Protein 3PSQ (pdb70)

Organism: Streptococcus pyogenes serotype M1 (NCBI:txid301447)

CATH classification: 2.40.260.10

Nearest PDB structures (foldseek):
  3psq-assembly1_A  TM=1.005E+00  e=4.703E-43  Streptococcus pyogenes serotype M1
  3psq-assembly2_B  TM=9.359E-01  e=3.472E-33  Streptococcus pyogenes serotype M1
  4lfd-assembly4_D  TM=8.160E-01  e=7.381E-20  Staphylococcus aureus subsp. aureus USA300
  1qwz-assembly1_A  TM=8.444E-01  e=4.424E-19  Staphylococcus aureus
  1qxa-assembly1_A  TM=8.211E-01  e=9.872E-19  Staphylococcus aureus

Foldseek 3Di:
DCVPPVVVLCVQDVQFWKWKFFPPDPRTGTEGADCADCLFCQADSNGDGHPQGEWYWGNVDDSVLQAQEIETEGEDRRCVVRVVCLCVCLDPVSVVVGFWMWMATPVRDIWIWGWFFKFKDAPVLPARVDSVSVRPDDPVVVVVSRVVGTSGGDDDDDDSSKHKYKYKYADVVDDNIMIITMTIID/DCVPPPVVLVPLAVQFWKWKFQPPAPQTFTEGEDCAVPLFCQADSNRHGHNFGGWYKHNPEDSVLQQQETEIETACDDDRPHCVPLCVCLDAVSVVVRFWMWMQTPVRDIWIWGWFFKFFADDDDPAPPDTGNVPVVVVVVRVVRGSYGDDDDDDPSKGKYKYWHDPVDAPRGTIIIMTIID

Solvent-accessible surface area: 17690 Å² total; per-residue (Å²): 174,72,72,123,63,4,93,94,14,40,84,112,20,103,25,1,2,0,4,0,47,1,148,40,25,36,1,57,29,13,0,0,32,4,124,69,37,121,37,4,68,66,53,17,21,90,32,127,152,2,79,9,8,3,0,4,0,2,101,77,10,109,42,63,0,105,35,76,2,0,5,0,31,0,44,84,55,2,1,16,11,29,1,14,15,0,46,42,0,73,132,148,92,34,3,75,154,30,110,64,3,46,3,16,6,92,114,81,112,147,20,88,0,36,2,6,0,0,0,41,12,56,35,156,15,99,16,0,40,43,8,94,53,8,80,132,32,72,32,121,111,6,34,94,29,0,127,131,62,28,62,37,64,48,144,61,172,48,82,106,146,14,76,4,0,0,0,0,4,18,23,77,160,72,119,74,4,51,0,0,0,0,0,15,19,127,105,56,80,120,64,4,88,95,13,46,87,101,11,81,16,4,4,0,3,0,47,1,144,59,29,108,1,40,29,8,0,0,32,5,50,22,40,54,0,4,51,19,18,23,28,103,43,91,104,32,108,28,4,7,1,17,0,0,81,115,8,104,44,73,0,107,5,85,0,0,0,0,22,3,17,51,50,101,58,66,58,26,0,12,29,0,14,53,0,78,115,136,94,43,3,74,164,29,117,52,1,44,3,18,6,101,111,89,106,153,19,81,0,36,2,6,0,0,0,55,14,129,56,162,8,82,42,0,17,65,26,67,127,108,67,121,90,7,38,74,34,0,109,124,76,25,68,24,69,43,159,64,169,55,73,114,117,16,51,8,0,0,1,0,2,10,142,93,66,44,99,124,12,32,7,0,0,0,0,17,18,133

Sequence (368 aa):
KKGVQFDDLLAINSDVMAWLTVKGTHIDYPIVQGENNLEYINKSVEGEYSLSGSVFLDYRNKVTFEEDKYSLIYAHHMAGNVMMFGELPNFRKKSSFFNKHKEFSIETKTKQKLKINIFACIQQTDAFDSLLFNPIDVDISSKNNEFLNNHIKQQKSVQYREILTTNNEESRFVALSTCEDMMTTDGRIIVIGQIEKKGVQFDDLLAINSDVMAWLTVKGTHIDYPIVQGENNLEYINKSVEEGEYSLSGSVFLDYRNKVTFEEDKYSLIYAHHMAGNNVMFGELPNFRKKSFFNKHKEFSIETKTKQQKLKINIFACIQTDAFDDSLLFNPIDSKNEFLNHIKQKSVQYREEILTTNNEESRFVALSTCEDMTTDGRIIVIGQIE

B-factor: mean 51.39, std 10.73, range [31.08, 91.13]

Structure (mmCIF, N/CA/C/O backbone):
data_3PSQ
#
_entry.id   3PSQ
#
_cell.length_a   94.511
_cell.length_b   94.511
_cell.length_c   253.519
_cell.angle_alpha   90.00
_cell.angle_beta   90.00
_cell.angle_gamma   90.00
#
_symmetry.space_group_name_H-M   'I 41 2 2'
#
loop_
_entity.id
_entity.type
_entity.pdbx_description
1 polymer 'Hypothetical exported protein'
2 non-polymer 1,2-ETHANEDIOL
3 non-polymer 'ACETIC ACID'
4 non-polymer 'CHLORIDE ION'
5 non-polymer 'ZINC ION'
6 water water
#
loop_
_atom_site.group_PDB
_atom_site.id
_atom_site.type_symbol
_atom_site.label_atom_id
_atom_site.label_alt_id
_atom_site.label_comp_id
_atom_site.label_asym_id
_atom_site.label_entity_id
_atom_site.label_seq_id
_atom_site.pdbx_PDB_ins_code
_atom_site.Cartn_x
_atom_site.Cartn_y
_atom_site.Cartn_z
_atom_site.occupancy
_atom_site.B_iso_or_equiv
_atom_site.auth_seq_id
_atom_site.auth_comp_id
_atom_site.auth_asym_id
_atom_site.auth_atom_id
_atom_site.pdbx_PDB_model_num
ATOM 1 N N . LYS A 1 21 ? 71.570 -12.178 16.753 1.00 74.49 52 LYS A N 1
ATOM 2 C CA . LYS A 1 21 ? 70.822 -12.871 17.845 1.00 74.94 52 LYS A CA 1
ATOM 3 C C . LYS A 1 21 ? 71.730 -13.154 19.035 1.00 73.94 52 LYS A C 1
ATOM 4 O O . LYS A 1 21 ? 72.900 -13.544 18.891 1.00 73.37 52 LYS A O 1
ATOM 10 N N . LYS A 1 22 ? 71.133 -12.998 20.208 1.00 72.88 53 LYS A N 1
ATOM 11 C CA . LYS A 1 22 ? 71.902 -12.908 21.448 1.00 71.83 53 LYS A CA 1
ATOM 12 C C . LYS A 1 22 ? 72.511 -14.237 21.828 1.00 70.94 53 LYS A C 1
ATOM 13 O O . LYS A 1 22 ? 73.620 -14.300 22.371 1.00 69.57 53 LYS A O 1
ATOM 19 N N . GLY A 1 23 ? 71.764 -15.299 21.537 1.00 70.66 54 GLY A N 1
ATOM 20 C CA . GLY A 1 23 ? 72.144 -16.644 21.930 1.00 70.34 54 GLY A CA 1
ATOM 21 C C . GLY A 1 23 ? 73.379 -17.134 21.200 1.00 69.82 54 GLY A C 1
ATOM 22 O O . GLY A 1 23 ? 74.170 -17.896 21.755 1.00 70.30 54 GLY A O 1
ATOM 23 N N . VAL A 1 24 ? 73.547 -16.708 19.952 1.00 69.22 55 VAL A N 1
ATOM 24 C CA . VAL A 1 24 ? 74.741 -17.079 19.163 1.00 68.37 55 VAL A CA 1
ATOM 25 C C . VAL A 1 24 ? 75.983 -16.206 19.483 1.00 67.20 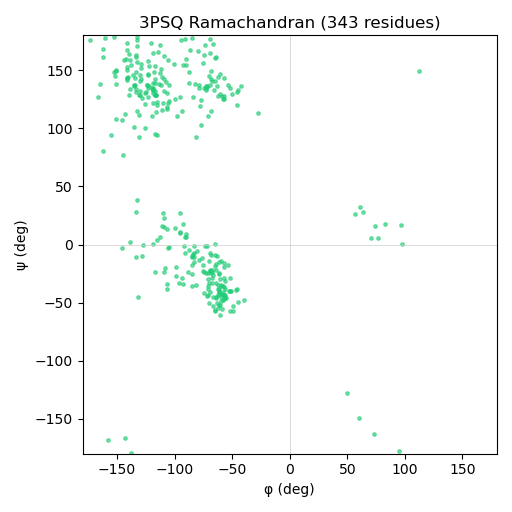55 VAL A C 1
ATOM 26 O O . VAL A 1 24 ? 77.109 -16.731 19.507 1.00 67.77 55 VAL A O 1
ATOM 30 N N . GLN A 1 25 ? 75.782 -14.915 19.785 1.00 64.78 56 GLN A N 1
ATOM 31 C CA . GLN A 1 25 ? 76.916 -13.983 19.879 1.00 62.78 56 GLN A CA 1
ATOM 32 C C . GLN A 1 25 ? 77.390 -13.475 21.271 1.00 60.43 56 GLN A C 1
ATOM 33 O O . GLN A 1 25 ? 78.594 -13.253 21.446 1.00 60.11 56 GLN A O 1
ATOM 39 N N . PHE A 1 26 ? 76.480 -13.289 22.232 1.00 57.54 57 PHE A N 1
ATOM 40 C CA . PHE A 1 26 ? 76.767 -12.502 23.449 1.00 55.27 57 PHE A CA 1
ATOM 41 C C . PHE A 1 26 ? 77.928 -13.006 24.295 1.00 55.25 57 PHE A C 1
ATOM 42 O O . PHE A 1 26 ? 78.874 -12.266 24.593 1.00 55.02 57 PHE A O 1
ATOM 50 N N . ASP A 1 27 ? 77.856 -14.269 24.700 1.00 55.11 58 ASP A N 1
ATOM 51 C CA . ASP A 1 27 ? 78.929 -14.879 25.468 1.00 54.77 58 ASP A CA 1
ATOM 52 C C . ASP A 1 27 ? 80.254 -14.779 24.741 1.00 53.00 58 ASP A C 1
ATOM 53 O O . ASP A 1 27 ? 81.259 -14.422 25.334 1.00 53.44 58 ASP A O 1
ATOM 58 N N . ASP A 1 28 ? 80.251 -15.084 23.456 1.00 51.57 59 ASP A N 1
ATOM 59 C CA . ASP A 1 28 ? 81.476 -15.042 22.670 1.00 50.29 59 ASP A CA 1
ATOM 60 C C . ASP A 1 28 ? 82.048 -13.639 22.560 1.00 48.64 59 ASP A C 1
ATOM 61 O O . ASP A 1 28 ? 83.236 -13.463 22.709 1.00 48.44 59 ASP A O 1
ATOM 66 N N . LEU A 1 29 ? 81.212 -12.645 22.278 1.00 46.79 60 LEU A N 1
ATOM 67 C CA . LEU A 1 29 ? 81.675 -11.261 22.296 1.00 45.87 60 LEU A CA 1
ATOM 68 C C . LEU A 1 29 ? 82.266 -10.896 23.626 1.00 45.60 60 LEU A C 1
ATOM 69 O O . LEU A 1 29 ? 83.321 -10.266 23.695 1.00 46.04 60 LEU A O 1
ATOM 74 N N . LEU A 1 30 ? 81.597 -11.310 24.693 1.00 45.54 61 LEU A N 1
ATOM 75 C CA . LEU A 1 30 ? 82.036 -11.004 26.041 1.00 45.42 61 LEU A CA 1
ATOM 76 C C . LEU A 1 30 ? 83.415 -11.565 26.270 1.00 45.40 61 LEU A C 1
ATOM 77 O O . LEU A 1 30 ? 84.237 -10.960 26.960 1.00 45.57 61 LEU A O 1
ATOM 82 N N . ALA A 1 31 ? 83.660 -12.723 25.674 1.00 45.66 62 ALA A N 1
ATOM 83 C CA . ALA A 1 31 ? 84.906 -13.462 25.829 1.00 46.47 62 ALA A CA 1
ATOM 84 C C . ALA A 1 31 ? 86.046 -12.828 25.020 1.00 47.12 62 ALA A C 1
ATOM 85 O O . ALA A 1 31 ? 87.230 -13.034 25.307 1.00 47.50 62 ALA A O 1
ATOM 87 N N . ILE A 1 32 ? 85.663 -12.066 24.002 1.00 47.29 63 ILE A N 1
ATOM 88 C CA . ILE A 1 32 ? 86.575 -11.544 22.969 1.00 48.36 63 ILE A CA 1
ATOM 89 C C . ILE A 1 32 ? 87.025 -10.115 23.301 1.00 47.25 63 ILE A C 1
ATOM 90 O O . ILE A 1 32 ? 88.146 -9.730 23.003 1.00 47.01 63 ILE A O 1
ATOM 95 N N . ASN A 1 33 ? 86.147 -9.344 23.928 1.00 45.94 64 ASN A N 1
ATOM 96 C CA . ASN A 1 33 ? 86.414 -7.946 24.179 1.00 45.37 64 ASN A CA 1
ATOM 97 C C . ASN A 1 33 ? 85.767 -7.592 25.509 1.00 45.52 64 ASN A C 1
ATOM 98 O O . ASN A 1 33 ? 84.541 -7.456 25.616 1.00 44.21 64 ASN A O 1
ATOM 103 N N . SER A 1 34 ? 86.602 -7.403 26.523 1.00 46.61 65 SER A N 1
ATOM 104 C CA . SER A 1 34 ? 86.110 -7.023 27.850 1.00 47.20 65 SER A CA 1
ATOM 105 C C . SER A 1 34 ? 85.338 -5.689 27.881 1.00 46.32 65 SER A C 1
ATOM 106 O O . SER A 1 34 ? 84.639 -5.407 28.875 1.00 46.26 65 SER A O 1
ATOM 109 N N . ASP A 1 35 ? 85.440 -4.877 26.817 1.00 44.77 66 ASP A N 1
ATOM 110 C CA . ASP A 1 35 ? 84.551 -3.698 26.676 1.00 43.51 66 ASP A CA 1
ATOM 111 C C . ASP A 1 35 ? 83.063 -4.056 26.468 1.00 42.66 66 ASP A C 1
ATOM 112 O O . ASP A 1 35 ? 82.184 -3.246 26.761 1.00 42.34 66 ASP A O 1
ATOM 117 N N . VAL A 1 36 ? 82.787 -5.238 25.909 1.00 42.17 67 VAL A N 1
ATOM 118 C CA . VAL A 1 36 ? 81.408 -5.708 25.719 1.00 41.94 67 VAL A CA 1
ATOM 119 C C . VAL A 1 36 ? 80.725 -5.868 27.098 1.00 42.21 67 VAL A C 1
ATOM 120 O O . VAL A 1 36 ? 81.278 -6.506 27.982 1.00 40.67 67 VAL A O 1
ATOM 124 N N . MET A 1 37 ? 79.549 -5.269 27.296 1.00 42.07 68 MET A N 1
ATOM 125 C CA . MET A 1 37 ? 78.972 -5.287 28.657 1.00 42.47 68 MET A CA 1
ATOM 126 C C . MET A 1 37 ? 77.442 -5.378 28.735 1.00 42.35 68 MET A C 1
ATOM 127 O O . MET A 1 37 ? 76.890 -5.419 29.816 1.00 43.17 68 MET A O 1
ATOM 132 N N . ALA A 1 38 ? 76.760 -5.373 27.607 1.00 42.20 69 ALA A N 1
ATOM 133 C CA . ALA A 1 38 ? 75.306 -5.533 27.623 1.00 42.08 69 ALA A CA 1
ATOM 134 C C . ALA A 1 38 ? 74.742 -5.929 26.252 1.00 42.33 69 ALA A C 1
ATOM 135 O O . ALA A 1 38 ? 75.426 -5.853 25.245 1.00 42.23 69 ALA A O 1
ATOM 137 N N . TRP A 1 39 ? 73.473 -6.334 26.234 1.00 43.16 70 TRP A N 1
ATOM 138 C CA . TRP A 1 39 ? 72.754 -6.567 24.998 1.00 43.07 70 TRP A CA 1
ATOM 139 C C . TRP A 1 39 ? 71.529 -5.706 25.053 1.00 43.69 70 TRP A C 1
ATOM 140 O O . TRP A 1 39 ? 70.863 -5.632 26.093 1.00 44.60 70 TRP A O 1
ATOM 151 N N . LEU A 1 40 ? 71.215 -5.059 23.935 1.00 43.72 71 LEU A N 1
ATOM 152 C CA . LEU A 1 40 ? 70.066 -4.171 23.838 1.00 43.86 71 LEU A CA 1
ATOM 153 C C . LEU A 1 40 ? 69.067 -4.656 22.781 1.00 44.50 71 LEU A C 1
ATOM 154 O O . LEU A 1 40 ? 69.445 -4.978 21.653 1.00 45.54 71 LEU A O 1
ATOM 159 N N . THR A 1 41 ? 67.794 -4.679 23.144 1.00 45.30 72 THR A N 1
ATOM 160 C CA . THR A 1 41 ? 66.725 -5.085 22.252 1.00 46.10 72 THR A CA 1
ATOM 161 C C . THR A 1 41 ? 65.617 -4.046 22.306 1.00 46.49 72 THR A C 1
ATOM 162 O O . THR A 1 41 ? 65.210 -3.621 23.380 1.00 46.33 72 THR A O 1
ATOM 166 N N . VAL A 1 42 ? 65.178 -3.565 21.147 1.00 47.03 73 VAL A N 1
ATOM 167 C CA . VAL A 1 42 ? 64.045 -2.646 21.110 1.00 47.41 73 VAL A CA 1
ATOM 168 C C . VAL A 1 42 ? 63.030 -3.243 20.147 1.00 49.03 73 VAL A C 1
ATOM 169 O O . VAL A 1 42 ? 63.187 -3.165 18.929 1.00 49.15 73 VAL A O 1
ATOM 173 N N . LYS A 1 43 ? 62.013 -3.893 20.714 1.00 50.49 74 LYS A N 1
ATOM 174 C CA . LYS A 1 43 ? 60.870 -4.440 19.960 1.00 50.64 74 LYS A CA 1
ATOM 175 C C . LYS A 1 43 ? 60.255 -3.397 19.064 1.00 48.58 74 LYS A C 1
ATOM 176 O O . LYS A 1 43 ? 60.007 -2.260 19.483 1.00 47.55 74 LYS A O 1
ATOM 182 N N . GLY A 1 44 ? 59.974 -3.799 17.828 1.00 48.31 75 GLY A N 1
ATOM 183 C CA . GLY A 1 44 ? 59.384 -2.878 16.860 1.00 47.55 75 GLY A CA 1
ATOM 184 C C . GLY A 1 44 ? 60.475 -2.303 15.959 1.00 47.17 75 GLY A C 1
ATOM 185 O O . GLY A 1 44 ? 60.199 -1.501 15.062 1.00 47.56 75 GLY A O 1
ATOM 186 N N . THR A 1 45 ? 61.713 -2.720 16.199 1.00 45.83 76 THR A N 1
ATOM 187 C CA . THR A 1 45 ? 62.836 -2.280 15.382 1.00 44.61 76 THR A CA 1
ATOM 188 C C . THR A 1 45 ? 63.711 -3.488 15.227 1.00 45.22 76 THR A C 1
ATOM 189 O O . THR A 1 45 ? 63.485 -4.525 15.885 1.00 45.02 76 THR A O 1
ATOM 193 N N . HIS A 1 46 ? 64.744 -3.345 14.400 1.00 44.54 77 HIS A N 1
ATOM 194 C CA . HIS A 1 46 ? 65.762 -4.352 14.360 1.00 44.06 77 HIS A CA 1
ATOM 195 C C . HIS A 1 46 ? 66.918 -4.029 15.309 1.00 44.00 77 HIS A C 1
ATOM 196 O O . HIS A 1 46 ? 67.975 -4.639 15.210 1.00 45.01 77 HIS A O 1
ATOM 203 N N . ILE A 1 47 ? 66.709 -3.129 16.266 1.00 43.79 78 ILE A N 1
ATOM 204 C CA . ILE A 1 47 ? 67.730 -2.907 17.292 1.00 43.30 78 ILE A CA 1
ATOM 205 C C . ILE A 1 47 ? 67.804 -4.097 18.231 1.00 43.91 78 ILE A C 1
ATOM 206 O O . ILE A 1 47 ? 66.893 -4.363 18.987 1.00 43.67 78 ILE A O 1
ATOM 211 N N . ASP A 1 48 ? 68.903 -4.828 18.139 1.00 44.87 79 ASP A N 1
ATOM 212 C CA . ASP A 1 48 ? 69.050 -6.096 18.826 1.00 45.40 79 ASP A CA 1
ATOM 213 C C . ASP A 1 48 ? 70.556 -6.326 18.797 1.00 44.54 79 ASP A C 1
ATOM 214 O O . ASP A 1 48 ? 71.066 -7.040 17.951 1.00 44.92 79 ASP A O 1
ATOM 219 N N . TYR A 1 49 ? 71.274 -5.691 19.710 1.00 43.54 80 TYR A N 1
ATOM 220 C CA . TYR A 1 49 ? 72.718 -5.594 19.532 1.00 41.97 80 TYR A CA 1
ATOM 221 C C . TYR A 1 49 ? 73.485 -5.733 20.806 1.00 41.53 80 TYR A C 1
ATOM 222 O O . TYR A 1 49 ? 73.019 -5.280 21.859 1.00 42.05 80 TYR A O 1
ATOM 231 N N . PRO A 1 50 ? 74.716 -6.270 20.698 1.00 40.68 81 PRO A N 1
ATOM 232 C CA . PRO A 1 50 ? 75.652 -6.178 21.803 1.00 40.22 81 PRO A CA 1
ATOM 233 C C . PRO A 1 50 ? 76.089 -4.715 21.988 1.00 40.50 81 PRO A C 1
ATOM 234 O O . PRO A 1 50 ? 76.099 -3.945 21.016 1.00 41.16 81 PRO A O 1
ATOM 238 N N . ILE A 1 51 ? 76.397 -4.330 23.231 1.00 40.97 82 ILE A N 1
ATOM 239 C CA . ILE A 1 51 ? 76.747 -2.928 23.591 1.00 41.25 82 ILE A CA 1
ATOM 240 C C . ILE A 1 51 ? 78.114 -2.953 24.224 1.00 40.86 82 ILE A C 1
ATOM 241 O O . ILE A 1 51 ? 78.410 -3.819 25.032 1.00 41.09 82 ILE A O 1
ATOM 246 N N . VAL A 1 52 ? 78.957 -2.000 23.842 1.00 41.06 83 VAL A N 1
ATOM 247 C CA . VAL A 1 52 ? 80.249 -1.864 24.478 1.00 40.60 83 VAL A CA 1
ATOM 248 C C . VAL A 1 52 ? 80.283 -0.619 25.330 1.00 40.77 83 VAL A C 1
ATOM 249 O O . VAL A 1 52 ? 79.471 0.298 25.152 1.00 39.62 83 VAL A O 1
ATOM 253 N N . GLN A 1 53 ? 81.257 -0.583 26.237 1.00 40.50 84 GLN A N 1
ATOM 254 C CA . GLN A 1 53 ? 81.632 0.669 26.852 1.00 40.98 84 GLN A CA 1
ATOM 255 C C . GLN A 1 53 ? 83.110 0.903 26.619 1.00 41.21 84 GLN A C 1
ATOM 256 O O . GLN A 1 53 ? 83.942 0.036 26.946 1.00 40.73 84 GLN A O 1
ATOM 262 N N . GLY A 1 54 ? 83.446 2.075 26.072 1.00 41.81 85 GLY A N 1
ATOM 263 C CA . GLY A 1 54 ? 84.860 2.404 25.879 1.00 42.61 85 GLY A CA 1
ATOM 264 C C . GLY A 1 54 ? 85.464 3.142 27.059 1.00 42.94 85 GLY A C 1
ATOM 265 O O . GLY A 1 54 ? 84.738 3.490 28.012 1.00 43.90 85 GLY A O 1
ATOM 266 N N . GLU A 1 55 ? 86.772 3.415 26.983 1.00 43.13 86 GLU A N 1
ATOM 267 C CA . GLU A 1 55 ? 87.486 4.175 28.034 1.00 42.97 86 GLU A CA 1
ATOM 268 C C . GLU A 1 55 ? 87.220 5.655 27.883 1.00 43.26 86 GLU A C 1
ATOM 269 O O . GLU A 1 55 ? 87.500 6.439 28.804 1.00 43.94 86 GLU A O 1
ATOM 275 N N . ASN A 1 56 ? 86.659 6.023 26.727 1.00 42.68 87 ASN A N 1
ATOM 276 C CA . ASN A 1 56 ? 86.213 7.372 26.419 1.00 42.24 87 ASN A CA 1
ATOM 277 C C . ASN A 1 56 ? 85.087 7.247 25.396 1.00 42.42 87 ASN A C 1
ATOM 278 O O . ASN A 1 56 ? 84.790 6.140 24.961 1.00 42.76 87 ASN A O 1
ATOM 283 N N . ASN A 1 57 ? 84.492 8.365 24.979 1.00 41.81 88 ASN A N 1
ATOM 284 C CA . ASN A 1 57 ? 83.358 8.332 24.072 1.00 41.94 88 ASN A CA 1
ATOM 285 C C . ASN A 1 57 ? 83.705 8.500 22.596 1.00 42.89 88 ASN A C 1
ATOM 286 O O . ASN A 1 57 ? 82.821 8.694 21.765 1.00 42.94 88 ASN A O 1
ATOM 291 N N . LEU A 1 58 ? 84.988 8.428 22.265 1.00 43.40 89 LEU A N 1
ATOM 292 C CA . LEU A 1 58 ? 85.404 8.530 20.856 1.00 43.56 89 LEU A CA 1
ATOM 293 C C . LEU A 1 58 ? 85.905 7.172 20.338 1.00 43.22 89 LEU A C 1
ATOM 294 O O . LEU A 1 58 ? 85.844 6.917 19.153 1.00 42.82 89 LEU A O 1
ATOM 299 N N . GLU A 1 59 ? 86.341 6.305 21.253 1.00 42.72 90 GLU A N 1
ATOM 300 C CA . GLU A 1 59 ? 86.928 5.008 20.959 1.00 43.40 90 GLU A CA 1
ATOM 301 C C . GLU A 1 59 ? 86.215 4.117 19.905 1.00 43.58 90 GLU A C 1
ATOM 302 O O . GLU A 1 59 ? 86.880 3.422 19.102 1.00 44.31 90 GLU A O 1
ATOM 308 N N . TYR A 1 60 ? 84.895 4.140 19.921 1.00 42.35 91 TYR A N 1
ATOM 309 C CA . TYR A 1 60 ? 84.104 3.290 19.048 1.00 41.96 91 TYR A CA 1
ATOM 310 C C . TYR A 1 60 ? 83.554 3.976 17.792 1.00 42.02 91 TYR A C 1
ATOM 311 O O . TYR A 1 60 ? 82.680 3.435 17.142 1.00 42.03 91 TYR A O 1
ATOM 320 N N . ILE A 1 61 ? 84.056 5.155 17.445 1.00 42.36 92 ILE A N 1
ATOM 321 C CA . ILE A 1 61 ? 83.778 5.723 16.110 1.00 42.07 92 ILE A CA 1
ATOM 322 C C . ILE A 1 61 ? 84.185 4.779 14.960 1.00 42.70 92 ILE A C 1
ATOM 323 O O . ILE A 1 61 ? 83.420 4.582 14.047 1.00 43.97 92 ILE A O 1
ATOM 328 N N . ASN A 1 62 ? 85.354 4.153 15.036 1.00 42.83 93 ASN A N 1
ATOM 329 C CA . ASN A 1 62 ? 85.880 3.313 13.953 1.00 42.58 93 ASN A CA 1
ATOM 330 C C . ASN A 1 62 ? 86.379 1.968 14.524 1.00 41.83 93 ASN A C 1
ATOM 331 O O . ASN A 1 62 ? 87.409 1.394 14.101 1.00 40.60 93 ASN A O 1
ATOM 336 N N . LYS A 1 63 ? 85.638 1.462 15.498 1.00 41.31 94 LYS A N 1
ATOM 337 C CA . LYS A 1 63 ? 85.968 0.189 16.115 1.00 41.01 94 LYS A CA 1
ATOM 338 C C . LYS A 1 63 ? 84.721 -0.679 16.256 1.00 40.94 94 LYS A C 1
ATOM 339 O O . LYS A 1 63 ? 83.664 -0.203 16.664 1.00 41.28 94 LYS A O 1
ATOM 345 N N . SER A 1 64 ? 84.846 -1.961 15.952 1.00 41.28 95 SER A N 1
ATOM 346 C CA . SER A 1 64 ? 83.717 -2.903 16.063 1.00 41.83 95 SER A CA 1
ATOM 347 C C . SER A 1 64 ? 83.592 -3.494 17.467 1.00 43.22 95 SER A C 1
ATOM 348 O O . SER A 1 64 ? 84.523 -3.427 18.275 1.00 43.32 95 SER A O 1
ATOM 351 N N . VAL A 1 65 ? 82.463 -4.138 17.739 1.00 44.62 96 VAL A N 1
ATOM 352 C CA . VAL A 1 65 ? 82.279 -4.842 19.004 1.00 45.57 96 VAL A CA 1
ATOM 353 C C . VAL A 1 65 ? 83.351 -5.888 19.247 1.00 46.52 96 VAL A C 1
ATOM 354 O O . VAL A 1 65 ? 83.694 -6.141 20.394 1.00 46.99 96 VAL A O 1
ATOM 358 N N . GLU A 1 66 ? 83.923 -6.464 18.194 1.00 47.22 97 GLU A N 1
ATOM 359 C CA . GLU A 1 66 ? 84.998 -7.442 18.397 1.00 48.36 97 GLU A CA 1
ATOM 360 C C . GLU A 1 66 ? 86.308 -6.753 18.765 1.00 48.17 97 GLU A C 1
ATOM 361 O O . GLU A 1 66 ? 87.243 -7.421 19.166 1.00 49.03 97 GLU A O 1
ATOM 367 N N . GLY A 1 67 ? 86.388 -5.432 18.627 1.00 48.11 98 GLY A N 1
ATOM 368 C CA . GLY A 1 67 ? 87.599 -4.717 18.994 1.00 47.49 98 GLY A CA 1
ATOM 369 C C . GLY A 1 67 ? 88.546 -4.430 17.846 1.00 48.51 98 GLY A C 1
ATOM 370 O O . GLY A 1 67 ? 89.727 -4.122 18.068 1.00 48.19 98 GLY A O 1
ATOM 371 N N . GLU A 1 68 ? 88.054 -4.527 16.606 1.00 48.35 99 GLU A N 1
ATOM 372 C CA . GLU A 1 68 ? 88.918 -4.265 15.471 1.00 47.82 99 GLU A CA 1
ATOM 373 C C . GLU A 1 68 ? 88.495 -3.015 14.742 1.00 46.83 99 GLU A C 1
ATOM 374 O O . GLU A 1 68 ? 87.418 -2.455 14.985 1.00 46.91 99 GLU A O 1
ATOM 380 N N . TYR A 1 69 ? 89.329 -2.609 13.800 1.00 45.35 100 TYR A N 1
ATOM 381 C CA . TYR A 1 69 ? 89.006 -1.484 12.983 1.00 45.07 100 TYR A CA 1
ATOM 382 C C . TYR A 1 69 ? 87.672 -1.730 12.285 1.00 43.90 100 TYR A C 1
ATOM 383 O O . TYR A 1 69 ? 87.390 -2.837 11.865 1.00 43.55 100 TYR A O 1
ATOM 392 N N . SER A 1 70 ? 86.878 -0.679 12.133 1.00 43.02 101 SER A N 1
ATOM 393 C CA . SER A 1 70 ? 85.618 -0.763 11.447 1.00 43.28 101 SER A CA 1
ATOM 394 C C . SER A 1 70 ? 85.261 0.572 10.788 1.00 43.53 101 SER A C 1
ATOM 395 O O . SER A 1 70 ? 85.425 1.620 11.426 1.00 44.22 101 SER A O 1
ATOM 398 N N . LEU A 1 71 ? 84.742 0.543 9.552 1.00 42.98 102 LEU A N 1
ATOM 399 C CA . LEU A 1 71 ? 84.249 1.760 8.895 1.00 44.08 102 LEU A CA 1
ATOM 400 C C . LEU A 1 71 ? 82.985 2.305 9.546 1.00 44.13 102 LEU A C 1
ATOM 401 O O . LEU A 1 71 ? 82.688 3.491 9.425 1.00 44.49 102 LEU A O 1
ATOM 406 N N . SER A 1 72 ? 82.226 1.472 10.244 1.00 43.53 103 SER A N 1
ATOM 407 C CA . SER A 1 72 ? 81.031 2.058 10.831 1.00 43.19 103 SER A CA 1
ATOM 408 C C . SER A 1 72 ? 81.070 2.225 12.332 1.00 42.06 103 SER A C 1
ATOM 409 O O . SER A 1 72 ? 80.322 3.023 12.833 1.00 42.34 103 SER A O 1
ATOM 412 N N . GLY A 1 73 ? 81.931 1.489 13.030 1.00 41.03 104 GLY A N 1
ATOM 413 C CA . GLY A 1 73 ? 82.027 1.611 14.478 1.00 41.13 104 GLY A CA 1
ATOM 414 C C . GLY A 1 73 ? 80.836 0.996 15.223 1.00 41.47 104 GLY A C 1
ATOM 415 O O . GLY A 1 73 ? 80.094 0.215 14.631 1.00 41.02 104 GLY A O 1
ATOM 416 N N . SER A 1 74 ? 80.634 1.345 16.503 1.00 40.25 105 SER A N 1
ATOM 417 C CA . SER A 1 74 ? 79.656 0.603 17.350 1.00 40.51 105 SER A CA 1
ATOM 418 C C . SER A 1 74 ? 78.835 1.534 18.228 1.00 40.74 105 SER A C 1
ATOM 419 O O . SER A 1 74 ? 79.246 2.668 18.500 1.00 41.72 105 SER A O 1
ATOM 422 N N . VAL A 1 75 ? 77.685 1.051 18.679 1.00 40.61 106 VAL A N 1
ATOM 423 C CA . VAL A 1 75 ? 76.906 1.699 19.709 1.00 40.34 106 VAL A CA 1
ATOM 424 C C . VAL A 1 75 ? 77.494 1.413 21.093 1.00 40.09 106 VAL A C 1
ATOM 425 O O . VAL A 1 75 ? 77.896 0.294 21.375 1.00 40.06 106 VAL A O 1
ATOM 429 N N . PHE A 1 76 ? 77.555 2.434 21.948 1.00 39.94 107 PHE A N 1
ATOM 430 C CA . PHE A 1 76 ? 78.338 2.349 23.201 1.00 39.62 107 PHE A CA 1
ATOM 431 C C . PHE A 1 76 ? 77.637 3.033 24.387 1.00 39.92 107 PHE A C 1
ATOM 432 O O . PHE A 1 76 ? 77.016 4.074 24.232 1.00 39.95 107 PHE A O 1
ATOM 440 N N . LEU A 1 77 ? 77.766 2.442 25.569 1.00 40.33 108 LEU A N 1
ATOM 441 C CA . LEU A 1 77 ? 77.375 3.082 26.802 1.00 40.27 108 LEU A CA 1
ATOM 442 C C . LEU A 1 77 ? 78.384 4.166 27.139 1.00 40.52 108 LEU A C 1
ATOM 443 O O . LEU A 1 77 ? 79.594 3.928 27.096 1.00 40.16 108 LEU A O 1
ATOM 448 N N . ASP A 1 78 ? 77.897 5.338 27.523 1.00 41.04 109 ASP A N 1
ATOM 449 C CA . ASP A 1 78 ? 78.780 6.410 27.951 1.00 41.47 109 ASP A CA 1
ATOM 450 C C . ASP A 1 78 ? 79.881 5.905 28.923 1.00 42.25 109 ASP A C 1
ATOM 451 O O . ASP A 1 78 ? 79.555 5.192 29.892 1.00 43.16 109 ASP A O 1
ATOM 456 N N . TYR A 1 79 ? 81.148 6.294 28.683 1.00 41.08 110 TYR A N 1
ATOM 457 C CA . TYR A 1 79 ? 82.248 5.875 29.512 1.00 42.08 110 TYR A CA 1
ATOM 458 C C . TYR A 1 79 ? 82.111 6.228 30.999 1.00 42.43 110 TYR A C 1
ATOM 459 O O . TYR A 1 79 ? 82.796 5.621 31.832 1.00 43.06 110 TYR A O 1
ATOM 468 N N . ARG A 1 80 ? 81.253 7.183 31.327 1.00 42.10 111 ARG A N 1
ATOM 469 C CA . ARG A 1 80 ? 81.130 7.643 32.713 1.00 43.60 111 ARG A CA 1
ATOM 470 C C . ARG A 1 80 ? 80.057 6.870 33.477 1.00 44.29 111 ARG A C 1
ATOM 471 O O . ARG A 1 80 ? 79.868 7.117 34.633 1.00 45.46 111 ARG A O 1
ATOM 479 N N . ASN A 1 81 ? 79.360 5.937 32.833 1.00 44.93 112 ASN A N 1
ATOM 480 C CA . ASN A 1 81 ? 78.262 5.233 33.464 1.00 44.06 112 ASN A CA 1
ATOM 481 C C . ASN A 1 81 ? 78.721 3.953 34.106 1.00 44.19 112 ASN A C 1
ATOM 482 O O . ASN A 1 81 ? 79.711 3.364 33.686 1.00 43.79 112 ASN A O 1
ATOM 487 N N . LYS A 1 82 ? 77.983 3.502 35.121 1.00 45.51 113 LYS A N 1
ATOM 488 C CA . LYS A 1 82 ? 78.164 2.136 35.673 1.00 46.75 113 LYS A CA 1
ATOM 489 C C . LYS A 1 82 ? 77.574 1.113 34.713 1.00 46.12 113 LYS A C 1
ATOM 490 O O . LYS A 1 82 ? 76.460 1.325 34.227 1.00 45.65 113 LYS A O 1
ATOM 496 N N . VAL A 1 83 ? 78.306 0.026 34.456 1.00 45.31 114 VAL A N 1
ATOM 497 C CA . VAL A 1 83 ? 77.852 -1.020 33.529 1.00 45.10 114 VAL A CA 1
ATOM 498 C C . VAL A 1 83 ? 76.600 -1.747 34.022 1.00 46.05 114 VAL A C 1
ATOM 499 O O . VAL A 1 83 ? 75.892 -2.416 33.251 1.00 45.94 114 VAL A O 1
ATOM 503 N N . THR A 1 84 ? 76.323 -1.624 35.315 1.00 47.09 115 THR A N 1
ATOM 504 C CA . THR A 1 84 ? 75.196 -2.320 35.947 1.00 47.59 115 THR A CA 1
ATOM 505 C C . THR A 1 84 ? 73.895 -1.544 35.741 1.00 48.56 115 THR A C 1
ATOM 506 O O . THR A 1 84 ? 72.825 -1.988 36.184 1.00 50.34 115 THR A O 1
ATOM 510 N N . PHE A 1 85 ? 73.973 -0.392 35.079 1.00 48.30 116 PHE A N 1
ATOM 511 C CA . PHE A 1 85 ? 72.787 0.460 34.873 1.00 48.97 116 PHE A CA 1
ATOM 512 C C . PHE A 1 85 ? 72.171 0.950 36.189 1.00 50.09 116 PHE A C 1
ATOM 513 O O . PHE A 1 85 ? 70.962 1.126 36.257 1.00 48.92 116 PHE A O 1
ATOM 521 N N . GLU A 1 86 ? 73.025 1.159 37.209 1.00 51.09 117 GLU A N 1
ATOM 522 C CA A GLU A 1 86 ? 72.651 1.642 38.565 0.50 51.74 117 GLU A CA 1
ATOM 523 C CA B GLU A 1 86 ? 72.508 1.631 38.497 0.50 51.85 117 GLU A CA 1
ATOM 524 C C . GLU A 1 86 ? 72.508 3.166 38.639 1.00 51.83 117 GLU A C 1
ATOM 525 O O . GLU A 1 86 ? 71.856 3.705 39.538 1.00 52.81 117 GLU A O 1
ATOM 536 N N . ASP A 1 87 ? 73.174 3.873 37.722 1.00 50.43 118 ASP A N 1
ATOM 537 C CA . ASP A 1 87 ? 73.152 5.335 37.697 1.00 48.71 118 ASP A CA 1
ATOM 538 C C . ASP A 1 87 ? 71.768 5.860 37.428 1.00 48.60 118 ASP A C 1
ATOM 539 O O . ASP A 1 87 ? 70.898 5.122 36.944 1.00 47.87 118 ASP A O 1
ATOM 544 N N . LYS A 1 88 ? 71.549 7.127 37.760 1.00 48.36 119 LYS A N 1
ATOM 545 C CA . LYS A 1 88 ? 70.257 7.764 37.465 1.00 49.62 119 LYS A CA 1
ATOM 546 C C . LYS A 1 88 ? 69.948 7.792 35.972 1.00 48.56 119 LYS A C 1
ATOM 547 O O . LYS A 1 88 ? 68.788 7.787 35.557 1.00 48.63 119 LYS A O 1
ATOM 553 N N . TYR A 1 89 ? 71.002 7.853 35.179 1.00 47.27 120 TYR A N 1
ATOM 554 C CA . TYR A 1 89 ? 70.877 8.148 33.766 1.00 46.68 120 TYR A CA 1
ATOM 555 C C . TYR A 1 89 ? 72.006 7.476 33.003 1.00 45.54 120 TYR A C 1
ATOM 556 O O . TYR A 1 89 ? 73.186 7.866 33.108 1.00 44.60 120 TYR A O 1
ATOM 565 N N . SER A 1 90 ? 71.630 6.444 32.267 1.00 44.36 121 SER A N 1
ATOM 566 C CA . SER A 1 90 ? 72.563 5.719 31.445 1.00 44.27 121 SER A CA 1
ATOM 567 C C . SER A 1 90 ? 72.329 6.121 29.988 1.00 43.81 121 SER A C 1
ATOM 568 O O . SER A 1 90 ? 71.205 6.027 29.478 1.00 43.70 121 SER A O 1
ATOM 571 N N . LEU A 1 91 ? 73.399 6.605 29.347 1.00 42.74 122 LEU A N 1
ATOM 572 C CA . LEU A 1 91 ? 73.348 7.090 27.967 1.00 41.44 122 LEU A CA 1
ATOM 573 C C . LEU A 1 91 ? 74.032 6.085 27.031 1.00 40.49 122 LEU A C 1
ATOM 574 O O . LEU A 1 91 ? 75.247 5.753 27.161 1.00 40.04 122 LEU A O 1
ATOM 579 N N . ILE A 1 92 ? 73.217 5.549 26.144 1.00 39.59 123 ILE A N 1
ATOM 580 C CA . ILE A 1 92 ? 73.701 4.691 25.074 1.00 38.93 123 ILE A CA 1
ATOM 581 C C . ILE A 1 92 ? 73.657 5.503 23.765 1.00 38.20 123 ILE A C 1
ATOM 582 O O . ILE A 1 92 ? 72.616 6.038 23.361 1.00 37.16 123 ILE A O 1
ATOM 587 N N . TYR A 1 93 ? 74.814 5.625 23.140 1.00 37.65 124 TYR A N 1
ATOM 588 C CA . TYR A 1 93 ? 75.011 6.572 22.063 1.00 37.92 124 TYR A CA 1
ATOM 589 C C . TYR A 1 93 ? 75.621 5.864 20.845 1.00 37.45 124 TYR A C 1
ATOM 590 O O . TYR A 1 93 ? 76.239 4.781 20.968 1.00 37.74 124 TYR A O 1
ATOM 599 N N . ALA A 1 94 ? 75.388 6.439 19.664 1.00 37.51 125 ALA A N 1
ATOM 600 C CA . ALA A 1 94 ? 76.112 6.042 18.434 1.00 37.66 125 ALA A CA 1
ATOM 601 C C . ALA A 1 94 ? 76.568 7.294 17.719 1.00 37.96 125 ALA A C 1
ATOM 602 O O . ALA A 1 94 ? 75.812 8.251 17.627 1.00 38.52 125 ALA A O 1
ATOM 604 N N . HIS A 1 95 ? 77.826 7.310 17.276 1.00 38.11 126 HIS A N 1
ATOM 605 C CA . HIS A 1 95 ? 78.305 8.378 16.417 1.00 39.46 126 HIS A CA 1
ATOM 606 C C . HIS A 1 95 ? 77.653 8.295 15.032 1.00 40.01 126 HIS A C 1
ATOM 607 O O . HIS A 1 95 ? 76.864 7.387 14.739 1.00 39.74 126 HIS A O 1
ATOM 614 N N . HIS A 1 96 ? 77.969 9.260 14.181 1.00 40.17 127 HIS A N 1
ATOM 615 C CA . HIS A 1 96 ? 77.255 9.398 12.918 1.00 39.39 127 HIS A CA 1
ATOM 616 C C . HIS A 1 96 ? 77.129 8.116 12.102 1.00 39.68 127 HIS A C 1
ATOM 617 O O . HIS A 1 96 ? 76.018 7.759 11.683 1.00 40.14 127 HIS A O 1
ATOM 624 N N . MET A 1 97 ? 78.235 7.426 11.832 1.00 39.05 128 MET A N 1
ATOM 625 C CA . MET A 1 97 ? 78.145 6.214 11.020 1.00 39.28 128 MET A CA 1
ATOM 626 C C . MET A 1 97 ? 77.349 5.084 11.695 1.00 39.42 128 MET A C 1
ATOM 627 O O . MET A 1 97 ? 76.388 4.577 11.091 1.00 38.73 128 MET A O 1
ATOM 632 N N . ALA A 1 98 ? 77.766 4.675 12.906 1.00 39.04 129 ALA A N 1
ATOM 633 C CA . ALA A 1 98 ? 77.059 3.658 13.657 1.00 39.52 129 ALA A CA 1
ATOM 634 C C . ALA A 1 98 ? 75.586 4.006 13.895 1.00 40.23 129 ALA A C 1
ATOM 635 O O . ALA A 1 98 ? 74.743 3.120 13.980 1.00 40.77 129 ALA A O 1
ATOM 637 N N . GLY A 1 99 ? 75.277 5.290 14.006 1.00 40.61 130 GLY A N 1
ATOM 638 C CA . GLY A 1 99 ? 73.915 5.697 14.232 1.00 40.96 130 GLY A CA 1
ATOM 639 C C . GLY A 1 99 ? 73.084 5.440 12.987 1.00 41.85 130 GLY A C 1
ATOM 640 O O . GLY A 1 99 ? 71.987 4.858 13.075 1.00 41.32 130 GLY A O 1
ATOM 641 N N . ASN A 1 100 ? 73.584 5.903 11.830 1.00 40.71 131 ASN A N 1
ATOM 642 C CA . ASN A 1 100 ? 72.964 5.600 10.552 1.00 40.62 131 ASN A CA 1
ATOM 643 C C . ASN A 1 100 ? 72.876 4.093 10.294 1.00 40.00 131 ASN A C 1
ATOM 644 O O . ASN A 1 100 ? 71.869 3.624 9.817 1.00 40.28 131 ASN A O 1
ATOM 649 N N . VAL A 1 101 ? 73.910 3.335 10.632 1.00 39.39 132 VAL A N 1
ATOM 650 C CA . VAL A 1 101 ? 73.880 1.890 10.394 1.00 39.03 132 VAL A CA 1
ATOM 651 C C . VAL A 1 101 ? 72.967 1.096 11.374 1.00 40.36 132 VAL A C 1
ATOM 652 O O . VAL A 1 101 ? 72.220 0.200 10.944 1.00 39.39 132 VAL A O 1
ATOM 656 N N . MET A 1 102 ? 73.000 1.450 12.672 1.00 40.45 133 MET A N 1
ATOM 657 C CA A MET A 1 102 ? 72.355 0.633 13.690 0.50 40.74 133 MET A CA 1
ATOM 658 C CA B MET A 1 102 ? 72.360 0.636 13.703 0.50 41.37 133 MET A CA 1
ATOM 659 C C . MET A 1 102 ? 71.103 1.234 14.334 1.00 40.65 133 MET A C 1
ATOM 660 O O . MET A 1 102 ? 70.183 0.496 14.703 1.00 41.27 133 MET A O 1
ATOM 669 N N . PHE A 1 103 ? 71.068 2.557 14.441 1.00 40.12 134 PHE A N 1
ATOM 670 C CA . PHE A 1 103 ? 69.981 3.294 15.075 1.00 39.29 134 PHE A CA 1
ATOM 671 C C . PHE A 1 103 ? 69.170 4.072 14.048 1.00 39.96 134 PHE A C 1
ATOM 672 O O . PHE A 1 103 ? 68.622 5.115 14.376 1.00 39.69 134 PHE A O 1
ATOM 680 N N . GLY A 1 104 ? 69.134 3.618 12.794 1.00 40.63 135 GLY A N 1
ATOM 681 C CA . GLY A 1 104 ? 68.376 4.340 11.775 1.00 41.17 135 GLY A CA 1
ATOM 682 C C . GLY A 1 104 ? 66.874 4.367 12.055 1.00 42.65 135 GLY A C 1
ATOM 683 O O . GLY A 1 104 ? 66.165 5.208 11.520 1.00 42.45 135 GLY A O 1
ATOM 684 N N . GLU A 1 105 ? 66.363 3.423 12.853 1.00 43.86 136 GLU A N 1
ATOM 685 C CA . GLU A 1 105 ? 64.917 3.415 13.154 1.00 45.20 136 GLU A CA 1
ATOM 686 C C . GLU A 1 105 ? 64.469 4.318 14.304 1.00 46.28 136 GLU A C 1
ATOM 687 O O . GLU A 1 105 ? 63.259 4.532 14.483 1.00 48.05 136 GLU A O 1
ATOM 693 N N . LEU A 1 106 ? 65.406 4.868 15.087 1.00 46.43 137 LEU A N 1
ATOM 694 C CA . LEU A 1 106 ? 65.006 5.686 16.258 1.00 46.00 137 LEU A CA 1
ATOM 695 C C . LEU A 1 106 ? 63.977 6.783 15.900 1.00 46.11 137 LEU A C 1
ATOM 696 O O . LEU A 1 106 ? 63.058 7.030 16.678 1.00 46.22 137 LEU A O 1
ATOM 701 N N . PRO A 1 107 ? 64.132 7.439 14.737 1.00 46.07 138 PRO A N 1
ATOM 702 C CA . PRO A 1 107 ? 63.184 8.498 14.413 1.00 47.62 138 PRO A CA 1
ATOM 703 C C . PRO A 1 107 ? 61.725 8.013 14.213 1.00 48.06 138 PRO A C 1
ATOM 704 O O . PRO A 1 107 ? 60.827 8.841 14.076 1.00 47.82 138 PRO A O 1
ATOM 708 N N . ASN A 1 108 ? 61.503 6.707 14.162 1.00 48.64 139 ASN A N 1
ATOM 709 C CA . ASN A 1 108 ? 60.114 6.215 14.129 1.00 50.80 139 ASN A CA 1
ATOM 710 C C . ASN A 1 108 ? 59.374 6.627 15.394 1.00 51.16 139 ASN A C 1
ATOM 711 O O . ASN A 1 108 ? 58.162 6.752 15.389 1.00 51.83 139 ASN A O 1
ATOM 716 N N . PHE A 1 109 ? 60.114 6.843 16.479 1.00 51.63 140 PHE A N 1
ATOM 717 C CA . PHE A 1 109 ? 59.508 7.258 17.735 1.00 52.14 140 PHE A CA 1
ATOM 718 C C . PHE A 1 109 ? 58.952 8.675 17.722 1.00 53.32 140 PHE A C 1
ATOM 719 O O . PHE A 1 109 ? 58.301 9.094 18.675 1.00 53.12 140 PHE A O 1
ATOM 727 N N . ARG A 1 110 ? 59.221 9.409 16.643 1.00 55.28 141 ARG A N 1
ATOM 728 C CA . ARG A 1 110 ? 58.631 10.725 16.417 1.00 56.87 141 ARG A CA 1
ATOM 729 C C . ARG A 1 110 ? 57.167 10.583 16.008 1.00 57.39 141 ARG A C 1
ATOM 730 O O . ARG A 1 110 ? 56.387 11.529 16.155 1.00 57.99 141 ARG A O 1
ATOM 738 N N . LYS A 1 111 ? 56.804 9.423 15.464 1.00 57.87 142 LYS A N 1
ATOM 739 C CA . LYS A 1 111 ? 55.455 9.199 14.950 1.00 58.75 142 LYS A CA 1
ATOM 740 C C . LYS A 1 111 ? 54.513 8.775 16.075 1.00 58.94 142 LYS A C 1
ATOM 741 O O . LYS A 1 111 ? 54.789 7.802 16.807 1.00 58.13 142 LYS A O 1
ATOM 747 N N . LYS A 1 112 ? 53.396 9.496 16.205 1.00 59.54 143 LYS A N 1
ATOM 748 C CA . LYS A 1 112 ? 52.404 9.212 17.267 1.00 60.99 143 LYS A CA 1
ATOM 749 C C . LYS A 1 112 ? 52.018 7.742 17.359 1.00 60.02 143 LYS A C 1
ATOM 750 O O . LYS A 1 112 ? 52.178 7.117 18.402 1.00 61.27 143 LYS A O 1
ATOM 756 N N . SER A 1 113 ? 51.526 7.183 16.261 1.00 59.20 144 SER A N 1
ATOM 757 C CA A SER A 1 113 ? 51.098 5.792 16.251 0.50 58.56 144 SER A CA 1
ATOM 758 C CA B SER A 1 113 ? 51.105 5.791 16.220 0.50 58.53 144 SER A CA 1
ATOM 759 C C . SER A 1 113 ? 52.235 4.837 16.635 1.00 58.21 144 SER A C 1
ATOM 760 O O . SER A 1 113 ? 52.025 3.886 17.413 1.00 58.87 144 SER A O 1
ATOM 765 N N . PHE A 1 114 ? 53.440 5.069 16.101 1.00 57.11 145 PHE A N 1
ATOM 766 C CA . PHE A 1 114 ? 54.600 4.232 16.447 1.00 55.37 145 PHE A CA 1
ATOM 767 C C . PHE A 1 114 ? 54.977 4.356 17.937 1.00 54.97 145 PHE A C 1
ATOM 768 O O . PHE A 1 114 ? 55.225 3.373 18.611 1.00 54.50 145 PHE A O 1
ATOM 776 N N . PHE A 1 115 ? 55.019 5.583 18.427 1.00 55.38 146 PHE A N 1
ATOM 777 C CA . PHE A 1 115 ? 55.301 5.858 19.824 1.00 56.12 146 PHE A CA 1
ATOM 778 C C . PHE A 1 115 ? 54.281 5.263 20.790 1.00 56.81 146 PHE A C 1
ATOM 779 O O . PHE A 1 115 ? 54.645 4.766 21.845 1.00 56.44 146 PHE A O 1
ATOM 787 N N . ASN A 1 116 ? 52.993 5.323 20.443 1.00 58.39 147 ASN A N 1
ATOM 788 C CA . ASN A 1 116 ? 51.978 4.657 21.273 1.00 59.47 147 ASN A CA 1
ATOM 789 C C . ASN A 1 116 ? 52.028 3.127 21.173 1.00 59.13 147 ASN A C 1
ATOM 790 O O . ASN A 1 116 ? 51.596 2.438 22.083 1.00 59.32 147 ASN A O 1
ATOM 795 N N . LYS A 1 117 ? 52.552 2.576 20.084 1.00 59.25 148 LYS A N 1
ATOM 796 C CA . LYS A 1 117 ? 52.537 1.113 19.954 1.00 59.65 148 LYS A CA 1
ATOM 797 C C . LYS A 1 117 ? 53.704 0.405 20.628 1.00 59.56 148 LYS A C 1
ATOM 798 O O . LYS A 1 117 ? 53.558 -0.696 21.184 1.00 60.33 148 LYS A O 1
ATOM 804 N N . HIS A 1 118 ? 54.869 1.044 20.594 1.00 59.59 149 HIS A N 1
ATOM 805 C CA . HIS A 1 118 ? 56.117 0.439 21.081 1.00 58.73 149 HIS A CA 1
ATOM 806 C C . HIS A 1 118 ? 56.609 1.251 22.259 1.00 59.04 149 HIS A C 1
ATOM 807 O O . HIS A 1 118 ? 56.963 2.433 22.109 1.00 60.40 149 HIS A O 1
ATOM 814 N N . LYS A 1 119 ? 56.601 0.633 23.435 1.00 58.47 150 LYS A N 1
ATOM 815 C CA . LYS A 1 119 ? 56.631 1.371 24.699 1.00 57.75 150 LYS A CA 1
ATOM 816 C C . LYS A 1 119 ? 57.738 0.910 25.628 1.00 56.37 150 LYS A C 1
ATOM 817 O O . LYS A 1 119 ? 57.885 1.426 26.727 1.00 55.46 150 LYS A O 1
ATOM 823 N N . GLU A 1 120 ? 58.506 -0.083 25.203 1.00 55.34 151 GLU A N 1
ATOM 824 C CA . GLU A 1 120 ? 59.547 -0.584 26.058 1.00 55.20 151 GLU A CA 1
ATOM 825 C C . GLU A 1 120 ? 60.800 -0.988 25.251 1.00 53.74 151 GLU A C 1
ATOM 826 O O . GLU A 1 120 ? 60.738 -1.257 24.053 1.00 53.51 151 GLU A O 1
ATOM 832 N N . PHE A 1 121 ? 61.943 -1.035 25.929 1.00 51.59 152 PHE A N 1
ATOM 833 C CA . PHE A 1 121 ? 63.066 -1.759 25.399 1.00 49.03 152 PHE A CA 1
ATOM 834 C C . PHE A 1 121 ? 63.708 -2.432 26.560 1.00 49.49 152 PHE A C 1
ATOM 835 O O . PHE A 1 121 ? 63.377 -2.140 27.717 1.00 49.41 152 PHE A O 1
ATOM 843 N N . SER A 1 122 ? 64.601 -3.362 26.283 1.00 49.48 153 SER A N 1
ATOM 844 C CA . SER A 1 122 ? 65.146 -4.126 27.369 1.00 50.45 153 SER A CA 1
ATOM 845 C C . SER A 1 122 ? 66.645 -4.323 27.228 1.00 50.00 153 SER A C 1
ATOM 846 O O . SER A 1 122 ? 67.177 -4.304 26.118 1.00 49.92 153 SER A O 1
ATOM 849 N N . ILE A 1 123 ? 67.324 -4.520 28.352 1.00 49.37 154 ILE A N 1
ATOM 850 C CA . ILE A 1 123 ? 68.749 -4.649 28.336 1.00 49.21 154 ILE A CA 1
ATOM 851 C C . ILE A 1 123 ? 69.101 -5.890 29.130 1.00 50.03 154 ILE A C 1
ATOM 852 O O . ILE A 1 123 ? 68.485 -6.149 30.147 1.00 51.01 154 ILE A O 1
ATOM 857 N N . GLU A 1 124 ? 70.084 -6.654 28.670 1.00 49.22 155 GLU A N 1
ATOM 858 C CA . GLU A 1 124 ? 70.628 -7.700 29.481 1.00 49.45 155 GLU A CA 1
ATOM 859 C C . GLU A 1 124 ? 72.091 -7.398 29.755 1.00 49.32 155 GLU A C 1
ATOM 860 O O . GLU A 1 124 ? 72.874 -7.176 28.816 1.00 48.55 155 GLU A O 1
ATOM 866 N N . THR A 1 125 ? 72.471 -7.440 31.031 1.00 48.87 156 THR A N 1
ATOM 867 C CA . THR A 1 125 ? 73.816 -7.084 31.407 1.00 49.55 156 THR A CA 1
ATOM 868 C C . THR A 1 125 ? 74.746 -8.266 31.257 1.00 50.37 156 THR A C 1
ATOM 869 O O . THR A 1 125 ? 74.317 -9.359 30.885 1.00 49.89 156 THR A O 1
ATOM 873 N N . LYS A 1 126 ? 76.023 -8.038 31.529 1.00 51.27 157 LYS A N 1
ATOM 874 C CA . LYS A 1 126 ? 77.007 -9.088 31.387 1.00 53.13 157 LYS A CA 1
ATOM 875 C C . LYS A 1 126 ? 76.941 -10.109 32.510 1.00 54.08 157 LYS A C 1
ATOM 876 O O . LYS A 1 126 ? 77.477 -11.210 32.376 1.00 54.37 157 LYS A O 1
ATOM 882 N N . THR A 1 127 ? 76.302 -9.747 33.621 1.00 55.07 158 THR A N 1
ATOM 883 C CA . THR A 1 127 ? 76.053 -10.727 34.676 1.00 55.81 158 THR A CA 1
ATOM 884 C C . THR A 1 127 ? 74.708 -11.393 34.426 1.00 56.19 158 THR A C 1
ATOM 885 O O . THR A 1 127 ? 74.267 -12.175 35.241 1.00 56.72 158 THR A O 1
ATOM 889 N N . LYS A 1 128 ? 74.090 -11.089 33.284 1.00 56.79 159 LYS A N 1
ATOM 890 C CA . LYS A 1 128 ? 72.815 -11.670 32.815 1.00 57.63 159 LYS A CA 1
ATOM 891 C C . LYS A 1 128 ? 71.570 -11.181 33.530 1.00 58.11 159 LYS A C 1
ATOM 892 O O . LYS A 1 128 ? 70.475 -11.765 33.393 1.00 58.12 159 LYS A O 1
ATOM 898 N N . GLN A 1 129 ? 71.730 -10.078 34.241 1.00 58.18 160 GLN A N 1
ATOM 899 C CA . GLN A 1 129 ? 70.613 -9.351 34.796 1.00 59.34 160 GLN A CA 1
ATOM 900 C C . GLN A 1 129 ? 69.747 -8.781 33.674 1.00 59.19 160 GLN A C 1
ATOM 901 O O . GLN A 1 129 ? 70.260 -8.331 32.654 1.00 59.51 160 GLN A O 1
ATOM 907 N N . LYS A 1 130 ? 68.432 -8.805 33.837 1.00 59.26 161 LYS A N 1
ATOM 908 C CA . LYS A 1 130 ? 67.534 -8.394 32.756 1.00 59.32 161 LYS A CA 1
ATOM 909 C C . LYS A 1 130 ? 66.747 -7.165 33.164 1.00 58.94 161 LYS A C 1
ATOM 910 O O . LYS A 1 130 ? 66.177 -7.114 34.251 1.00 59.89 161 LYS A O 1
ATOM 916 N N . LEU A 1 131 ? 66.753 -6.143 32.328 1.00 56.90 162 LEU A N 1
ATOM 917 C CA . LEU A 1 131 ? 66.119 -4.924 32.717 1.00 55.89 162 LEU A CA 1
ATOM 918 C C . LEU A 1 131 ? 65.082 -4.596 31.672 1.00 55.05 162 LEU A C 1
ATOM 919 O O . LEU A 1 131 ? 65.244 -4.916 30.513 1.00 55.07 162 LEU A O 1
ATOM 924 N N . LYS A 1 132 ? 63.994 -3.988 32.104 1.00 53.79 163 LYS A N 1
ATOM 925 C CA . LYS A 1 132 ? 62.952 -3.587 31.209 1.00 53.57 163 LYS A CA 1
ATOM 926 C C . LYS A 1 132 ? 62.893 -2.104 31.393 1.00 52.40 163 LYS A C 1
ATOM 927 O O . LYS A 1 132 ? 62.951 -1.607 32.520 1.00 52.65 163 LYS A O 1
ATOM 933 N N . ILE A 1 133 ? 62.823 -1.390 30.290 1.00 50.96 164 ILE A N 1
ATOM 934 C CA . ILE A 1 133 ? 62.796 0.045 30.369 1.00 50.52 164 ILE A CA 1
ATOM 935 C C . ILE A 1 133 ? 61.502 0.504 29.763 1.00 50.25 164 ILE A C 1
ATOM 936 O O . ILE A 1 133 ? 61.175 0.072 28.670 1.00 51.07 164 ILE A O 1
ATOM 941 N N . ASN A 1 134 ? 60.771 1.375 30.462 1.00 50.17 165 ASN A N 1
ATOM 942 C CA . ASN A 1 134 ? 59.508 1.920 29.962 1.00 50.41 165 ASN A CA 1
ATOM 943 C C . ASN A 1 134 ? 59.739 3.276 29.241 1.00 50.14 165 ASN A C 1
ATOM 944 O O . ASN A 1 134 ? 60.116 4.261 29.882 1.00 49.80 165 ASN A O 1
ATOM 949 N N . ILE A 1 135 ? 59.487 3.338 27.939 1.00 49.46 166 ILE A N 1
ATOM 950 C CA . ILE A 1 135 ? 59.758 4.547 27.158 1.00 49.43 166 ILE A CA 1
ATOM 951 C C . ILE A 1 135 ? 58.757 5.656 27.470 1.00 49.90 166 ILE A C 1
ATOM 952 O O . ILE A 1 135 ? 57.546 5.410 27.487 1.00 50.38 166 ILE A O 1
ATOM 957 N N . PHE A 1 136 ? 59.221 6.878 27.705 1.00 49.05 167 PHE A N 1
ATOM 958 C CA . PHE A 1 136 ? 58.262 7.958 27.936 1.00 49.30 167 PHE A CA 1
ATOM 959 C C . PHE A 1 136 ? 58.469 9.194 27.074 1.00 49.60 167 PHE A C 1
ATOM 960 O O . PHE A 1 136 ? 57.617 10.053 27.071 1.00 51.17 167 PHE A O 1
ATOM 968 N N . ALA A 1 137 ? 59.576 9.29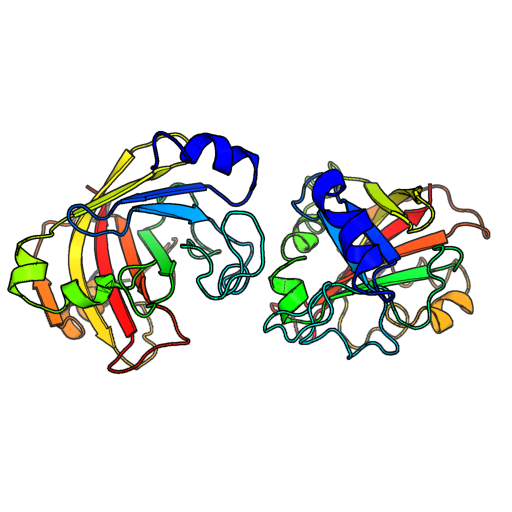9 26.337 1.00 49.29 168 ALA A N 1
ATOM 969 C CA . ALA A 1 137 ? 59.791 10.484 25.493 1.00 48.54 168 ALA A CA 1
ATOM 970 C C . ALA A 1 137 ? 60.648 10.210 24.267 1.00 48.52 168 ALA A C 1
ATOM 971 O O . ALA A 1 137 ? 61.582 9.409 24.311 1.00 48.03 168 ALA A O 1
ATOM 973 N N . CYS A 1 138 ? 60.314 10.901 23.179 1.00 48.44 169 CYS A N 1
ATOM 974 C CA . CYS A 1 138 ? 61.184 11.033 22.023 1.00 48.54 169 CYS A CA 1
ATOM 975 C C . CYS A 1 138 ? 61.561 12.494 21.900 1.00 48.68 169 CYS A C 1
ATOM 976 O O . CYS A 1 138 ? 60.686 13.353 21.762 1.00 48.64 169 CYS A O 1
ATOM 979 N N . ILE A 1 139 ? 62.855 12.784 21.924 1.00 48.62 170 ILE A N 1
ATOM 980 C CA . ILE A 1 139 ? 63.359 14.170 22.032 1.00 48.49 170 ILE A CA 1
ATOM 981 C C . ILE A 1 139 ? 64.095 14.638 20.769 1.00 49.09 170 ILE A C 1
ATOM 982 O O . ILE A 1 139 ? 64.859 13.874 20.155 1.00 48.81 170 ILE A O 1
ATOM 987 N N . GLN A 1 140 ? 63.842 15.873 20.356 1.00 49.22 171 GLN A N 1
ATOM 988 C CA A GLN A 1 140 ? 64.669 16.478 19.328 0.50 49.79 171 GLN A CA 1
ATOM 989 C CA B GLN A 1 140 ? 64.606 16.512 19.304 0.50 49.65 171 GLN A CA 1
ATOM 990 C C . GLN A 1 140 ? 65.475 17.598 19.952 1.00 50.00 171 GLN A C 1
ATOM 991 O O . GLN A 1 140 ? 64.947 18.561 20.519 1.00 49.30 171 GLN A O 1
ATOM 1002 N N . THR A 1 141 ? 66.783 17.437 19.873 1.00 49.29 172 THR A N 1
ATOM 1003 C CA . THR A 1 141 ? 67.642 18.400 20.468 1.00 48.85 172 THR A CA 1
ATOM 1004 C C . THR A 1 141 ? 68.826 18.507 19.527 1.00 48.65 172 THR A C 1
ATOM 1005 O O . THR A 1 141 ? 68.743 18.072 18.382 1.00 48.12 172 THR A O 1
ATOM 1009 N N . ASP A 1 142 ? 69.909 19.125 19.973 1.00 49.09 173 ASP A N 1
ATOM 1010 C CA . ASP A 1 142 ? 71.100 19.167 19.125 1.00 49.36 173 ASP A CA 1
ATOM 1011 C C . ASP A 1 142 ? 72.351 18.782 19.918 1.00 48.50 173 ASP A C 1
ATOM 1012 O O . ASP A 1 142 ? 72.268 18.513 21.138 1.00 49.12 173 ASP A O 1
ATOM 1017 N N . ALA A 1 143 ? 73.491 18.758 19.232 1.00 47.45 174 ALA A N 1
ATOM 1018 C CA . ALA A 1 143 ? 74.756 18.303 19.807 1.00 46.39 174 ALA A CA 1
ATOM 1019 C C . ALA A 1 143 ? 75.124 19.093 21.060 1.00 46.73 174 ALA A C 1
ATOM 1020 O O . ALA A 1 143 ? 75.962 18.652 21.841 1.00 46.03 174 ALA A O 1
ATOM 1022 N N . PHE A 1 144 ? 74.472 20.243 21.265 1.00 46.87 175 PHE A N 1
ATOM 1023 C CA . PHE A 1 144 ? 74.893 21.163 22.316 1.00 47.71 175 PHE A CA 1
ATOM 1024 C C . PHE A 1 144 ? 73.921 21.261 23.439 1.00 48.42 175 PHE A C 1
ATOM 1025 O O . PHE A 1 144 ? 74.013 22.186 24.229 1.00 49.32 175 PHE A O 1
ATOM 1033 N N . ASP A 1 145 ? 72.995 20.294 23.506 1.00 48.50 176 ASP A N 1
ATOM 1034 C CA . ASP A 1 145 ? 72.120 20.114 24.660 1.00 47.73 176 ASP A CA 1
ATOM 1035 C C . ASP A 1 145 ? 72.886 20.189 25.987 1.00 47.87 176 ASP A C 1
ATOM 1036 O O . ASP A 1 145 ? 73.811 19.412 26.232 1.00 46.64 176 ASP A O 1
ATOM 1041 N N . SER A 1 146 ? 72.497 21.149 26.820 1.00 48.28 177 SER A N 1
ATOM 1042 C CA . SER A 1 146 ? 73.232 21.442 28.062 1.00 48.79 177 SER A CA 1
ATOM 1043 C C . SER A 1 146 ? 73.050 20.408 29.188 1.00 48.80 177 SER A C 1
ATOM 1044 O O . SER A 1 146 ? 73.669 20.522 30.250 1.00 49.62 177 SER A O 1
ATOM 1047 N N . LEU A 1 147 ? 72.250 19.377 28.959 1.00 48.33 178 LEU A N 1
ATOM 1048 C CA . LEU A 1 147 ? 71.977 18.443 30.027 1.00 47.68 178 LEU A CA 1
ATOM 1049 C C . LEU A 1 147 ? 72.124 16.964 29.650 1.00 47.22 178 LEU A C 1
ATOM 1050 O O . LEU A 1 147 ? 72.721 16.188 30.382 1.00 46.93 178 LEU A O 1
ATOM 1055 N N . LEU A 1 148 ? 71.575 16.590 28.499 1.00 46.89 179 LEU A N 1
ATOM 1056 C CA . LEU A 1 148 ? 71.236 15.201 28.220 1.00 45.61 179 LEU A CA 1
ATOM 1057 C C . LEU A 1 148 ? 72.390 14.328 27.704 1.00 44.94 179 LEU A C 1
ATOM 1058 O O . LEU A 1 148 ? 72.234 13.107 27.600 1.00 43.75 179 LEU A O 1
ATOM 1063 N N . PHE A 1 149 ? 73.538 14.937 27.411 1.00 44.08 180 PHE A N 1
ATOM 1064 C CA . PHE A 1 149 ? 74.699 14.154 26.949 1.00 43.79 180 PHE A CA 1
ATOM 1065 C C . PHE A 1 149 ? 75.763 14.041 28.009 1.00 44.53 180 PHE A C 1
ATOM 1066 O O . PHE A 1 149 ? 76.868 13.597 27.748 1.00 45.28 180 PHE A O 1
ATOM 1074 N N . ASN A 1 150 ? 75.401 14.389 29.240 1.00 44.99 181 ASN A N 1
ATOM 1075 C CA . ASN A 1 150 ? 76.302 14.255 30.365 1.00 45.02 181 ASN A CA 1
ATOM 1076 C C . ASN A 1 150 ? 75.571 13.633 31.574 1.00 45.71 181 ASN A C 1
ATOM 1077 O O . ASN A 1 150 ? 74.805 14.309 32.275 1.00 46.14 181 ASN A O 1
ATOM 1082 N N . PRO A 1 151 ? 75.788 12.333 31.806 1.00 45.67 182 PRO A N 1
ATOM 1083 C CA . PRO A 1 151 ? 75.144 11.619 32.912 1.00 45.60 182 PRO A CA 1
ATOM 1084 C C . PRO A 1 151 ? 75.513 12.191 34.292 1.00 45.77 182 PRO A C 1
ATOM 1085 O O . PRO A 1 151 ? 74.772 12.048 35.253 1.00 43.89 182 PRO A O 1
ATOM 1089 N N . ILE A 1 152 ? 76.663 12.840 34.390 1.00 46.71 183 ILE A N 1
ATOM 1090 C CA . ILE A 1 152 ? 77.025 13.445 35.665 1.00 46.81 183 ILE A CA 1
ATOM 1091 C C . ILE A 1 152 ? 76.146 14.664 35.914 1.00 47.05 183 ILE A C 1
ATOM 1092 O O . ILE A 1 152 ? 75.612 14.823 37.014 1.00 47.23 183 ILE A O 1
ATOM 1097 N N . ASP A 1 153 ? 75.964 15.496 34.883 1.00 47.70 184 ASP A N 1
ATOM 1098 C CA . ASP A 1 153 ? 75.122 16.695 35.001 1.00 47.79 184 ASP A CA 1
ATOM 1099 C C . ASP A 1 153 ? 73.696 16.300 35.317 1.00 47.54 184 ASP A C 1
ATOM 1100 O O . ASP A 1 153 ? 73.066 16.887 36.184 1.00 47.94 184 ASP A O 1
ATOM 1105 N N . VAL A 1 154 ? 73.185 15.285 34.641 1.00 47.26 185 VAL A N 1
ATOM 1106 C CA . VAL A 1 154 ? 71.869 14.755 34.980 1.00 46.75 185 VAL A CA 1
ATOM 1107 C C . VAL A 1 154 ? 71.777 14.299 36.451 1.00 47.56 185 VAL A C 1
ATOM 1108 O O . VAL A 1 154 ? 70.821 14.627 37.160 1.00 47.81 185 VAL A O 1
ATOM 1112 N N . ASP A 1 155 ? 72.769 13.551 36.911 1.00 47.80 186 ASP A N 1
ATOM 1113 C CA . ASP A 1 155 ? 72.756 13.025 38.269 1.00 48.89 186 ASP A CA 1
ATOM 1114 C C . ASP A 1 155 ? 72.621 14.136 39.338 1.00 49.61 186 ASP A C 1
ATOM 1115 O O . ASP A 1 155 ? 71.974 13.922 40.333 1.00 48.55 186 ASP A O 1
ATOM 1120 N N . ILE A 1 156 ? 73.246 15.296 39.115 1.00 50.02 187 ILE A N 1
ATOM 1121 C CA . ILE A 1 156 ? 73.233 16.388 40.076 1.00 51.09 187 ILE A CA 1
ATOM 1122 C C . ILE A 1 156 ? 72.135 17.424 39.809 1.00 52.33 187 ILE A C 1
ATOM 1123 O O . ILE A 1 156 ? 72.103 18.493 40.449 1.00 53.23 187 ILE A O 1
ATOM 1128 N N . SER A 1 157 ? 71.221 17.104 38.893 1.00 52.69 188 SER A N 1
ATOM 1129 C CA . SER A 1 157 ? 70.077 17.975 38.617 1.00 53.31 188 SER A CA 1
ATOM 1130 C C . SER A 1 157 ? 68.854 17.413 39.327 1.00 53.62 188 SER A C 1
ATOM 1131 O O . SER A 1 157 ? 68.779 16.198 39.589 1.00 53.80 188 SER A O 1
ATOM 1134 N N . SER A 1 158 ? 67.881 18.267 39.620 1.00 53.75 189 SER A N 1
ATOM 1135 C CA . SER A 1 158 ? 66.678 17.782 40.303 1.00 54.87 189 SER A CA 1
ATOM 1136 C C . SER A 1 158 ? 65.823 17.034 39.304 1.00 55.19 189 SER A C 1
ATOM 1137 O O . SER A 1 158 ? 65.951 17.266 38.098 1.00 54.70 189 SER A O 1
ATOM 1140 N N . LYS A 1 159 ? 64.978 16.125 39.793 1.00 56.30 190 LYS A N 1
ATOM 1141 C CA . LYS A 1 159 ? 64.057 15.383 38.929 1.00 57.69 190 LYS A CA 1
ATOM 1142 C C . LYS A 1 159 ? 63.172 16.322 38.120 1.00 58.26 190 LYS A C 1
ATOM 1143 O O . LYS A 1 159 ? 62.892 16.078 36.945 1.00 59.12 190 LYS A O 1
ATOM 1149 N N . ASN A 1 160 ? 62.742 17.414 38.721 1.00 58.78 191 ASN A N 1
ATOM 1150 C CA A ASN A 1 160 ? 61.862 18.320 38.018 0.50 59.10 191 ASN A CA 1
ATOM 1151 C CA B ASN A 1 160 ? 61.875 18.347 38.031 0.50 59.13 191 ASN A CA 1
ATOM 1152 C C . ASN A 1 160 ? 62.540 19.113 36.904 1.00 59.20 191 ASN A C 1
ATOM 1153 O O . ASN A 1 160 ? 61.888 19.407 35.911 1.00 59.34 191 ASN A O 1
ATOM 1162 N N . GLU A 1 161 ? 63.818 19.485 37.077 1.00 58.90 192 GLU A 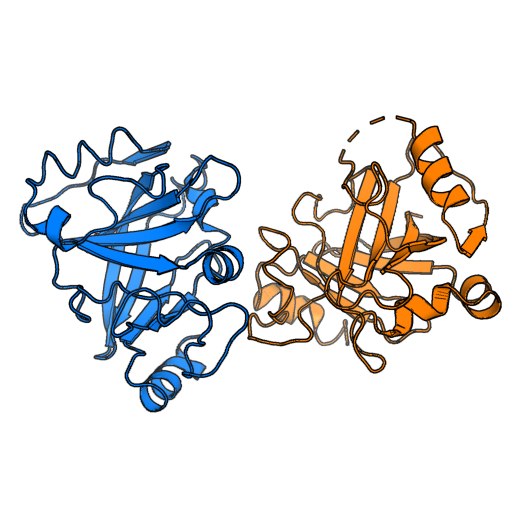N 1
ATOM 1163 C CA . GLU A 1 161 ? 64.532 20.194 35.996 1.00 59.17 192 GLU A CA 1
ATOM 1164 C C . GLU A 1 161 ? 64.803 19.201 34.837 1.00 57.91 192 GLU A C 1
ATOM 1165 O O . GLU A 1 161 ? 64.701 19.550 33.665 1.00 57.54 192 GLU A O 1
ATOM 1171 N N . PHE A 1 162 ? 65.133 17.965 35.186 1.00 56.97 193 PHE A N 1
ATOM 1172 C CA . PHE A 1 162 ? 65.369 16.898 34.226 1.00 56.02 193 PHE A CA 1
ATOM 1173 C C . PHE A 1 162 ? 64.116 16.637 33.390 1.00 55.78 193 PHE A C 1
ATOM 1174 O O . PHE A 1 162 ? 64.159 16.652 32.154 1.00 56.12 193 PHE A O 1
ATOM 1182 N N . LEU A 1 163 ? 62.987 16.436 34.045 1.00 54.96 194 LEU A N 1
ATOM 1183 C CA . LEU A 1 163 ? 61.764 16.128 33.317 1.00 54.66 194 LEU A CA 1
ATOM 1184 C C . LEU A 1 163 ? 61.221 17.312 32.516 1.00 55.19 194 LEU A C 1
ATOM 1185 O O . LEU A 1 163 ? 60.681 17.126 31.429 1.00 55.35 194 LEU A O 1
ATOM 1190 N N . ASN A 1 164 ? 61.398 18.533 33.005 1.00 55.12 195 ASN A N 1
ATOM 1191 C CA A ASN A 1 164 ? 60.934 19.709 32.266 0.50 55.87 195 ASN A CA 1
ATOM 1192 C CA B ASN A 1 164 ? 60.926 19.681 32.265 0.50 54.94 195 ASN A CA 1
ATOM 1193 C C . ASN A 1 164 ? 61.840 20.045 31.090 1.00 55.77 195 ASN A C 1
ATOM 1194 O O . ASN A 1 164 ? 61.375 20.546 30.050 1.00 55.73 195 ASN A O 1
ATOM 1203 N N . HIS A 1 165 ? 63.139 19.818 31.275 1.00 56.07 196 HIS A N 1
ATOM 1204 C CA . HIS A 1 165 ? 64.100 19.975 30.204 1.00 56.22 196 HIS A CA 1
ATOM 1205 C C . HIS A 1 165 ? 63.715 19.063 29.047 1.00 56.07 196 HIS A C 1
ATOM 1206 O O . HIS A 1 165 ? 63.699 19.481 27.884 1.00 56.47 196 HIS A O 1
ATOM 1213 N N . ILE A 1 166 ? 63.420 17.815 29.382 1.00 56.04 197 ILE A N 1
ATOM 1214 C CA . ILE A 1 166 ? 63.024 16.801 28.413 1.00 56.25 197 ILE A CA 1
ATOM 1215 C C . ILE A 1 166 ? 61.690 17.172 27.765 1.00 57.68 197 ILE A C 1
ATOM 1216 O O . ILE A 1 166 ? 61.608 17.301 26.548 1.00 57.44 197 ILE A O 1
ATOM 1221 N N . LYS A 1 167 ? 60.659 17.361 28.594 1.00 58.99 198 LYS A N 1
ATOM 1222 C CA . LYS A 1 167 ? 59.347 17.781 28.133 1.00 60.37 198 LYS A CA 1
ATOM 1223 C C . LYS A 1 167 ? 59.356 18.841 27.024 1.00 60.13 198 LYS A C 1
ATOM 1224 O O . LYS A 1 167 ? 58.654 18.700 26.039 1.00 60.76 198 LYS A O 1
ATOM 1230 N N . GLN A 1 168 ? 60.134 19.905 27.169 1.00 60.25 199 GLN A N 1
ATOM 1231 C CA A GLN A 1 168 ? 60.084 21.025 26.230 0.50 60.02 199 GLN A CA 1
ATOM 1232 C CA B GLN A 1 168 ? 60.051 21.012 26.211 0.50 60.16 199 GLN A CA 1
ATOM 1233 C C . GLN A 1 168 ? 60.806 20.728 24.911 1.00 60.25 199 GLN A C 1
ATOM 1234 O O . GLN A 1 168 ? 60.717 21.497 23.943 1.00 60.81 199 GLN A O 1
ATOM 1245 N N . LYS A 1 169 ? 61.533 19.616 24.871 1.00 59.89 200 LYS A N 1
ATOM 1246 C CA . LYS A 1 169 ? 62.235 19.220 23.659 1.00 59.20 200 LYS A CA 1
ATOM 1247 C C . LYS A 1 169 ? 61.659 17.954 23.051 1.00 59.03 200 LYS A C 1
ATOM 1248 O O . LYS A 1 169 ? 62.209 17.422 22.094 1.00 58.71 200 LYS A O 1
ATOM 1254 N N . SER A 1 170 ? 60.549 17.479 23.613 1.00 58.64 201 SER A N 1
ATOM 1255 C CA . SER A 1 170 ? 59.954 16.230 23.182 1.00 58.79 201 SER A CA 1
ATOM 1256 C C . SER A 1 170 ? 58.989 16.409 22.026 1.00 59.08 201 SER A C 1
ATOM 1257 O O . SER A 1 170 ? 58.218 17.368 21.988 1.00 59.11 201 SER A O 1
ATOM 1260 N N . VAL A 1 171 ? 59.063 15.483 21.077 1.00 59.11 202 VAL A N 1
ATOM 1261 C CA . VAL A 1 171 ? 58.121 15.398 19.966 1.00 59.79 202 VAL A CA 1
ATOM 1262 C C . VAL A 1 171 ? 56.980 14.443 20.360 1.00 60.19 202 VAL A C 1
ATOM 1263 O O . VAL A 1 171 ? 55.853 14.621 19.924 1.00 59.31 202 VAL A O 1
ATOM 1267 N N . GLN A 1 172 ? 57.304 13.407 21.139 1.00 60.89 203 GLN A N 1
ATOM 1268 C CA . GLN A 1 172 ? 56.300 12.594 21.813 1.00 62.16 203 GLN A CA 1
ATOM 1269 C C . GLN A 1 172 ? 56.637 12.443 23.314 1.00 63.63 203 GLN A C 1
ATOM 1270 O O . GLN A 1 172 ? 57.808 12.389 23.694 1.00 63.95 203 GLN A O 1
ATOM 1276 N N . TYR A 1 173 ? 55.612 12.385 24.159 1.00 65.42 204 TYR A N 1
ATOM 1277 C CA . TYR A 1 173 ? 55.794 12.287 25.618 1.00 66.83 204 TYR A CA 1
ATOM 1278 C C . TYR A 1 173 ? 54.604 11.583 26.281 1.00 67.85 204 TYR A C 1
ATOM 1279 O O . TYR A 1 173 ? 53.467 11.655 25.788 1.00 68.71 204 TYR A O 1
ATOM 1288 N N . ARG A 1 174 ? 54.858 10.864 27.369 1.00 68.27 205 ARG A N 1
ATOM 1289 C CA . ARG A 1 174 ? 53.784 10.303 28.180 1.00 68.46 205 ARG A CA 1
ATOM 1290 C C . ARG A 1 174 ? 54.172 10.415 29.651 1.00 69.67 205 ARG A C 1
ATOM 1291 O O . ARG A 1 174 ? 55.334 10.244 29.992 1.00 69.40 205 ARG A O 1
ATOM 1299 N N . GLU A 1 175 ? 53.199 10.725 30.508 1.00 71.64 206 GLU A N 1
ATOM 1300 C CA . GLU A 1 175 ? 53.388 10.763 31.961 1.00 73.28 206 GLU A CA 1
ATOM 1301 C C . GLU A 1 175 ? 53.382 9.361 32.533 1.00 73.86 206 GLU A C 1
ATOM 1302 O O . GLU A 1 175 ? 52.380 8.663 32.425 1.00 73.98 206 GLU A O 1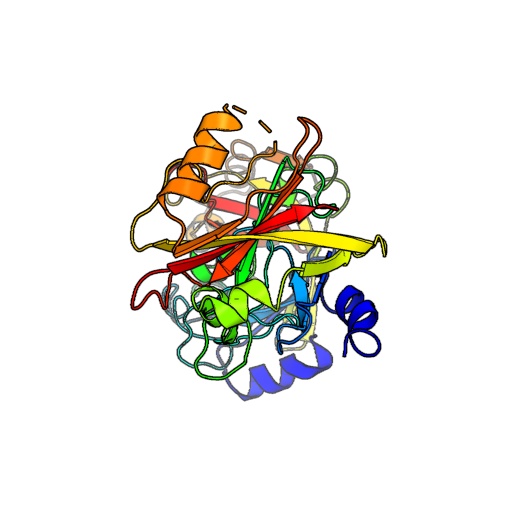
ATOM 1308 N N . ILE A 1 176 ? 54.469 8.937 33.164 1.00 74.70 207 ILE A N 1
ATOM 1309 C CA . ILE A 1 176 ? 54.413 7.691 33.935 1.00 75.58 207 ILE A CA 1
ATOM 1310 C C . ILE A 1 176 ? 54.812 7.926 35.409 1.00 76.25 207 ILE A C 1
ATOM 1311 O O . ILE A 1 176 ? 55.453 8.932 35.717 1.00 76.35 207 ILE A O 1
ATOM 1316 N N . LEU A 1 177 ? 54.395 7.039 36.318 1.00 76.74 208 LEU A N 1
ATOM 1317 C CA . LEU A 1 177 ? 54.790 7.154 37.723 1.00 77.01 208 LEU A CA 1
ATOM 1318 C C . LEU A 1 177 ? 56.309 7.150 37.862 1.00 76.63 208 LEU A C 1
ATOM 1319 O O . LEU A 1 177 ? 56.968 6.246 37.359 1.00 76.69 208 LEU A O 1
ATOM 1324 N N . THR A 1 178 ? 56.852 8.140 38.564 1.00 76.06 209 THR A N 1
ATOM 1325 C CA . THR A 1 178 ? 58.266 8.164 38.911 1.00 75.81 209 THR A CA 1
ATOM 1326 C C . THR A 1 178 ? 58.484 8.413 40.414 1.00 75.98 209 THR A C 1
ATOM 1327 O O . THR A 1 178 ? 57.668 9.055 41.067 1.00 76.79 209 THR A O 1
ATOM 1331 N N . THR A 1 179 ? 59.594 7.916 40.946 1.00 75.75 210 THR A N 1
ATOM 1332 C CA . THR A 1 179 ? 60.000 8.166 42.327 1.00 75.39 210 THR A CA 1
ATOM 1333 C C . THR A 1 179 ? 61.364 8.855 42.245 1.00 74.94 210 THR A C 1
ATOM 1334 O O . THR A 1 179 ? 61.927 8.976 41.156 1.00 75.59 210 THR A O 1
ATOM 1338 N N . ASN A 1 180 ? 61.907 9.321 43.364 1.00 74.31 211 ASN A N 1
ATOM 1339 C CA A ASN A 1 180 ? 63.259 9.886 43.300 0.50 73.33 211 ASN A CA 1
ATOM 1340 C CA B ASN A 1 180 ? 63.268 9.872 43.421 0.50 73.55 211 ASN A CA 1
ATOM 1341 C C . ASN A 1 180 ? 64.341 8.796 43.232 1.00 72.70 211 ASN A C 1
ATOM 1342 O O . ASN A 1 180 ? 65.535 9.090 43.038 1.00 72.69 211 ASN A O 1
ATOM 1351 N N . GLU A 1 181 ? 63.919 7.542 43.336 1.00 71.55 212 GLU A N 1
ATOM 1352 C CA A GLU A 1 181 ? 64.855 6.433 43.169 0.50 70.67 212 GLU A CA 1
ATOM 1353 C CA B GLU A 1 181 ? 64.802 6.390 43.187 0.50 70.67 212 GLU A CA 1
ATOM 1354 C C . GLU A 1 181 ? 64.830 5.892 41.726 1.00 69.76 212 GLU A C 1
ATOM 1355 O O . GLU A 1 181 ? 65.665 5.065 41.358 1.00 69.84 212 GLU A O 1
ATOM 1366 N N . SER A 1 182 ? 63.888 6.375 40.905 1.00 67.57 213 SER A N 1
ATOM 1367 C CA . SER A 1 182 ? 63.773 5.985 39.477 1.00 65.25 213 SER A CA 1
ATOM 1368 C C . SER A 1 182 ? 65.056 6.161 38.672 1.00 62.96 213 SER A C 1
ATOM 1369 O O . SER A 1 182 ? 65.743 7.171 38.794 1.00 63.00 213 SER A O 1
ATOM 1372 N N . ARG A 1 183 ? 65.373 5.179 37.838 1.00 60.82 214 ARG A N 1
ATOM 1373 C CA . ARG A 1 183 ? 66.536 5.273 36.945 1.00 58.12 214 ARG A CA 1
ATOM 1374 C C . ARG A 1 183 ? 66.132 5.366 35.468 1.00 56.09 214 ARG A C 1
ATOM 1375 O O . ARG A 1 183 ? 65.124 4.805 35.029 1.00 55.32 214 ARG A O 1
ATOM 1383 N N . PHE A 1 184 ? 66.970 6.026 34.686 1.00 54.16 215 PHE A N 1
ATOM 1384 C CA . PHE A 1 184 ? 66.627 6.330 33.297 1.00 52.23 215 PHE A CA 1
ATOM 1385 C C . PHE A 1 184 ? 67.655 5.764 32.329 1.00 49.96 215 PHE A C 1
ATOM 1386 O O . PHE A 1 184 ? 68.787 5.514 32.702 1.00 49.12 215 PHE A O 1
ATOM 1394 N N . VAL A 1 185 ? 67.224 5.495 31.106 1.00 48.15 216 VAL A N 1
ATOM 1395 C CA . VAL A 1 185 ? 68.118 5.012 30.052 1.00 46.06 216 VAL A CA 1
ATOM 1396 C C . VAL A 1 185 ? 67.721 5.703 28.764 1.00 45.29 216 VAL A C 1
ATOM 1397 O O . VAL A 1 185 ? 66.530 5.745 28.389 1.00 45.12 216 VAL A O 1
ATOM 1401 N N . ALA A 1 186 ? 68.731 6.280 28.122 1.00 43.56 217 ALA A N 1
ATOM 1402 C CA . ALA A 1 186 ? 68.548 7.050 26.918 1.00 41.98 217 ALA A CA 1
ATOM 1403 C C . ALA A 1 186 ? 69.342 6.377 25.793 1.00 41.17 217 ALA A C 1
ATOM 1404 O O . ALA A 1 186 ? 70.438 5.846 26.015 1.00 41.75 217 ALA A O 1
ATOM 1406 N N . LEU A 1 187 ? 68.742 6.337 24.617 1.00 40.33 218 LEU A N 1
ATOM 1407 C CA . LEU A 1 187 ? 69.395 5.879 23.403 1.00 41.01 218 LEU A CA 1
ATOM 1408 C C . LEU A 1 187 ? 69.389 7.072 22.444 1.00 41.09 218 LEU A C 1
ATOM 1409 O O . LEU A 1 187 ? 68.358 7.710 22.238 1.00 39.59 218 LEU A O 1
ATOM 1414 N N . SER A 1 188 ? 70.532 7.331 21.824 1.00 41.50 219 SER A N 1
ATOM 1415 C CA . SER A 1 188 ? 70.708 8.560 21.068 1.00 41.53 219 SER A CA 1
ATOM 1416 C C . SER A 1 188 ? 71.697 8.436 19.886 1.00 42.08 219 SER A C 1
ATOM 1417 O O . SER A 1 188 ? 72.682 7.671 19.927 1.00 41.90 219 SER A O 1
ATOM 1420 N N . THR A 1 189 ? 71.442 9.238 18.856 1.00 42.42 220 THR A N 1
ATOM 1421 C CA . THR A 1 189 ? 72.395 9.452 17.815 1.00 43.03 220 THR A CA 1
ATOM 1422 C C . THR A 1 189 ? 72.084 10.779 17.117 1.00 44.07 220 THR A C 1
ATOM 1423 O O . THR A 1 189 ? 71.307 11.584 17.629 1.00 43.32 220 THR A O 1
ATOM 1427 N N . CYS A 1 190 ? 72.720 11.015 15.969 1.00 45.59 221 CYS A N 1
ATOM 1428 C CA . CYS A 1 190 ? 72.437 12.208 15.185 1.00 47.02 221 CYS A CA 1
ATOM 1429 C C . CYS A 1 190 ? 71.096 12.136 14.442 1.00 48.82 221 CYS A C 1
ATOM 1430 O O . CYS A 1 190 ? 70.499 11.082 14.273 1.00 47.56 221 CYS A O 1
ATOM 1433 N N . GLU A 1 191 ? 70.633 13.291 14.003 1.00 51.93 222 GLU A N 1
ATOM 1434 C CA . GLU A 1 191 ? 69.531 13.347 13.073 1.00 55.62 222 GLU A CA 1
ATOM 1435 C C . GLU A 1 191 ? 69.979 14.299 11.959 1.00 56.95 222 GLU A C 1
ATOM 1436 O O . GLU A 1 191 ? 69.812 15.511 12.080 1.00 57.51 222 GLU A O 1
ATOM 144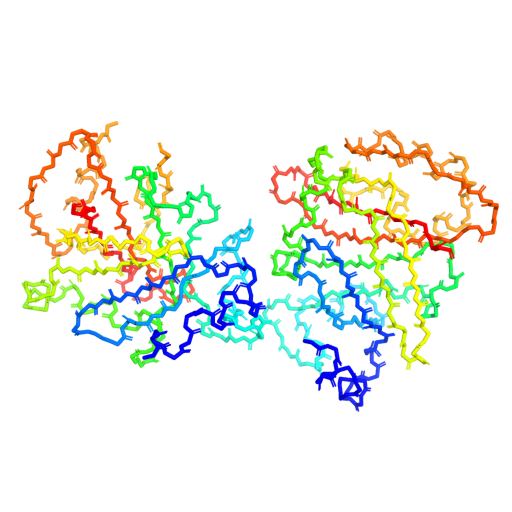2 N N . ASP A 1 192 ? 70.571 13.749 10.895 1.00 58.98 223 ASP A N 1
ATOM 1443 C CA . ASP A 1 192 ? 71.226 14.563 9.839 1.00 60.86 223 ASP A CA 1
ATOM 1444 C C . ASP A 1 192 ? 70.312 15.480 9.012 1.00 62.62 223 ASP A C 1
ATOM 1445 O O .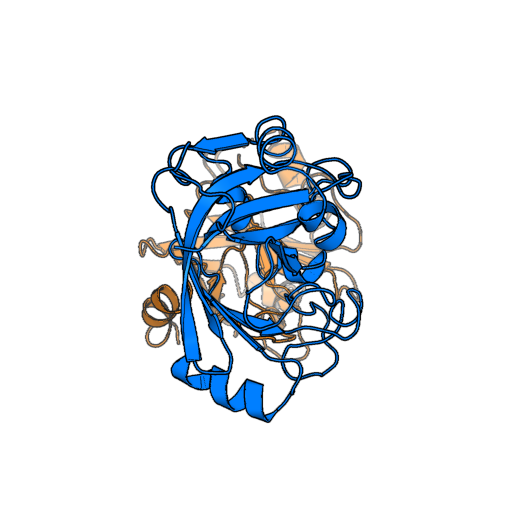 ASP A 1 192 ? 70.802 16.164 8.108 1.00 63.28 223 ASP A O 1
ATOM 1450 N N . MET A 1 193 ? 69.007 15.493 9.290 1.00 63.97 224 MET A N 1
ATOM 1451 C CA A MET A 1 193 ? 68.171 16.440 8.560 0.50 64.95 224 MET A CA 1
ATOM 1452 C CA B MET A 1 193 ? 68.029 16.390 8.649 0.50 64.76 224 MET A CA 1
ATOM 1453 C C . MET A 1 193 ? 68.060 17.801 9.231 1.00 65.10 224 MET A C 1
ATOM 1454 O O . MET A 1 193 ? 67.702 18.756 8.567 1.00 66.08 224 MET A O 1
ATOM 1463 N N . THR A 1 194 ? 68.399 17.913 10.518 1.00 65.14 225 THR A N 1
ATOM 1464 C CA . THR A 1 194 ? 68.355 19.233 11.209 1.00 64.57 225 THR A CA 1
ATOM 1465 C C . THR A 1 194 ? 69.736 19.672 11.735 1.00 63.28 225 THR A C 1
ATOM 1466 O O . THR A 1 194 ? 70.647 18.848 11.817 1.00 62.77 225 THR A O 1
ATOM 1470 N N . THR A 1 195 ? 69.879 20.960 12.088 1.00 61.73 226 THR A N 1
ATOM 1471 C CA . THR A 1 195 ? 71.220 21.534 12.348 1.00 60.24 226 THR A CA 1
ATOM 1472 C C . THR A 1 195 ? 71.843 20.946 13.613 1.00 58.68 226 THR A C 1
ATOM 1473 O O . THR A 1 195 ? 71.319 21.171 14.717 1.00 58.81 226 THR A O 1
ATOM 1477 N N . ASP A 1 196 ? 72.949 20.200 13.450 1.00 55.82 227 ASP A N 1
ATOM 1478 C CA . ASP A 1 196 ? 73.630 19.557 14.589 1.00 53.42 227 ASP A CA 1
ATOM 1479 C C . ASP A 1 196 ? 72.670 18.660 15.351 1.00 51.39 227 ASP A C 1
ATOM 1480 O O . ASP A 1 196 ? 72.850 18.411 16.538 1.00 50.49 227 ASP A O 1
ATOM 1485 N N . GLY A 1 197 ? 71.655 18.177 14.631 1.00 49.40 228 GLY A N 1
ATOM 1486 C CA . GLY A 1 197 ? 70.481 17.611 15.246 1.00 47.01 228 GLY A CA 1
ATOM 1487 C C . GLY A 1 197 ? 70.793 16.321 15.943 1.00 45.76 228 GLY A C 1
ATOM 1488 O O . GLY A 1 197 ? 71.638 15.544 15.452 1.00 44.81 228 GLY A O 1
ATOM 1489 N N . ARG A 1 198 ? 70.148 16.111 17.104 1.00 44.35 229 ARG A N 1
ATOM 1490 C CA . ARG A 1 198 ? 70.262 14.820 17.819 1.00 44.40 229 ARG A CA 1
ATOM 1491 C C . ARG A 1 198 ? 68.881 14.277 18.158 1.00 44.01 229 ARG A C 1
ATOM 1492 O O . ARG A 1 198 ? 67.971 15.030 18.491 1.00 44.75 229 ARG A O 1
ATOM 1500 N N . ILE A 1 199 ? 68.725 12.970 18.061 1.00 43.28 230 ILE A N 1
ATOM 1501 C CA . ILE A 1 199 ? 67.521 12.368 18.567 1.00 43.58 230 ILE A CA 1
ATOM 1502 C C . ILE A 1 199 ? 67.812 11.599 19.867 1.00 43.78 230 ILE A C 1
ATOM 1503 O O . ILE A 1 199 ? 68.837 10.923 19.979 1.00 43.17 230 ILE A O 1
ATOM 1508 N N . ILE A 1 200 ? 66.902 11.692 20.839 1.00 44.29 231 ILE A N 1
ATOM 1509 C CA . ILE A 1 200 ? 67.011 10.871 22.040 1.00 44.29 231 ILE A CA 1
ATOM 1510 C C . ILE A 1 200 ? 65.670 10.177 22.291 1.00 45.36 231 ILE A C 1
ATOM 1511 O O . ILE A 1 200 ? 64.627 10.837 22.284 1.00 45.06 231 ILE A O 1
ATOM 1516 N N . VAL A 1 201 ? 65.714 8.859 22.484 1.00 45.82 232 VAL A N 1
ATOM 1517 C CA . VAL A 1 201 ? 64.613 8.080 23.016 1.00 47.09 232 VAL A CA 1
ATOM 1518 C C . VAL A 1 201 ? 64.969 7.695 24.454 1.00 48.34 232 VAL A C 1
ATOM 1519 O O . VAL A 1 201 ? 65.989 7.021 24.723 1.00 48.34 232 VAL A O 1
ATOM 1523 N N . ILE A 1 202 ? 64.153 8.167 25.390 1.00 49.55 233 ILE A N 1
ATOM 1524 C CA . ILE A 1 202 ? 64.419 7.935 26.813 1.00 50.46 233 ILE A CA 1
ATOM 1525 C C . ILE A 1 202 ? 63.320 7.104 27.493 1.00 50.28 233 ILE A C 1
ATOM 1526 O O . ILE A 1 202 ? 62.130 7.270 27.211 1.00 50.20 233 ILE A O 1
ATOM 1531 N N . GLY A 1 203 ? 63.729 6.181 28.358 1.00 50.32 234 GLY A N 1
ATOM 1532 C CA . GLY A 1 203 ? 62.778 5.452 29.171 1.00 50.33 234 GLY A CA 1
ATOM 1533 C C . GLY A 1 203 ? 63.138 5.370 30.651 1.00 51.06 234 GLY A C 1
ATOM 1534 O O . GLY A 1 203 ? 64.251 5.723 31.063 1.00 50.31 234 GLY A O 1
ATOM 1535 N N . GLN A 1 204 ? 62.203 4.871 31.455 1.00 52.04 235 GLN A N 1
ATOM 1536 C CA . GLN A 1 204 ? 62.473 4.628 32.883 1.00 53.46 235 GLN A CA 1
ATOM 1537 C C . GLN A 1 204 ? 62.619 3.156 33.187 1.00 53.67 235 GLN A C 1
ATOM 1538 O O . GLN A 1 204 ? 61.784 2.366 32.770 1.00 54.27 235 GLN A O 1
ATOM 1544 N N . ILE A 1 205 ? 63.675 2.779 33.892 1.00 55.00 236 ILE A N 1
ATOM 1545 C CA . ILE A 1 205 ? 63.857 1.373 34.260 1.00 57.33 236 ILE A CA 1
ATOM 1546 C C . ILE A 1 205 ? 62.644 0.820 35.077 1.00 59.40 236 ILE A C 1
ATOM 1547 O O . ILE A 1 205 ? 62.224 1.396 36.089 1.00 59.24 236 ILE A O 1
ATOM 1552 N N . GLU A 1 206 ? 62.071 -0.277 34.597 1.00 61.32 237 GLU A N 1
ATOM 1553 C CA . GLU A 1 206 ? 60.919 -0.902 35.218 1.00 62.78 237 GLU A CA 1
ATOM 1554 C C . GLU A 1 206 ? 61.105 -1.002 36.720 1.00 63.22 237 GLU A C 1
ATOM 1555 O O . GLU A 1 206 ? 61.865 -1.860 37.186 1.00 63.87 237 GLU A O 1
ATOM 1561 N N . LYS B 1 21 ? 68.765 -19.953 -5.734 1.00 83.55 52 LYS B N 1
ATOM 1562 C CA . LYS B 1 21 ? 69.235 -19.084 -4.602 1.00 83.66 52 LYS B CA 1
ATOM 1563 C C . LYS B 1 21 ? 68.051 -18.359 -3.948 1.00 83.70 52 LYS B C 1
ATOM 1564 O O . LYS B 1 21 ? 67.841 -18.422 -2.715 1.00 83.93 52 LYS B O 1
ATOM 1570 N N . LYS B 1 22 ? 67.286 -17.659 -4.784 1.00 83.43 53 LYS B N 1
ATOM 1571 C CA . LYS B 1 22 ? 66.004 -17.100 -4.364 1.00 83.06 53 LYS B CA 1
ATOM 1572 C C . LYS B 1 22 ? 65.123 -18.164 -3.725 1.00 83.18 53 LYS B C 1
ATOM 1573 O O . LYS B 1 22 ? 64.661 -17.991 -2.599 1.00 82.88 53 LYS B O 1
ATOM 1579 N N . GLY B 1 23 ? 64.853 -19.238 -4.470 1.00 83.33 54 GLY B N 1
ATOM 1580 C CA . GLY B 1 23 ? 64.016 -20.327 -3.976 1.00 83.46 54 GLY B CA 1
ATOM 1581 C C . GLY B 1 23 ? 64.413 -20.699 -2.555 1.00 83.36 54 GLY B C 1
ATOM 1582 O O . GLY B 1 23 ? 63.568 -20.792 -1.653 1.00 83.56 54 GLY B O 1
ATOM 1583 N N . VAL B 1 24 ? 65.711 -20.896 -2.358 1.00 82.75 55 VAL B N 1
ATOM 1584 C CA . VAL B 1 24 ? 66.255 -21.221 -1.042 1.00 82.15 55 VAL B CA 1
ATOM 1585 C C . VAL B 1 24 ? 66.119 -20.065 -0.031 1.00 81.02 55 VAL B C 1
ATOM 1586 O O . VAL B 1 24 ? 65.569 -20.240 1.069 1.00 81.11 55 VAL B O 1
ATOM 1590 N N . GLN B 1 25 ? 66.597 -18.886 -0.434 1.00 79.30 56 GLN B N 1
ATOM 1591 C CA . GLN B 1 25 ? 66.957 -17.831 0.513 1.00 77.31 56 GLN B CA 1
ATOM 1592 C C . GLN B 1 25 ? 65.866 -16.785 0.835 1.00 75.81 56 GLN B C 1
ATOM 1593 O O . GLN B 1 25 ? 65.846 -16.232 1.944 1.00 75.22 56 GLN B O 1
ATOM 1599 N N . PHE B 1 26 ? 64.956 -16.529 -0.106 1.00 73.98 57 PHE B N 1
ATOM 1600 C CA . PHE B 1 26 ? 64.099 -15.321 -0.035 1.00 72.61 57 PHE B CA 1
ATOM 1601 C C . PHE B 1 26 ? 63.183 -15.178 1.204 1.00 73.32 57 PHE B C 1
ATOM 1602 O O . PHE B 1 26 ? 63.313 -14.187 1.957 1.00 73.82 57 PHE B O 1
ATOM 1610 N N . ASP B 1 27 ? 62.266 -16.129 1.410 1.00 73.19 58 ASP B N 1
ATOM 1611 C CA . ASP B 1 27 ? 61.335 -16.083 2.556 1.00 73.40 58 ASP B CA 1
ATOM 1612 C C . ASP B 1 27 ? 62.061 -16.120 3.919 1.00 72.73 58 ASP B C 1
ATOM 1613 O O . ASP B 1 27 ? 61.647 -15.453 4.887 1.00 72.09 58 ASP B O 1
ATOM 1618 N N . ASP B 1 28 ? 63.125 -16.919 3.990 1.00 72.08 59 ASP B N 1
ATOM 1619 C CA . ASP B 1 28 ? 63.960 -16.991 5.204 1.00 72.18 59 ASP B CA 1
ATOM 1620 C C . ASP B 1 28 ? 64.638 -15.663 5.563 1.00 71.60 59 ASP B C 1
ATOM 1621 O O . ASP B 1 28 ? 64.772 -15.335 6.754 1.00 71.44 59 ASP B O 1
ATOM 1626 N N . LEU B 1 29 ? 65.090 -14.929 4.536 1.00 70.58 60 LEU B N 1
ATOM 1627 C CA . LEU B 1 29 ? 65.682 -13.600 4.706 1.00 69.19 60 LEU B CA 1
ATOM 1628 C C . LEU B 1 29 ? 64.599 -12.611 5.125 1.00 68.66 60 LEU B C 1
ATOM 1629 O O . LEU B 1 29 ? 64.822 -11.772 6.000 1.00 67.73 60 LEU B O 1
ATOM 1634 N N . LEU B 1 30 ? 63.425 -12.727 4.509 1.00 68.48 61 LEU B N 1
ATOM 1635 C CA . LEU B 1 30 ? 62.304 -11.849 4.849 1.00 68.66 61 LEU B CA 1
ATOM 1636 C C . LEU B 1 30 ? 62.038 -11.882 6.339 1.00 68.29 61 LEU B C 1
ATOM 1637 O O . LEU B 1 30 ? 61.399 -10.981 6.879 1.00 68.94 61 LEU B O 1
ATOM 1642 N N . ALA B 1 31 ? 62.554 -12.910 7.003 1.00 67.75 62 ALA B N 1
ATOM 1643 C CA . ALA B 1 31 ? 62.258 -13.162 8.414 1.00 67.33 62 ALA B CA 1
ATOM 1644 C C . ALA B 1 31 ? 63.434 -12.818 9.322 1.00 66.61 62 ALA B C 1
ATOM 1645 O O . ALA B 1 31 ? 63.243 -12.337 10.422 1.00 67.14 62 ALA B O 1
ATOM 1647 N N . ILE B 1 32 ? 64.650 -13.104 8.865 1.00 65.10 63 ILE B N 1
ATOM 1648 C CA . ILE B 1 32 ? 65.857 -12.692 9.558 1.00 63.74 63 ILE B CA 1
ATOM 1649 C C . ILE B 1 32 ? 65.951 -11.159 9.646 1.00 62.01 63 ILE B C 1
ATOM 1650 O O . ILE B 1 32 ? 66.335 -10.610 10.679 1.00 63.12 63 ILE B O 1
ATOM 1655 N N . ASN B 1 33 ? 65.625 -10.472 8.553 1.00 58.90 64 ASN B N 1
ATOM 1656 C CA . ASN B 1 33 ? 65.892 -9.041 8.415 1.00 55.11 64 ASN B CA 1
ATOM 1657 C C . ASN B 1 33 ? 64.645 -8.310 7.944 1.00 53.64 64 ASN B C 1
ATOM 1658 O O . ASN B 1 33 ? 64.201 -8.459 6.806 1.00 52.62 64 ASN B O 1
ATOM 1663 N N . SER B 1 34 ? 64.094 -7.504 8.833 1.00 52.12 65 SER B N 1
ATOM 1664 C CA . SER B 1 34 ? 62.913 -6.737 8.520 1.00 50.81 65 SER B CA 1
ATOM 1665 C C . SER B 1 34 ? 63.100 -5.743 7.362 1.00 49.31 65 SER B C 1
ATOM 1666 O O . SER B 1 34 ? 62.106 -5.226 6.832 1.00 50.02 65 SER B O 1
ATOM 1669 N N . ASP B 1 35 ? 64.356 -5.459 6.985 1.00 47.27 66 ASP B N 1
ATOM 1670 C CA . ASP B 1 35 ? 64.678 -4.458 5.922 1.00 45.02 66 ASP B CA 1
ATOM 1671 C C . ASP B 1 35 ? 64.619 -5.084 4.501 1.00 44.19 66 ASP B C 1
ATOM 1672 O O . ASP B 1 35 ? 64.545 -4.361 3.491 1.00 42.08 66 ASP B O 1
ATOM 1677 N N . VAL B 1 36 ? 64.660 -6.420 4.435 1.00 43.62 67 VAL B N 1
ATOM 1678 C CA . VAL B 1 36 ? 64.414 -7.142 3.175 1.00 44.63 67 VAL B CA 1
ATOM 1679 C C . VAL B 1 36 ? 63.032 -6.836 2.574 1.00 44.96 67 VAL B C 1
ATOM 1680 O O . VAL B 1 36 ? 61.999 -6.940 3.260 1.00 45.35 67 VAL B O 1
ATOM 1684 N N . MET B 1 37 ? 63.015 -6.405 1.316 1.00 44.26 68 MET B N 1
ATOM 1685 C CA . MET B 1 37 ? 61.748 -6.067 0.700 1.00 43.96 68 MET B CA 1
ATOM 1686 C C . MET B 1 37 ? 61.611 -6.547 -0.753 1.00 43.33 68 MET B C 1
ATOM 1687 O O . MET B 1 37 ? 60.619 -6.243 -1.369 1.00 43.87 68 MET B O 1
ATOM 1692 N N . ALA B 1 38 ? 62.610 -7.254 -1.302 1.00 43.02 69 ALA B N 1
ATOM 1693 C CA . ALA B 1 38 ? 62.563 -7.696 -2.705 1.00 41.95 69 ALA B CA 1
ATOM 1694 C C . ALA B 1 38 ? 63.708 -8.617 -3.096 1.00 42.06 69 ALA B C 1
ATOM 1695 O O . ALA B 1 38 ? 64.580 -8.927 -2.297 1.00 41.40 69 ALA B O 1
ATOM 1697 N N . TRP B 1 39 ? 63.648 -9.106 -4.325 1.00 41.98 70 TRP B N 1
ATOM 1698 C CA . TRP B 1 39 ? 64.695 -9.913 -4.882 1.00 42.28 70 TRP B CA 1
ATOM 1699 C C . TRP B 1 39 ? 64.951 -9.422 -6.305 1.00 42.98 70 TRP B C 1
ATOM 1700 O O . TRP B 1 39 ? 64.012 -9.041 -7.037 1.00 43.49 70 TRP B O 1
ATOM 1711 N N . LEU B 1 40 ? 66.237 -9.325 -6.649 1.00 42.99 71 LEU B N 1
ATOM 1712 C CA . LEU B 1 40 ? 66.676 -8.818 -7.927 1.00 42.76 71 LEU B CA 1
ATOM 1713 C C . LEU B 1 40 ? 67.418 -9.871 -8.710 1.00 43.29 71 LEU B C 1
ATOM 1714 O O . LEU B 1 40 ? 68.341 -10.519 -8.188 1.00 42.41 71 LEU B O 1
ATOM 1719 N N . THR B 1 41 ? 67.029 -10.014 -9.983 1.00 43.97 72 THR B N 1
ATOM 1720 C CA . THR B 1 41 ? 67.718 -10.897 -10.895 1.00 45.60 72 THR B CA 1
ATOM 1721 C C . THR B 1 41 ? 68.024 -10.145 -12.156 1.00 45.32 72 THR B C 1
ATOM 1722 O O . THR B 1 41 ? 67.155 -9.472 -12.685 1.00 45.87 72 THR B O 1
ATOM 1726 N N . VAL B 1 42 ? 69.261 -10.239 -12.619 1.00 45.50 73 VAL B N 1
ATOM 1727 C CA . VAL B 1 42 ? 69.638 -9.667 -13.889 1.00 45.91 73 VAL B CA 1
ATOM 1728 C C . VAL B 1 42 ? 70.028 -10.813 -14.806 1.00 47.72 73 VAL B C 1
ATOM 1729 O O . VAL B 1 42 ? 71.177 -11.260 -14.813 1.00 47.84 73 VAL B O 1
ATOM 1733 N N . LYS B 1 43 ? 69.056 -11.270 -15.586 1.00 50.14 74 LYS B N 1
ATOM 1734 C CA . LYS B 1 43 ? 69.201 -12.465 -16.429 1.00 52.38 74 LYS B CA 1
ATOM 1735 C C . LYS B 1 43 ? 70.509 -12.434 -17.172 1.00 52.60 74 LYS B C 1
ATOM 1736 O O . LYS B 1 43 ? 70.870 -11.422 -17.786 1.00 51.98 74 LYS B O 1
ATOM 1742 N N . GLY B 1 44 ? 71.217 -13.555 -17.099 1.00 52.97 75 GLY B N 1
ATOM 1743 C CA . GLY B 1 44 ? 72.427 -13.755 -17.863 1.00 52.45 75 GLY B CA 1
ATOM 1744 C C . GLY B 1 44 ? 73.639 -13.147 -17.205 1.00 51.96 75 GLY B C 1
ATOM 1745 O O . GLY B 1 44 ? 74.633 -12.930 -17.862 1.00 52.50 75 GLY B O 1
ATOM 1746 N N . THR B 1 45 ? 73.542 -12.856 -15.908 1.00 51.76 76 THR B N 1
ATOM 1747 C CA . THR B 1 45 ? 74.669 -12.314 -15.099 1.00 50.44 76 THR B CA 1
ATOM 1748 C C . THR B 1 45 ? 74.646 -13.044 -13.770 1.00 49.95 76 THR B C 1
ATOM 1749 O O . THR B 1 45 ? 73.773 -13.884 -13.557 1.00 49.99 76 THR B O 1
ATOM 1753 N N . HIS B 1 46 ? 75.564 -12.728 -12.856 1.00 49.11 77 HIS B N 1
ATOM 1754 C CA . HIS B 1 46 ? 75.483 -13.285 -11.489 1.00 48.93 77 HIS B CA 1
ATOM 1755 C C . HIS B 1 46 ? 74.690 -12.374 -10.567 1.00 47.81 77 HIS B C 1
ATOM 1756 O O . HIS B 1 46 ? 74.662 -12.596 -9.377 1.00 47.62 77 HIS B O 1
ATOM 1763 N N . ILE B 1 47 ? 74.081 -11.319 -11.083 1.00 47.21 78 ILE B N 1
ATOM 1764 C CA . ILE B 1 47 ? 73.366 -10.429 -10.205 1.00 46.64 78 ILE B CA 1
ATOM 1765 C C . ILE B 1 47 ? 72.039 -11.113 -9.858 1.00 47.26 78 ILE B C 1
ATOM 1766 O O . ILE B 1 47 ? 71.095 -11.143 -10.650 1.00 47.60 78 ILE B O 1
ATOM 1771 N N . ASP B 1 48 ? 71.974 -11.662 -8.661 1.00 47.44 79 ASP B N 1
ATOM 1772 C CA . ASP B 1 48 ? 70.836 -12.460 -8.239 1.00 46.90 79 ASP B CA 1
ATOM 1773 C C . ASP B 1 48 ? 70.841 -12.352 -6.706 1.00 46.39 79 ASP B C 1
ATOM 1774 O O . ASP B 1 48 ? 71.542 -13.101 -6.016 1.00 46.91 79 ASP B O 1
ATOM 1779 N N . TYR B 1 49 ? 70.083 -11.402 -6.164 1.00 45.03 80 TYR B N 1
ATOM 1780 C CA . TYR B 1 49 ? 70.297 -10.988 -4.783 1.00 43.71 80 TYR B CA 1
ATOM 1781 C C . TYR B 1 49 ? 69.013 -10.501 -4.165 1.00 43.17 80 TYR B C 1
ATOM 1782 O O . TYR B 1 49 ? 68.199 -9.927 -4.863 1.00 42.58 80 TYR B O 1
ATOM 1791 N N . PRO B 1 50 ? 68.859 -10.686 -2.844 1.00 42.51 81 PRO B N 1
ATOM 1792 C CA . PRO B 1 50 ? 67.841 -9.962 -2.100 1.00 42.77 81 PRO B CA 1
ATOM 1793 C C . PRO B 1 50 ? 68.132 -8.458 -2.168 1.00 43.28 81 PRO B C 1
ATOM 1794 O O . PRO B 1 50 ? 69.295 -8.063 -2.197 1.00 44.29 81 PRO B O 1
ATOM 1798 N N . ILE B 1 51 ? 67.086 -7.644 -2.225 1.00 43.15 82 ILE B N 1
ATOM 1799 C CA . ILE B 1 51 ? 67.184 -6.213 -2.087 1.00 43.03 82 ILE B CA 1
ATOM 1800 C C . ILE B 1 51 ? 66.661 -5.842 -0.688 1.00 44.82 82 ILE B C 1
ATOM 1801 O O . ILE B 1 51 ? 65.654 -6.418 -0.239 1.00 44.76 82 ILE B O 1
ATOM 1806 N N . VAL B 1 52 ? 67.363 -4.926 0.009 1.00 44.40 83 VAL B N 1
ATOM 1807 C CA . VAL B 1 52 ? 66.873 -4.365 1.270 1.00 42.71 83 VAL B CA 1
ATOM 1808 C C . VAL B 1 52 ? 66.624 -2.912 1.050 1.00 41.88 83 VAL B C 1
ATOM 1809 O O . VAL B 1 52 ? 67.032 -2.366 0.064 1.00 40.84 83 VAL B O 1
ATOM 1813 N N . GLN B 1 53 ? 65.913 -2.294 1.972 1.00 42.49 84 GLN B N 1
ATOM 1814 C CA . GLN B 1 53 ? 65.846 -0.855 2.034 1.00 42.97 84 GLN B CA 1
ATOM 1815 C C . GLN B 1 53 ? 66.191 -0.419 3.467 1.00 44.24 84 GLN B C 1
ATOM 1816 O O . GLN B 1 53 ? 65.596 -0.908 4.446 1.00 44.04 84 GLN B O 1
ATOM 1822 N N . GLY B 1 54 ? 67.175 0.478 3.590 1.00 44.55 85 GLY B N 1
ATOM 1823 C CA . GLY B 1 54 ? 67.646 0.918 4.900 1.00 43.52 85 GLY B CA 1
ATOM 1824 C C . GLY B 1 54 ? 66.917 2.175 5.245 1.00 43.76 85 GLY B C 1
ATOM 1825 O O . GLY B 1 54 ? 66.133 2.710 4.428 1.00 45.42 85 GLY B O 1
ATOM 1826 N N . GLU B 1 55 ? 67.148 2.688 6.452 1.00 42.83 86 GLU B N 1
ATOM 1827 C CA . GLU B 1 55 ? 66.447 3.910 6.858 1.00 40.73 86 GLU B CA 1
ATOM 1828 C C . GLU B 1 55 ? 67.149 5.121 6.263 1.00 40.18 86 GLU B C 1
ATOM 1829 O O . GLU B 1 55 ? 66.650 6.235 6.301 1.00 39.73 86 GLU B O 1
ATOM 1835 N N . ASN B 1 56 ? 68.287 4.867 5.612 1.00 40.20 87 ASN B N 1
ATOM 1836 C CA . ASN B 1 56 ? 69.072 5.912 4.946 1.00 39.44 87 ASN B CA 1
ATOM 1837 C C . ASN B 1 56 ? 69.948 5.185 3.952 1.00 39.39 87 ASN B C 1
ATOM 1838 O O . ASN B 1 56 ? 69.952 3.956 3.927 1.00 38.90 87 ASN B O 1
ATOM 1843 N N . ASN B 1 57 ? 70.734 5.932 3.170 1.00 40.10 88 ASN B N 1
ATOM 1844 C CA . ASN B 1 57 ? 71.614 5.327 2.164 1.00 40.08 88 ASN B CA 1
ATOM 1845 C C . ASN B 1 57 ? 73.030 4.970 2.629 1.00 39.53 88 ASN B C 1
ATOM 1846 O O . ASN B 1 57 ? 73.871 4.580 1.806 1.00 39.71 88 ASN B O 1
ATOM 1851 N N . LEU B 1 58 ? 73.277 5.056 3.929 1.00 38.83 89 LEU B N 1
ATOM 1852 C CA . LEU B 1 58 ? 74.547 4.616 4.511 1.00 38.84 89 LEU B CA 1
ATOM 1853 C C . LEU B 1 58 ? 74.482 3.232 5.121 1.00 38.93 89 LEU B C 1
ATOM 1854 O O . LEU B 1 58 ? 75.496 2.518 5.227 1.00 39.29 89 LEU B O 1
ATOM 1859 N N . GLU B 1 59 ? 73.285 2.852 5.551 1.00 38.84 90 GLU B N 1
ATOM 1860 C CA . GLU B 1 59 ? 73.100 1.646 6.375 1.00 39.11 90 GLU B CA 1
ATOM 1861 C C . GLU B 1 59 ? 73.711 0.354 5.783 1.00 39.45 90 GLU B C 1
ATOM 1862 O O . GLU B 1 59 ? 74.312 -0.469 6.492 1.00 38.92 90 GLU B O 1
ATOM 1868 N N . TYR B 1 60 ? 73.571 0.184 4.463 1.00 39.94 91 TYR B N 1
ATOM 1869 C CA . TYR B 1 60 ? 73.955 -1.069 3.824 1.00 40.01 91 TYR B CA 1
ATOM 1870 C C . TYR B 1 60 ? 75.218 -1.010 2.946 1.00 40.50 91 TYR B C 1
ATOM 1871 O O . TYR B 1 60 ? 75.484 -1.952 2.179 1.00 40.70 91 TYR B O 1
ATOM 1880 N N . ILE B 1 61 ? 76.018 0.057 3.091 1.00 40.00 92 ILE B N 1
ATOM 1881 C CA . ILE B 1 61 ? 77.337 0.115 2.455 1.00 39.70 92 ILE B CA 1
ATOM 1882 C C . ILE B 1 61 ? 78.271 -0.982 2.938 1.00 40.30 92 ILE B C 1
ATOM 1883 O O . ILE B 1 61 ? 78.991 -1.590 2.137 1.00 40.59 92 ILE B O 1
ATOM 1888 N N . ASN B 1 62 ? 78.230 -1.265 4.241 1.00 40.76 93 ASN B N 1
ATOM 1889 C CA . ASN B 1 62 ? 79.156 -2.205 4.909 1.00 40.71 93 ASN B CA 1
ATOM 1890 C C . ASN B 1 62 ? 78.443 -3.203 5.843 1.00 41.45 93 ASN B C 1
ATOM 1891 O O . ASN B 1 62 ? 79.034 -3.687 6.850 1.00 41.72 93 ASN B O 1
ATOM 1896 N N . LYS B 1 63 ? 77.181 -3.494 5.516 1.00 40.62 94 LYS B N 1
ATOM 1897 C CA . LYS B 1 63 ? 76.369 -4.427 6.301 1.00 40.66 94 LYS B CA 1
ATOM 1898 C C . LYS B 1 63 ? 75.661 -5.399 5.374 1.00 41.11 94 LYS B C 1
ATOM 1899 O O . LYS B 1 63 ? 75.020 -5.008 4.384 1.00 40.39 94 LYS B O 1
ATOM 1905 N N . SER B 1 64 ? 75.764 -6.674 5.710 1.00 41.92 95 SER B N 1
ATOM 1906 C CA . SER B 1 64 ? 75.162 -7.709 4.903 1.00 43.48 95 SER B CA 1
ATOM 1907 C C . SER B 1 64 ? 73.668 -7.838 5.176 1.00 44.62 95 SER B C 1
ATOM 1908 O O . SER B 1 64 ? 73.135 -7.279 6.140 1.00 43.81 95 SER B O 1
ATOM 1911 N N . VAL B 1 65 ? 73.000 -8.568 4.288 1.00 46.62 96 VAL B N 1
ATOM 1912 C CA . VAL B 1 65 ? 71.557 -8.826 4.408 1.00 47.66 96 VAL B CA 1
ATOM 1913 C C . VAL B 1 65 ? 71.256 -9.507 5.754 1.00 47.53 96 VAL B C 1
ATOM 1914 O O . VAL B 1 65 ? 70.155 -9.394 6.292 1.00 48.37 96 VAL B O 1
ATOM 1918 N N A GLU B 1 66 ? 72.247 -10.193 6.314 0.50 47.76 97 GLU B N 1
ATOM 1919 N N B GLU B 1 66 ? 72.254 -10.186 6.306 0.50 47.98 97 GLU B N 1
ATOM 1920 C CA A GLU B 1 66 ? 72.089 -10.815 7.634 0.50 47.81 97 GLU B CA 1
ATOM 1921 C CA B GLU B 1 66 ? 72.110 -10.821 7.614 0.50 48.21 97 GLU B CA 1
ATOM 1922 C C A GLU B 1 66 ? 72.262 -9.822 8.768 0.50 47.50 97 GLU B C 1
ATOM 1923 C C B GLU B 1 66 ? 72.394 -9.863 8.759 0.50 47.77 97 GLU B C 1
ATOM 1924 O O A GLU B 1 66 ? 72.049 -10.159 9.922 0.50 47.31 97 GLU B O 1
ATOM 1925 O O B GLU B 1 66 ? 72.387 -10.268 9.912 0.50 47.56 97 GLU B O 1
ATOM 1936 N N . GLY B 1 67 ? 72.653 -8.595 8.423 1.00 47.71 98 GLY B N 1
ATOM 1937 C CA . GLY B 1 67 ? 72.882 -7.528 9.408 1.00 46.85 98 GLY B CA 1
ATOM 1938 C C . GLY B 1 67 ? 74.268 -7.573 10.026 1.00 46.64 98 GLY B C 1
ATOM 1939 O O . GLY B 1 67 ? 74.500 -7.016 11.117 1.00 45.93 98 GLY B O 1
ATOM 1940 N N . GLU B 1 68 ? 75.195 -8.221 9.336 1.00 45.81 99 GLU B N 1
ATOM 1941 C CA . GLU B 1 68 ? 76.543 -8.348 9.835 1.00 46.46 99 GLU B CA 1
ATOM 1942 C C . GLU B 1 68 ? 77.522 -7.437 9.098 1.00 45.28 99 GLU B C 1
ATOM 1943 O O . GLU B 1 68 ? 77.275 -7.049 7.962 1.00 46.43 99 GLU B O 1
ATOM 1949 N N . TYR B 1 69 ? 78.653 -7.144 9.718 1.00 43.57 100 TYR B N 1
ATOM 1950 C CA . TYR B 1 69 ? 79.658 -6.311 9.069 1.00 42.22 100 TYR B CA 1
ATOM 1951 C C . TYR B 1 69 ? 80.239 -6.997 7.860 1.00 41.11 100 TYR B C 1
ATOM 1952 O O . TYR B 1 69 ? 80.668 -8.138 7.935 1.00 41.01 100 TYR B O 1
ATOM 1961 N N . SER B 1 70 ? 80.321 -6.255 6.756 1.00 40.67 101 SER B N 1
ATOM 1962 C CA . SER B 1 70 ? 80.746 -6.839 5.476 1.00 41.07 101 SER B CA 1
ATOM 1963 C C . SER B 1 70 ? 81.080 -5.751 4.475 1.00 40.42 101 SER B C 1
ATOM 1964 O O . SER B 1 70 ? 80.280 -4.864 4.252 1.00 38.89 101 SER B O 1
ATOM 1967 N N . LEU B 1 71 ? 82.263 -5.815 3.900 1.00 40.99 102 LEU B N 1
ATOM 1968 C CA . LEU B 1 71 ? 82.681 -4.789 2.948 1.00 42.72 102 LEU B CA 1
ATOM 1969 C C . LEU B 1 71 ? 81.892 -4.878 1.616 1.00 43.31 102 LEU B C 1
ATOM 1970 O O . LEU B 1 71 ? 81.890 -3.941 0.845 1.00 44.74 102 LEU B O 1
ATOM 1975 N N . SER B 1 72 ? 81.187 -5.988 1.364 1.00 43.94 103 SER B N 1
ATOM 1976 C CA . SER B 1 72 ? 80.349 -6.142 0.143 1.00 42.33 103 SER B CA 1
ATOM 1977 C C . SER B 1 72 ? 78.978 -5.522 0.302 1.00 41.34 103 SER B C 1
ATOM 1978 O O . SER B 1 72 ? 78.221 -5.360 -0.664 1.00 41.07 103 SER B O 1
ATOM 1981 N N . GLY B 1 73 ? 78.618 -5.238 1.532 1.00 39.99 104 GLY B N 1
ATOM 1982 C CA . GLY B 1 73 ? 77.344 -4.619 1.822 1.00 39.20 104 GLY B CA 1
ATOM 1983 C C . GLY B 1 73 ? 76.163 -5.473 1.357 1.00 39.55 104 GLY B C 1
ATOM 1984 O O . GLY B 1 73 ? 76.261 -6.730 1.365 1.00 38.22 104 GLY B O 1
ATOM 1985 N N . SER B 1 74 ? 75.072 -4.782 0.983 1.00 37.90 105 SER B N 1
ATOM 1986 C CA . SER B 1 74 ? 73.867 -5.383 0.425 1.00 39.12 105 SER B CA 1
ATOM 1987 C C . SER B 1 74 ? 73.460 -4.584 -0.786 1.00 38.93 105 SER B C 1
ATOM 1988 O O . SER B 1 74 ? 73.886 -3.470 -0.951 1.00 40.69 105 SER B O 1
ATOM 1991 N N . VAL B 1 75 ? 72.631 -5.168 -1.639 1.00 39.16 106 VAL B N 1
ATOM 1992 C CA . VAL B 1 75 ? 71.958 -4.449 -2.716 1.00 38.18 106 VAL B CA 1
ATOM 1993 C C . VAL B 1 75 ? 70.828 -3.700 -2.049 1.00 38.26 106 VAL B C 1
ATOM 1994 O O . VAL B 1 75 ? 70.015 -4.318 -1.377 1.00 38.87 106 VAL B O 1
ATOM 1998 N N . PHE B 1 76 ? 70.754 -2.381 -2.209 1.00 37.60 107 PHE B N 1
ATOM 1999 C CA . PHE B 1 76 ? 69.742 -1.657 -1.463 1.00 37.03 107 PHE B CA 1
ATOM 2000 C C . PHE B 1 76 ? 68.993 -0.651 -2.285 1.00 38.19 107 PHE B C 1
ATOM 2001 O O . PHE B 1 76 ? 69.569 0.004 -3.174 1.00 39.18 107 PHE B O 1
ATOM 2009 N N . LEU B 1 77 ? 67.701 -0.532 -1.991 1.00 37.99 108 LEU B N 1
ATOM 2010 C CA . LEU B 1 77 ? 66.870 0.426 -2.640 1.00 38.84 108 LEU B CA 1
ATOM 2011 C C . LEU B 1 77 ? 67.041 1.764 -1.970 1.00 39.78 108 LEU B C 1
ATOM 2012 O O . LEU B 1 77 ? 67.042 1.832 -0.734 1.00 41.77 108 LEU B O 1
ATOM 2017 N N . ASP B 1 78 ? 67.114 2.836 -2.741 1.00 38.87 109 ASP B N 1
ATOM 2018 C CA . ASP B 1 78 ? 67.088 4.145 -2.163 1.00 39.70 109 ASP B CA 1
ATOM 2019 C C . ASP B 1 78 ? 66.054 4.247 -1.061 1.00 41.07 109 ASP B C 1
ATOM 2020 O O . ASP B 1 78 ? 64.891 3.831 -1.229 1.00 41.05 109 ASP B O 1
ATOM 2025 N N . TYR B 1 79 ? 66.453 4.885 0.043 1.00 41.92 110 TYR B N 1
ATOM 2026 C CA . TYR B 1 79 ? 65.675 4.919 1.266 1.00 41.59 110 TYR B CA 1
ATOM 2027 C C . TYR B 1 79 ? 64.441 5.757 1.065 1.00 42.77 110 TYR B C 1
ATOM 2028 O O . TYR B 1 79 ? 63.471 5.613 1.793 1.00 43.10 110 TYR B O 1
ATOM 2037 N N . ARG B 1 80 ? 64.471 6.643 0.078 1.00 43.34 111 ARG B N 1
ATOM 2038 C CA . ARG B 1 80 ? 63.353 7.515 -0.159 1.00 44.49 111 ARG B CA 1
ATOM 2039 C C . ARG B 1 80 ? 62.254 6.909 -1.018 1.00 45.05 111 ARG B C 1
ATOM 2040 O O . ARG B 1 80 ? 61.210 7.519 -1.149 1.00 46.75 111 ARG B O 1
ATOM 2048 N N . ASN B 1 81 ? 62.490 5.752 -1.627 1.00 45.32 112 ASN B N 1
ATOM 2049 C CA . ASN B 1 81 ? 61.584 5.192 -2.617 1.00 44.97 112 ASN B CA 1
ATOM 2050 C C . ASN B 1 81 ? 60.541 4.282 -1.962 1.00 46.16 112 ASN B C 1
ATOM 2051 O O . ASN B 1 81 ? 60.745 3.737 -0.848 1.00 45.55 112 ASN B O 1
ATOM 2056 N N . LYS B 1 82 ? 59.440 4.073 -2.676 1.00 46.47 113 LYS B N 1
ATOM 2057 C CA . LYS B 1 82 ? 58.411 3.157 -2.213 1.00 48.06 113 LYS B CA 1
ATOM 2058 C C . LYS B 1 82 ? 58.850 1.758 -2.498 1.00 48.24 113 LYS B C 1
ATOM 2059 O O . LYS B 1 82 ? 59.321 1.488 -3.590 1.00 49.30 113 LYS B O 1
ATOM 2065 N N . VAL B 1 83 ? 58.703 0.861 -1.527 1.00 48.70 114 VAL B N 1
ATOM 2066 C CA . VAL B 1 83 ? 59.181 -0.525 -1.677 1.00 48.61 114 VAL B CA 1
ATOM 2067 C C . VAL B 1 83 ? 58.379 -1.331 -2.708 1.00 48.21 114 VAL B C 1
ATOM 2068 O O . VAL B 1 83 ? 58.764 -2.461 -3.080 1.00 47.02 114 VAL B O 1
ATOM 2072 N N . THR B 1 84 ? 57.281 -0.740 -3.170 1.00 47.50 115 THR B N 1
ATOM 2073 C CA . THR B 1 84 ? 56.401 -1.399 -4.159 1.00 49.06 115 THR B CA 1
ATOM 2074 C C . THR B 1 84 ? 56.857 -1.122 -5.584 1.00 49.45 115 THR B C 1
ATOM 2075 O O . THR B 1 84 ? 56.252 -1.616 -6.534 1.00 50.73 115 THR B O 1
ATOM 2079 N N . PHE B 1 85 ? 57.872 -0.283 -5.740 1.00 48.96 116 PHE B N 1
ATOM 2080 C CA . PHE B 1 85 ? 58.289 0.149 -7.062 1.00 48.69 116 PHE B CA 1
ATOM 2081 C C . PHE B 1 85 ? 57.245 0.977 -7.862 1.00 49.32 116 PHE B C 1
ATOM 2082 O O . PHE B 1 85 ? 57.300 1.000 -9.081 1.00 49.34 116 PHE B O 1
ATOM 2090 N N . GLU B 1 86 ? 56.368 1.690 -7.144 1.00 50.04 117 GLU B N 1
ATOM 2091 C CA A GLU B 1 86 ? 55.326 2.478 -7.802 0.50 50.34 117 GLU B CA 1
ATOM 2092 C CA B GLU B 1 86 ? 55.280 2.528 -7.669 0.50 50.80 117 GLU B CA 1
ATOM 2093 C C . GLU B 1 86 ? 55.745 3.944 -7.993 1.00 51.06 117 GLU B C 1
ATOM 2094 O O . GLU B 1 86 ? 55.010 4.742 -8.639 1.00 51.36 117 GLU B O 1
ATOM 2105 N N . ASP B 1 87 ? 56.930 4.316 -7.494 1.00 50.70 118 ASP B N 1
ATOM 2106 C CA . ASP B 1 87 ? 57.484 5.649 -7.824 1.00 49.85 118 ASP B CA 1
ATOM 2107 C C . ASP B 1 87 ? 57.787 5.752 -9.327 1.00 48.81 118 ASP B C 1
ATOM 2108 O O . ASP B 1 87 ? 57.918 4.731 -10.013 1.00 48.54 118 ASP B O 1
ATOM 2113 N N . LYS B 1 88 ? 57.898 6.967 -9.849 1.00 48.43 119 LYS B N 1
ATOM 2114 C CA . LYS B 1 88 ? 58.263 7.148 -11.255 1.00 48.94 119 LYS B CA 1
ATOM 2115 C C . LYS B 1 88 ? 59.720 6.801 -11.541 1.00 47.82 119 LYS B C 1
ATOM 2116 O O . LYS B 1 88 ? 60.056 6.405 -12.664 1.00 48.11 119 LYS B O 1
ATOM 2122 N N . TYR B 1 89 ? 60.578 6.978 -10.538 1.00 45.47 120 TYR B N 1
ATOM 2123 C CA . TYR B 1 89 ? 61.975 6.641 -10.668 1.00 43.37 120 TYR B CA 1
ATOM 2124 C C . TYR B 1 89 ? 62.508 6.068 -9.350 1.00 43.15 120 TYR B C 1
ATOM 2125 O O . TYR B 1 89 ? 62.590 6.762 -8.336 1.00 42.61 120 TYR B O 1
ATOM 2134 N N . SER B 1 90 ? 62.847 4.782 -9.383 1.00 42.28 121 SER B N 1
ATOM 2135 C CA . SER B 1 90 ? 63.451 4.113 -8.272 1.00 42.56 121 SER B CA 1
ATOM 2136 C C . SER B 1 90 ? 64.915 3.755 -8.558 1.00 41.83 121 SER B C 1
ATOM 2137 O O . SER B 1 90 ? 65.267 3.405 -9.701 1.00 41.03 121 SER B O 1
ATOM 2140 N N . LEU B 1 91 ? 65.762 3.834 -7.515 1.00 41.59 122 LEU B N 1
ATOM 2141 C CA . LEU B 1 91 ? 67.210 3.530 -7.646 1.00 40.87 122 LEU B CA 1
ATOM 2142 C C . LEU B 1 91 ? 67.667 2.470 -6.694 1.00 39.98 122 LEU B C 1
ATOM 2143 O O . LEU B 1 91 ? 67.292 2.477 -5.533 1.00 40.21 122 LEU B O 1
ATOM 2148 N N . ILE B 1 92 ? 68.479 1.561 -7.198 1.00 39.46 123 ILE B N 1
ATOM 2149 C CA . ILE B 1 92 ? 68.993 0.463 -6.431 1.00 39.05 123 ILE B CA 1
ATOM 2150 C C . ILE B 1 92 ? 70.523 0.502 -6.565 1.00 39.99 123 ILE B C 1
ATOM 2151 O O . ILE B 1 92 ? 71.062 0.604 -7.663 1.00 40.84 123 ILE B O 1
ATOM 2156 N N . TYR B 1 93 ? 71.217 0.426 -5.434 1.00 39.18 124 TYR B N 1
ATOM 2157 C CA . TYR B 1 93 ? 72.671 0.478 -5.420 1.00 38.02 124 TYR B CA 1
ATOM 2158 C C . TYR B 1 93 ? 73.317 -0.786 -4.906 1.00 37.80 124 TYR B C 1
ATOM 2159 O O . TYR B 1 93 ? 72.747 -1.500 -4.078 1.00 38.49 124 TYR B O 1
ATOM 2168 N N . ALA B 1 94 ? 74.542 -1.032 -5.356 1.00 37.36 125 ALA B N 1
ATOM 2169 C CA . ALA B 1 94 ? 75.383 -2.063 -4.753 1.00 37.47 125 ALA B CA 1
ATOM 2170 C C . ALA B 1 94 ? 76.811 -1.787 -5.168 1.00 37.98 125 ALA B C 1
ATOM 2171 O O . ALA B 1 94 ? 77.028 -1.100 -6.167 1.00 38.08 125 ALA B O 1
ATOM 2173 N N . HIS B 1 95 ? 77.775 -2.356 -4.449 1.00 38.92 126 HIS B N 1
ATOM 2174 C CA . HIS B 1 95 ? 79.203 -2.141 -4.737 1.00 39.84 126 HIS B CA 1
ATOM 2175 C C . HIS B 1 95 ? 79.621 -2.757 -6.056 1.00 40.66 126 HIS B C 1
ATOM 2176 O O . HIS B 1 95 ? 79.208 -3.882 -6.394 1.00 39.28 126 HIS B O 1
ATOM 2183 N N . HIS B 1 96 ? 80.479 -2.043 -6.775 1.00 41.56 127 HIS B N 1
ATOM 2184 C CA . HIS B 1 96 ? 81.262 -2.669 -7.841 1.00 44.10 127 HIS B CA 1
ATOM 2185 C C . HIS B 1 96 ? 82.462 -3.357 -7.194 1.00 45.33 127 HIS B C 1
ATOM 2186 O O . HIS B 1 96 ? 83.493 -2.750 -6.951 1.00 45.45 127 HIS B O 1
ATOM 2193 N N . MET B 1 97 ? 82.305 -4.626 -6.880 1.00 48.62 128 MET B N 1
ATOM 2194 C CA . MET B 1 97 ? 83.378 -5.374 -6.256 1.00 51.92 128 MET B CA 1
ATOM 2195 C C . MET B 1 97 ? 84.271 -5.966 -7.339 1.00 52.86 128 MET B C 1
ATOM 2196 O O . MET B 1 97 ? 83.777 -6.342 -8.416 1.00 54.13 128 MET B O 1
ATOM 2201 N N . ALA B 1 98 ? 85.555 -6.099 -7.025 1.00 53.10 129 ALA B N 1
ATOM 2202 C CA . ALA B 1 98 ? 86.430 -7.036 -7.719 1.00 53.68 129 ALA B CA 1
ATOM 2203 C C . ALA B 1 98 ? 85.763 -8.422 -7.759 1.00 54.08 129 ALA B C 1
ATOM 2204 O O . ALA B 1 98 ? 85.282 -8.905 -6.740 1.00 56.15 129 ALA B O 1
ATOM 2206 N N . GLY B 1 99 ? 85.689 -9.038 -8.931 1.00 53.50 130 GLY B N 1
ATOM 2207 C CA . GLY B 1 99 ? 84.952 -10.264 -9.091 1.00 52.93 130 GLY B CA 1
ATOM 2208 C C . GLY B 1 99 ? 83.539 -10.062 -9.577 1.00 52.83 130 GLY B C 1
ATOM 2209 O O . GLY B 1 99 ? 83.105 -8.936 -9.872 1.00 54.07 130 GLY B O 1
ATOM 2210 N N . ASN B 1 100 ? 82.814 -11.161 -9.690 1.00 51.98 131 ASN B N 1
ATOM 2211 C CA A ASN B 1 100 ? 81.450 -11.082 -10.175 0.50 51.58 131 ASN B CA 1
ATOM 2212 C CA B ASN B 1 100 ? 81.454 -11.151 -10.174 0.50 51.56 131 ASN B CA 1
ATOM 2213 C C . ASN B 1 100 ? 80.443 -10.927 -9.049 1.00 50.84 131 ASN B C 1
ATOM 2214 O O . ASN B 1 100 ? 79.287 -11.289 -9.204 1.00 51.50 131 ASN B O 1
ATOM 2223 N N . VAL B 1 101 ? 80.879 -10.381 -7.908 1.00 49.06 132 VAL B N 1
ATOM 2224 C CA . VAL B 1 101 ? 79.982 -10.238 -6.752 1.00 47.11 132 VAL B CA 1
ATOM 2225 C C . VAL B 1 101 ? 79.247 -8.917 -6.769 1.00 45.32 132 VAL B C 1
ATOM 2226 O O . VAL B 1 101 ? 79.742 -7.946 -7.329 1.00 45.53 132 VAL B O 1
ATOM 2230 N N . MET B 1 102 ? 78.077 -8.867 -6.139 1.00 42.93 133 MET B N 1
ATOM 2231 C CA . MET B 1 102 ? 77.235 -7.645 -6.120 1.00 41.35 133 MET B CA 1
ATOM 2232 C C . MET B 1 102 ? 77.075 -7.126 -7.536 1.00 40.45 133 MET B C 1
ATOM 2233 O O . MET B 1 102 ? 76.698 -7.917 -8.430 1.00 40.30 133 MET B O 1
ATOM 2238 N N . PHE B 1 103 ? 77.365 -5.839 -7.758 1.00 38.63 134 PHE B N 1
ATOM 2239 C CA . PHE B 1 103 ? 77.260 -5.252 -9.094 1.00 37.12 134 PHE B CA 1
ATOM 2240 C C . PHE B 1 103 ? 78.588 -5.265 -9.816 1.00 38.59 134 PHE B C 1
ATOM 2241 O O . PHE B 1 103 ? 78.839 -4.437 -10.691 1.00 39.85 134 PHE B O 1
ATOM 2249 N N . GLY B 1 104 ? 79.454 -6.208 -9.472 1.00 39.92 135 GLY B N 1
ATOM 2250 C CA . GLY B 1 104 ? 80.709 -6.397 -10.220 1.00 41.39 135 GLY B CA 1
ATOM 2251 C C . GLY B 1 104 ? 80.534 -6.421 -11.738 1.00 43.62 135 GLY B C 1
ATOM 2252 O O . GLY B 1 104 ? 81.353 -5.854 -12.506 1.00 45.91 135 GLY B O 1
ATOM 2253 N N . GLU B 1 105 ? 79.467 -7.051 -12.199 1.00 43.55 136 GLU B N 1
ATOM 2254 C CA . GLU B 1 105 ? 79.243 -7.189 -13.617 1.00 44.16 136 GLU B CA 1
ATOM 2255 C C . GLU B 1 105 ? 78.412 -6.071 -14.270 1.00 43.28 136 GLU B C 1
ATOM 2256 O O . GLU B 1 105 ? 78.318 -6.017 -15.490 1.00 43.69 136 GLU B O 1
ATOM 2262 N N . LEU B 1 106 ? 77.839 -5.166 -13.484 1.00 41.50 137 LEU B N 1
ATOM 2263 C CA . LEU B 1 106 ? 77.059 -4.084 -14.061 1.00 39.93 137 LEU B CA 1
ATOM 2264 C C . LEU B 1 106 ? 77.793 -3.291 -15.173 1.00 40.37 137 LEU B C 1
ATOM 2265 O O . LEU B 1 106 ? 77.158 -2.923 -16.171 1.00 39.46 137 LEU B O 1
ATOM 2270 N N . PRO B 1 107 ? 79.135 -3.013 -15.010 1.00 40.31 138 PRO B N 1
ATOM 2271 C CA . PRO B 1 107 ? 79.828 -2.286 -16.091 1.00 40.40 138 PRO B CA 1
ATOM 2272 C C . PRO B 1 107 ? 79.898 -3.043 -17.418 1.00 40.78 138 PRO B C 1
ATOM 2273 O O . PRO B 1 107 ? 80.178 -2.421 -18.451 1.00 41.16 138 PRO B O 1
ATOM 2277 N N . ASN B 1 108 ? 79.657 -4.354 -17.409 1.00 40.44 139 ASN B N 1
ATOM 2278 C CA . ASN B 1 108 ? 79.502 -5.067 -18.682 1.00 41.50 139 ASN B CA 1
ATOM 2279 C C . ASN B 1 108 ? 78.486 -4.425 -19.613 1.00 41.36 139 ASN B C 1
ATOM 2280 O O . ASN B 1 108 ? 78.662 -4.514 -20.805 1.00 42.56 139 ASN B O 1
ATOM 2285 N N . PHE B 1 109 ? 77.472 -3.747 -19.063 1.00 40.92 140 PHE B N 1
ATOM 2286 C CA . PHE B 1 109 ? 76.459 -3.025 -19.865 1.00 41.70 140 PHE B CA 1
ATOM 2287 C C . PHE B 1 109 ? 77.004 -1.877 -20.700 1.00 42.49 140 PHE B C 1
ATOM 2288 O O . PHE B 1 109 ? 76.298 -1.327 -21.551 1.00 41.98 140 PHE B O 1
ATOM 2296 N N . ARG B 1 110 ? 78.263 -1.521 -20.477 1.00 44.06 141 ARG B N 1
ATOM 2297 C CA . ARG B 1 110 ? 78.865 -0.451 -21.302 1.00 45.36 141 ARG B CA 1
ATOM 2298 C C . ARG B 1 110 ? 79.395 -0.967 -22.634 1.00 45.10 141 ARG B C 1
ATOM 2299 O O . ARG B 1 110 ? 79.708 -0.177 -23.535 1.00 44.34 141 ARG B O 1
ATOM 2307 N N . LYS B 1 111 ? 79.437 -2.289 -22.756 1.00 45.17 142 LYS B N 1
ATOM 2308 C CA . LYS B 1 111 ? 79.929 -2.945 -23.967 1.00 46.00 142 LYS B CA 1
ATOM 2309 C C . LYS B 1 111 ? 78.751 -3.275 -24.855 1.00 45.84 142 LYS B C 1
ATOM 2310 O O . LYS B 1 111 ? 77.801 -3.894 -24.399 1.00 45.34 142 LYS B O 1
ATOM 2316 N N . LYS B 1 112 ? 78.812 -2.843 -26.117 1.00 46.56 143 LYS B N 1
ATOM 2317 C CA . LYS B 1 112 ? 77.635 -2.835 -27.008 1.00 46.96 143 LYS B CA 1
ATOM 2318 C C . LYS B 1 112 ? 77.021 -4.216 -27.242 1.00 46.18 143 LYS B C 1
ATOM 2319 O O . LYS B 1 112 ? 75.820 -4.386 -27.129 1.00 46.87 143 LYS B O 1
ATOM 2325 N N . SER B 1 113 ? 77.834 -5.206 -27.566 1.00 45.52 144 SER B N 1
ATOM 2326 C CA . SER B 1 113 ? 77.318 -6.545 -27.728 1.00 45.90 144 SER B CA 1
ATOM 2327 C C . SER B 1 113 ? 76.735 -7.085 -26.453 1.00 45.11 144 SER B C 1
ATOM 2328 O O . SER B 1 113 ? 75.768 -7.840 -26.508 1.00 45.49 144 SER B O 1
ATOM 2331 N N . PHE B 1 114 ? 77.315 -6.740 -25.297 1.00 43.72 145 PHE B N 1
ATOM 2332 C CA . PHE B 1 114 ? 76.737 -7.234 -24.049 1.00 42.60 145 PHE B CA 1
ATOM 2333 C C . PHE B 1 114 ? 75.407 -6.522 -23.813 1.00 43.19 145 PHE B C 1
ATOM 2334 O O . PHE B 1 114 ? 74.408 -7.154 -23.430 1.00 44.57 145 PHE B O 1
ATOM 2342 N N . PHE B 1 115 ? 75.392 -5.216 -24.035 1.00 42.87 146 PHE B N 1
ATOM 2343 C CA . PHE B 1 115 ? 74.190 -4.437 -23.862 1.00 44.58 146 PHE B CA 1
ATOM 2344 C C . PHE B 1 115 ? 73.028 -4.960 -24.763 1.00 46.23 146 PHE B C 1
ATOM 2345 O O . PHE B 1 115 ? 71.894 -5.110 -24.282 1.00 46.17 146 PHE B O 1
ATOM 2353 N N . ASN B 1 116 ? 73.334 -5.276 -26.040 1.00 47.09 147 ASN B N 1
ATOM 2354 C CA . ASN B 1 116 ? 72.309 -5.695 -27.005 1.00 48.33 147 ASN B CA 1
ATOM 2355 C C . ASN B 1 116 ? 71.739 -7.050 -26.618 1.00 49.31 147 ASN B C 1
ATOM 2356 O O . ASN B 1 116 ? 70.594 -7.339 -26.887 1.00 50.06 147 ASN B O 1
ATOM 2361 N N . LYS B 1 117 ? 72.546 -7.856 -25.952 1.00 50.56 148 LYS B N 1
ATOM 2362 C CA . LYS B 1 117 ? 72.161 -9.206 -25.596 1.00 52.02 148 LYS B CA 1
ATOM 2363 C C . LYS B 1 117 ? 71.425 -9.316 -24.259 1.00 51.24 148 LYS B C 1
ATOM 2364 O O . LYS B 1 117 ? 70.688 -10.279 -24.041 1.00 52.46 148 LYS B O 1
ATOM 2370 N N . HIS B 1 118 ? 71.615 -8.358 -23.351 1.00 49.51 149 HIS B N 1
ATOM 2371 C CA . HIS B 1 118 ? 70.951 -8.440 -22.030 1.00 47.39 149 HIS B CA 1
ATOM 2372 C C . HIS B 1 118 ? 70.001 -7.278 -21.858 1.00 47.18 149 HIS B C 1
ATOM 2373 O O . HIS B 1 118 ? 70.409 -6.186 -21.449 1.00 46.48 149 HIS B O 1
ATOM 2380 N N . LYS B 1 119 ? 68.728 -7.516 -22.174 1.00 46.75 150 LYS B N 1
ATOM 2381 C CA . LYS B 1 119 ? 67.786 -6.426 -22.365 1.00 46.49 150 LYS B CA 1
ATOM 2382 C C . LYS B 1 119 ? 66.815 -6.256 -21.228 1.00 45.83 150 LYS B C 1
ATOM 2383 O O . LYS B 1 119 ? 66.007 -5.323 -21.246 1.00 45.95 150 LYS B O 1
ATOM 2389 N N . GLU B 1 120 ? 66.895 -7.134 -20.237 1.00 45.50 151 GLU B N 1
ATOM 2390 C CA . GLU B 1 120 ? 65.984 -7.062 -19.104 1.00 46.53 151 GLU B CA 1
ATOM 2391 C C . GLU B 1 120 ? 66.586 -7.393 -17.728 1.00 45.08 151 GLU B C 1
ATOM 2392 O O . GLU B 1 120 ? 67.626 -8.060 -17.597 1.00 44.66 151 GLU B O 1
ATOM 2398 N N . PHE B 1 121 ? 65.900 -6.933 -16.699 1.00 44.40 152 PHE B N 1
ATOM 2399 C CA . PHE B 1 121 ? 66.076 -7.499 -15.372 1.00 43.92 152 PHE B CA 1
ATOM 2400 C C . PHE B 1 121 ? 64.723 -7.620 -14.656 1.00 44.21 152 PHE B C 1
ATOM 2401 O O . PHE B 1 121 ? 63.743 -7.010 -15.068 1.00 43.57 152 PHE B O 1
ATOM 2409 N N . SER B 1 122 ? 64.673 -8.404 -13.589 1.00 45.48 153 SER B N 1
ATOM 2410 C CA . SER B 1 122 ? 63.416 -8.564 -12.884 1.00 47.74 153 SER B CA 1
ATOM 2411 C C . SER B 1 122 ? 63.524 -8.423 -11.372 1.00 47.89 153 SER B C 1
ATOM 2412 O O . SER B 1 122 ? 64.587 -8.560 -10.785 1.00 48.71 153 SER B O 1
ATOM 2415 N N . ILE B 1 123 ? 62.398 -8.087 -10.768 1.00 48.74 154 ILE B N 1
ATOM 2416 C CA . ILE B 1 123 ? 62.309 -7.930 -9.349 1.00 49.33 154 ILE B CA 1
ATOM 2417 C C . ILE B 1 123 ? 61.002 -8.547 -8.830 1.00 50.79 154 ILE B C 1
ATOM 2418 O O . ILE B 1 123 ? 59.935 -8.309 -9.356 1.00 51.11 154 ILE B O 1
ATOM 2423 N N . GLU B 1 124 ? 61.109 -9.308 -7.761 1.00 52.40 155 GLU B N 1
ATOM 2424 C CA . GLU B 1 124 ? 59.970 -9.780 -7.062 1.00 54.19 155 GLU B CA 1
ATOM 2425 C C . GLU B 1 124 ? 59.846 -9.127 -5.703 1.00 54.74 155 GLU B C 1
ATOM 2426 O O . GLU B 1 124 ? 60.683 -9.330 -4.844 1.00 55.51 155 GLU B O 1
ATOM 2432 N N . THR B 1 125 ? 58.779 -8.364 -5.502 1.00 55.67 156 THR B N 1
ATOM 2433 C CA . THR B 1 125 ? 58.549 -7.682 -4.250 1.00 55.98 156 THR B CA 1
ATOM 2434 C C . THR B 1 125 ? 58.286 -8.667 -3.107 1.00 56.79 156 THR B C 1
ATOM 2435 O O . THR B 1 125 ? 58.185 -9.859 -3.341 1.00 57.59 156 THR B O 1
ATOM 2439 N N . LYS B 1 126 ? 58.216 -8.183 -1.866 1.00 57.79 157 LYS B N 1
ATOM 2440 C CA . LYS B 1 126 ? 58.024 -9.075 -0.709 1.00 58.90 157 LYS B CA 1
ATOM 2441 C C . LYS B 1 126 ? 56.580 -9.587 -0.719 1.00 60.31 157 LYS B C 1
ATOM 2442 O O . LYS B 1 126 ? 56.270 -10.635 -0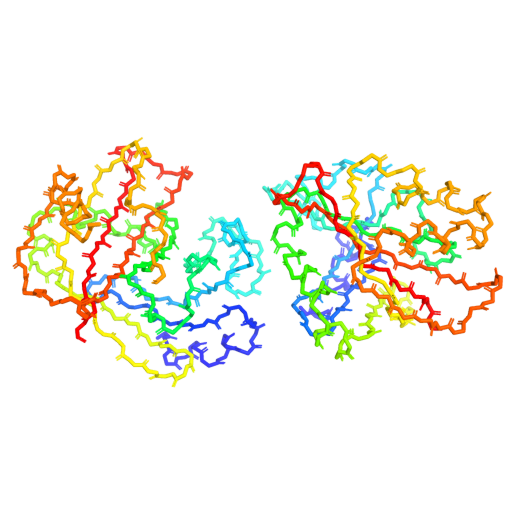.160 1.00 59.97 157 LYS B O 1
ATOM 2448 N N . THR B 1 127 ? 55.715 -8.809 -1.362 1.00 62.08 158 THR B N 1
ATOM 2449 C CA . THR B 1 127 ? 54.336 -9.153 -1.682 1.00 64.30 158 THR B CA 1
ATOM 2450 C C . THR B 1 127 ? 54.236 -10.214 -2.799 1.00 65.11 158 THR B C 1
ATOM 2451 O O . THR B 1 127 ? 53.140 -10.637 -3.184 1.00 66.14 158 THR B O 1
ATOM 2455 N N . LYS B 1 128 ? 55.393 -10.641 -3.314 1.00 65.28 159 LYS B N 1
ATOM 2456 C CA . LYS B 1 128 ? 55.515 -11.592 -4.422 1.00 65.15 159 LYS B CA 1
ATOM 2457 C C . LYS B 1 128 ? 55.087 -11.036 -5.800 1.00 64.42 159 LYS B C 1
ATOM 2458 O O . LYS B 1 128 ? 55.018 -11.801 -6.757 1.00 64.27 159 LYS B O 1
ATOM 2464 N N . GLN B 1 129 ? 54.769 -9.742 -5.900 1.00 63.85 160 GLN B N 1
ATOM 2465 C CA A GLN B 1 129 ? 54.511 -9.132 -7.201 0.50 63.67 160 GLN B CA 1
ATOM 2466 C CA B GLN B 1 129 ? 54.493 -9.166 -7.208 0.50 63.47 160 GLN B CA 1
ATOM 2467 C C . GLN B 1 129 ? 55.765 -9.409 -8.018 1.00 63.62 160 GLN B C 1
ATOM 2468 O O . GLN B 1 129 ? 56.838 -9.644 -7.445 1.00 63.07 160 GLN B O 1
ATOM 2479 N N . LYS B 1 130 ? 55.632 -9.423 -9.343 1.00 63.05 161 LYS B N 1
ATOM 2480 C CA . LYS B 1 130 ? 56.741 -9.741 -10.194 1.00 61.78 161 LYS B CA 1
ATOM 2481 C C . LYS B 1 130 ? 56.808 -8.725 -11.263 1.00 60.43 161 LYS B C 1
ATOM 2482 O O . LYS B 1 130 ? 55.925 -8.633 -12.092 1.00 61.26 161 LYS B O 1
ATOM 2488 N N . LEU B 1 131 ? 57.893 -7.966 -11.248 1.00 58.06 162 LEU B N 1
ATOM 2489 C CA . LEU B 1 131 ? 58.076 -6.859 -12.151 1.00 55.10 162 LEU B CA 1
ATOM 2490 C C . LEU B 1 131 ? 59.155 -7.218 -13.154 1.00 53.39 162 LEU B C 1
ATOM 2491 O O . LEU B 1 131 ? 60.157 -7.897 -12.822 1.00 52.66 162 LEU B O 1
ATOM 2496 N N . LYS B 1 132 ? 58.953 -6.777 -14.391 1.00 50.85 163 LYS B N 1
ATOM 2497 C CA . LYS B 1 132 ? 59.961 -6.974 -15.417 1.00 49.41 163 LYS B CA 1
ATOM 2498 C C . LYS B 1 132 ? 60.394 -5.595 -15.874 1.00 47.31 163 LYS B C 1
ATOM 2499 O O . LYS B 1 132 ? 59.558 -4.710 -16.091 1.00 45.40 163 LYS B O 1
ATOM 2505 N N . ILE B 1 133 ? 61.716 -5.419 -15.991 1.00 45.67 164 ILE B N 1
ATOM 2506 C CA . ILE B 1 133 ? 62.272 -4.113 -16.372 1.00 44.20 164 ILE B CA 1
ATOM 2507 C C . ILE B 1 133 ? 62.976 -4.233 -17.675 1.00 43.67 164 ILE B C 1
ATOM 2508 O O . ILE B 1 133 ? 63.793 -5.163 -17.866 1.00 45.18 164 ILE B O 1
ATOM 2513 N N . ASN B 1 134 ? 62.621 -3.339 -18.582 1.00 42.21 165 ASN B N 1
ATOM 2514 C CA . ASN B 1 134 ? 63.189 -3.328 -19.893 1.00 42.84 165 ASN B CA 1
ATOM 2515 C C . ASN B 1 134 ? 64.298 -2.330 -19.977 1.00 42.27 165 ASN B C 1
ATOM 2516 O O . ASN B 1 134 ? 64.057 -1.128 -19.980 1.00 42.29 165 ASN B O 1
ATOM 2521 N N . ILE B 1 135 ? 65.519 -2.817 -20.102 1.00 41.97 166 ILE B N 1
ATOM 2522 C CA . ILE B 1 135 ? 66.684 -1.921 -20.040 1.00 41.03 166 ILE B CA 1
ATOM 2523 C C . ILE B 1 135 ? 66.766 -1.093 -21.314 1.00 41.00 166 ILE B C 1
ATOM 2524 O O . ILE B 1 135 ? 66.590 -1.625 -22.409 1.00 41.21 166 ILE B O 1
ATOM 2529 N N . PHE B 1 136 ? 67.035 0.207 -21.174 1.00 41.37 167 PHE B N 1
ATOM 2530 C CA . PHE B 1 136 ? 67.207 1.056 -22.338 1.00 41.33 167 PHE B CA 1
ATOM 2531 C C . PHE B 1 136 ? 68.424 1.987 -22.303 1.00 42.63 167 PHE B C 1
ATOM 2532 O O . PHE B 1 136 ? 68.758 2.585 -23.342 1.00 43.47 167 PHE B O 1
ATOM 2540 N N . ALA B 1 137 ? 69.094 2.117 -21.147 1.00 42.00 168 ALA B N 1
ATOM 2541 C CA . ALA B 1 137 ? 70.282 3.001 -21.062 1.00 41.18 168 ALA B CA 1
ATOM 2542 C C . ALA B 1 137 ? 71.413 2.412 -20.193 1.00 41.21 168 ALA B C 1
ATOM 2543 O O . ALA B 1 137 ? 71.150 1.758 -19.181 1.00 40.75 168 ALA B O 1
ATOM 2545 N N . CYS B 1 138 ? 72.664 2.655 -20.592 1.00 41.02 169 CYS B N 1
ATOM 2546 C CA . CYS B 1 138 ? 73.821 2.479 -19.681 1.00 40.32 169 CYS B CA 1
ATOM 2547 C C . CYS B 1 138 ? 74.610 3.742 -19.645 1.00 40.31 169 CYS B C 1
ATOM 2548 O O . CYS B 1 138 ? 75.059 4.222 -20.682 1.00 39.91 169 CYS B O 1
ATOM 2551 N N . ILE B 1 139 ? 74.748 4.321 -18.448 1.00 40.41 170 ILE B N 1
ATOM 2552 C CA . ILE B 1 139 ? 75.478 5.567 -18.295 1.00 40.32 170 ILE B CA 1
ATOM 2553 C C . ILE B 1 139 ? 76.784 5.357 -17.500 1.00 41.87 170 ILE B C 1
ATOM 2554 O O . ILE B 1 139 ? 76.802 4.665 -16.485 1.00 40.23 170 ILE B O 1
ATOM 2559 N N . GLN B 1 140 ? 77.862 5.988 -17.964 1.00 42.66 171 GLN B N 1
ATOM 2560 C CA . GLN B 1 140 ? 79.127 5.969 -17.267 1.00 43.82 171 GLN B CA 1
ATOM 2561 C C . GLN B 1 140 ? 79.456 7.397 -16.947 1.00 44.16 171 GLN B C 1
ATOM 2562 O O . GLN B 1 140 ? 79.706 8.178 -17.839 1.00 44.99 171 GLN B O 1
ATOM 2568 N N . THR B 1 141 ? 79.422 7.777 -15.677 1.00 45.02 172 THR B N 1
ATOM 2569 C CA . THR B 1 141 ? 79.650 9.162 -15.335 1.00 44.81 172 THR B CA 1
ATOM 2570 C C . THR B 1 141 ? 80.483 9.367 -14.038 1.00 45.45 172 THR B C 1
ATOM 2571 O O . THR B 1 141 ? 80.470 8.509 -13.133 1.00 44.36 172 THR B O 1
ATOM 2575 N N . ASP B 1 142 ? 81.196 10.512 -13.983 1.00 46.20 173 ASP B N 1
ATOM 2576 C CA . ASP B 1 142 ? 82.008 10.919 -12.842 1.00 46.37 173 ASP B CA 1
ATOM 2577 C C . ASP B 1 142 ? 81.470 12.183 -12.198 1.00 47.68 173 ASP B C 1
ATOM 2578 O O . ASP B 1 142 ? 82.064 12.686 -11.268 1.00 48.27 173 ASP B O 1
ATOM 2583 N N . ALA B 1 143 ? 80.339 12.700 -12.655 1.00 48.82 174 ALA B N 1
ATOM 2584 C CA . ALA B 1 143 ? 79.866 13.982 -12.151 1.00 50.95 174 ALA B CA 1
ATOM 2585 C C . ALA B 1 143 ? 78.448 13.821 -11.559 1.00 53.32 174 ALA B C 1
ATOM 2586 O O . ALA B 1 143 ? 77.657 13.006 -12.061 1.00 54.12 174 ALA B O 1
ATOM 2588 N N . PHE B 1 144 ? 78.116 14.570 -10.504 1.00 55.49 175 PHE B N 1
ATOM 2589 C CA . PHE B 1 144 ? 76.767 14.491 -9.918 1.00 58.24 175 PHE B CA 1
ATOM 2590 C C . PHE B 1 144 ? 75.796 15.147 -10.880 1.00 58.26 175 PHE B C 1
ATOM 2591 O O . PHE B 1 144 ? 76.114 16.183 -11.440 1.00 60.11 175 PHE B O 1
ATOM 2599 N N . ASP B 1 145 ? 74.644 14.526 -11.107 1.00 57.75 176 ASP B N 1
ATOM 2600 C CA A ASP B 1 145 ? 73.660 15.031 -12.070 0.50 57.03 176 ASP B CA 1
ATOM 2601 C CA B ASP B 1 145 ? 73.702 15.056 -12.063 0.50 57.84 176 ASP B CA 1
ATOM 2602 C C . ASP B 1 145 ? 72.363 15.437 -11.390 1.00 57.41 176 ASP B C 1
ATOM 2603 O O . ASP B 1 145 ? 71.911 14.792 -10.428 1.00 56.47 176 ASP B O 1
ATOM 2612 N N . SER B 1 146 ? 71.769 16.525 -11.884 1.00 57.81 177 SER B N 1
ATOM 2613 C CA . SER B 1 146 ? 70.544 17.098 -11.299 1.00 57.39 177 SER B CA 1
ATOM 2614 C C . SER B 1 146 ? 69.325 16.136 -11.234 1.00 57.06 177 SER B C 1
ATOM 2615 O O . SER B 1 146 ? 68.583 16.159 -10.244 1.00 57.91 177 SER B O 1
ATOM 2618 N N . LEU B 1 147 ? 69.178 15.268 -12.235 1.00 54.72 178 LEU B N 1
ATOM 2619 C CA . LEU B 1 147 ? 68.059 14.390 -12.338 1.00 53.03 178 LEU B CA 1
ATOM 2620 C C . LEU B 1 147 ? 68.402 12.904 -12.269 1.00 52.53 178 LEU B C 1
ATOM 2621 O O . LEU B 1 147 ? 67.512 12.095 -11.962 1.00 52.59 178 LEU B O 1
ATOM 2626 N N . LEU B 1 148 ? 69.635 12.510 -12.606 1.00 50.91 179 LEU B N 1
ATOM 2627 C CA . LEU B 1 148 ? 69.910 11.080 -12.748 1.00 50.95 179 LEU B CA 1
ATOM 2628 C C . LEU B 1 148 ? 69.867 10.289 -11.434 1.00 51.15 179 LEU B C 1
ATOM 2629 O O . LEU B 1 148 ? 69.648 9.078 -11.443 1.00 50.02 179 LEU B O 1
ATOM 2634 N N . PHE B 1 149 ? 70.084 10.965 -10.311 1.00 52.31 180 PHE B N 1
ATOM 2635 C CA . PHE B 1 149 ? 70.365 10.263 -9.056 1.00 54.34 180 PHE B CA 1
ATOM 2636 C C . PHE B 1 149 ? 69.369 10.490 -7.937 1.00 55.82 180 PHE B C 1
ATOM 2637 O O . PHE B 1 149 ? 69.561 9.987 -6.862 1.00 57.10 180 PHE B O 1
ATOM 2645 N N . ASN B 1 150 ? 68.323 11.274 -8.159 1.00 57.98 181 ASN B N 1
ATOM 2646 C CA . ASN B 1 150 ? 67.342 11.472 -7.112 1.00 59.60 181 ASN B CA 1
ATOM 2647 C C . ASN B 1 150 ? 66.070 10.760 -7.479 1.00 59.82 181 ASN B C 1
ATOM 2648 O O . ASN B 1 150 ? 65.594 10.858 -8.607 1.00 60.06 181 ASN B O 1
ATOM 2653 N N . PRO B 1 151 ? 65.523 10.001 -6.530 1.00 59.91 182 PRO B N 1
ATOM 2654 C CA . PRO B 1 151 ? 64.268 9.356 -6.804 1.00 59.74 182 PRO B CA 1
ATOM 2655 C C . PRO B 1 151 ? 63.164 10.375 -7.102 1.00 60.67 182 PRO B C 1
ATOM 2656 O O . PRO B 1 151 ? 63.176 11.509 -6.614 1.00 59.10 182 PRO B O 1
ATOM 2660 N N . ILE B 1 152 ? 62.255 9.962 -7.977 1.00 62.69 183 ILE B N 1
ATOM 2661 C CA . ILE B 1 152 ? 61.121 10.764 -8.362 1.00 64.44 183 ILE B CA 1
ATOM 2662 C C . ILE B 1 152 ? 59.921 9.949 -7.941 1.00 66.47 183 ILE B C 1
ATOM 2663 O O . ILE B 1 152 ? 59.764 8.797 -8.357 1.00 66.52 183 ILE B O 1
ATOM 2668 N N . ASP B 1 153 ? 59.114 10.571 -7.085 1.00 68.24 184 ASP B N 1
ATOM 2669 C CA . ASP B 1 153 ? 57.938 10.010 -6.476 1.00 70.55 184 ASP B CA 1
ATOM 2670 C C . ASP B 1 153 ? 56.796 9.755 -7.514 1.00 70.98 184 ASP B C 1
ATOM 2671 O O . ASP B 1 153 ? 56.112 10.686 -7.984 1.00 71.33 184 ASP B O 1
ATOM 2676 N N . SER B 1 158 ? 59.835 17.761 -16.232 1.00 55.39 189 SER B N 1
ATOM 2677 C CA . SER B 1 158 ? 60.055 17.162 -17.557 1.00 55.88 189 SER B CA 1
ATOM 2678 C C . SER B 1 158 ? 60.522 15.712 -17.418 1.00 54.29 189 SER B C 1
ATOM 2679 O O . SER B 1 158 ? 61.656 15.420 -16.953 1.00 52.28 189 SER B O 1
ATOM 2682 N N . LYS B 1 159 ? 59.635 14.831 -17.876 1.00 52.48 190 LYS B N 1
ATOM 2683 C CA . LYS B 1 159 ? 60.030 13.549 -18.369 1.00 51.53 190 LYS B CA 1
ATOM 2684 C C . LYS B 1 159 ? 60.996 13.744 -19.558 1.00 50.66 190 LYS B C 1
ATOM 2685 O O . LYS B 1 159 ? 61.922 12.941 -19.740 1.00 50.94 190 LYS B O 1
ATOM 2691 N N . ASN B 1 160 ? 60.762 14.799 -20.349 1.00 49.48 191 ASN B N 1
ATOM 2692 C CA . ASN B 1 160 ? 61.588 15.097 -21.518 1.00 48.34 191 ASN B CA 1
ATOM 2693 C C . ASN B 1 160 ? 63.034 15.416 -21.104 1.00 47.81 191 ASN B C 1
ATOM 2694 O O . ASN B 1 160 ? 63.975 14.857 -21.665 1.00 48.39 191 ASN B O 1
ATOM 2699 N N . GLU B 1 161 ? 63.196 16.317 -20.133 1.00 47.09 192 GLU B N 1
ATOM 2700 C CA . GLU B 1 161 ? 64.530 16.669 -19.599 1.00 47.04 192 GLU B CA 1
ATOM 2701 C C . GLU B 1 161 ? 65.247 15.437 -19.027 1.00 45.61 192 GLU B C 1
ATOM 2702 O O . GLU B 1 161 ? 66.416 15.225 -19.277 1.00 45.31 192 GLU B O 1
ATOM 2708 N N . PHE B 1 162 ? 64.501 14.610 -18.306 1.00 44.41 193 PHE B N 1
ATOM 2709 C CA . PHE B 1 162 ? 64.963 13.364 -17.718 1.00 44.70 193 PHE B CA 1
ATOM 2710 C C . PHE B 1 162 ? 65.444 12.375 -18.774 1.00 43.95 193 PHE B C 1
ATOM 2711 O O . PHE B 1 162 ? 66.518 11.828 -18.679 1.00 44.17 193 PHE B O 1
ATOM 2719 N N . LEU B 1 163 ? 64.622 12.109 -19.772 1.00 44.09 194 LEU B N 1
ATOM 2720 C CA . LEU B 1 163 ? 65.004 11.206 -20.868 1.00 43.40 194 LEU B CA 1
ATOM 2721 C C . LEU B 1 163 ? 66.194 11.778 -21.665 1.00 43.32 194 LEU B C 1
ATOM 2722 O O . LEU B 1 163 ? 67.081 11.063 -22.138 1.00 42.06 194 LEU B O 1
ATOM 2727 N N . ASN B 1 164 ? 66.239 13.096 -21.764 1.00 43.53 195 ASN B N 1
ATOM 2728 C CA . ASN B 1 164 ? 67.365 13.733 -22.413 1.00 43.97 195 ASN B CA 1
ATOM 2729 C C . ASN B 1 164 ? 68.695 13.558 -21.651 1.00 43.44 195 ASN B C 1
ATOM 2730 O O . ASN B 1 164 ? 69.737 13.290 -22.270 1.00 44.03 195 ASN B O 1
ATOM 2735 N N . HIS B 1 165 ? 68.676 13.748 -20.326 1.00 43.42 196 HIS B N 1
ATOM 2736 C CA . HIS B 1 165 ? 69.879 13.499 -19.497 1.00 43.58 196 HIS B CA 1
ATOM 2737 C C . HIS B 1 165 ? 70.346 12.084 -19.737 1.00 43.53 196 HIS B C 1
ATOM 2738 O O . HIS B 1 165 ? 71.545 11.808 -19.931 1.00 43.36 196 HIS B O 1
ATOM 2745 N N . ILE B 1 166 ? 69.385 11.167 -19.720 1.00 43.81 197 ILE B N 1
ATOM 2746 C CA . ILE B 1 166 ? 69.767 9.782 -19.846 1.00 44.54 197 ILE B CA 1
ATOM 2747 C C . ILE B 1 166 ? 70.429 9.604 -21.197 1.00 45.31 197 ILE B C 1
ATOM 2748 O O . ILE B 1 166 ? 71.563 9.130 -21.271 1.00 45.74 197 ILE B O 1
ATOM 2753 N N . LYS B 1 167 ? 69.741 10.006 -22.259 1.00 45.16 198 LYS B N 1
ATOM 2754 C CA . LYS B 1 167 ? 70.277 9.804 -23.599 1.00 46.62 198 LYS B CA 1
ATOM 2755 C C . LYS B 1 167 ? 71.633 10.519 -23.803 1.00 46.71 198 LYS B C 1
ATOM 2756 O O . LYS B 1 167 ? 72.569 9.937 -24.374 1.00 45.95 198 LYS B O 1
ATOM 2762 N N . GLN B 1 168 ? 71.748 11.774 -23.360 1.00 46.88 199 GLN B N 1
ATOM 2763 C CA . GLN B 1 168 ? 73.027 12.495 -23.573 1.00 48.34 199 GLN B CA 1
ATOM 2764 C C . GLN B 1 168 ? 74.218 11.941 -22.776 1.00 48.34 199 GLN B C 1
ATOM 2765 O O . GLN B 1 168 ? 75.357 12.157 -23.160 1.00 48.70 199 GLN B O 1
ATOM 2771 N N . LYS B 1 169 ? 73.961 11.216 -21.683 1.00 48.17 200 LYS B N 1
ATOM 2772 C CA . LYS B 1 169 ? 75.068 10.688 -20.868 1.00 47.57 200 LYS B CA 1
ATOM 2773 C C . LYS B 1 169 ? 75.337 9.207 -21.014 1.00 46.75 200 LYS B C 1
ATOM 2774 O O . LYS B 1 169 ? 76.236 8.686 -20.385 1.00 46.46 200 LYS B O 1
ATOM 2780 N N . SER B 1 170 ? 74.520 8.541 -21.821 1.00 46.45 201 SER B N 1
ATOM 2781 C CA . SER B 1 170 ? 74.645 7.118 -22.099 1.00 46.90 201 SER B CA 1
ATOM 2782 C C . SER B 1 170 ? 75.870 6.776 -22.949 1.00 46.49 201 SER B C 1
ATOM 2783 O O . SER B 1 170 ? 76.231 7.551 -23.837 1.00 45.40 201 SER B O 1
ATOM 2786 N N . VAL B 1 171 ? 76.475 5.610 -22.684 1.00 45.72 202 VAL B N 1
ATOM 2787 C CA . VAL B 1 171 ? 77.445 5.003 -23.588 1.00 45.63 202 VAL B CA 1
ATOM 2788 C C . VAL B 1 171 ? 76.776 3.901 -24.447 1.00 45.75 202 VAL B C 1
ATOM 2789 O O . VAL B 1 171 ? 77.312 3.489 -25.464 1.00 45.99 202 VAL B O 1
ATOM 2793 N N . GLN B 1 172 ? 75.631 3.388 -24.012 1.00 45.27 203 GLN B N 1
ATOM 2794 C CA . GLN B 1 172 ? 74.857 2.427 -24.780 1.00 44.61 203 GLN B CA 1
ATOM 2795 C C . GLN B 1 172 ? 73.413 2.836 -24.544 1.00 45.38 203 GLN B C 1
ATOM 2796 O O . GLN B 1 172 ? 73.065 3.307 -23.458 1.00 44.31 203 GLN B O 1
ATOM 2802 N N . TYR B 1 173 ? 72.579 2.722 -25.568 1.00 46.50 204 TYR B N 1
ATOM 2803 C CA . TYR B 1 173 ? 71.235 3.332 -25.506 1.00 48.43 204 TYR B CA 1
ATOM 2804 C C . TYR B 1 173 ? 70.346 2.776 -26.607 1.00 49.05 204 TYR B C 1
ATOM 2805 O O . TYR B 1 173 ? 70.816 2.609 -27.720 1.00 49.09 204 TYR B O 1
ATOM 2814 N N . ARG B 1 174 ? 69.079 2.486 -26.286 1.00 50.04 205 ARG B N 1
ATOM 2815 C CA . ARG B 1 174 ? 68.069 2.106 -27.271 1.00 50.11 205 ARG B CA 1
ATOM 2816 C C . ARG B 1 174 ? 66.792 2.882 -26.998 1.00 52.03 205 ARG B C 1
ATOM 2817 O O . ARG B 1 174 ? 66.509 3.252 -25.852 1.00 52.12 205 ARG B O 1
ATOM 2825 N N . GLU B 1 175 ? 66.050 3.180 -28.067 1.00 53.17 206 GLU B N 1
ATOM 2826 C CA A GLU B 1 175 ? 64.731 3.829 -27.971 0.50 54.26 206 GLU B CA 1
ATOM 2827 C CA B GLU B 1 175 ? 64.751 3.829 -27.927 0.50 53.92 206 GLU B CA 1
ATOM 2828 C C . GLU B 1 175 ? 63.686 2.749 -27.736 1.00 54.21 206 GLU B C 1
ATOM 2829 O O . GLU B 1 175 ? 63.659 1.754 -28.462 1.00 54.42 206 GLU B O 1
ATOM 2840 N N . ILE B 1 176 ? 62.835 2.927 -26.736 1.00 54.39 207 ILE B N 1
ATOM 2841 C CA . ILE B 1 176 ? 61.695 2.020 -26.547 1.00 54.82 207 ILE B CA 1
ATOM 2842 C C . ILE B 1 176 ? 60.457 2.904 -26.291 1.00 55.99 207 ILE B C 1
ATOM 2843 O O . ILE B 1 176 ? 60.593 4.106 -26.022 1.00 54.83 207 ILE B O 1
ATOM 2848 N N . LEU B 1 177 ? 59.261 2.316 -26.431 1.00 57.66 208 LEU B N 1
ATOM 2849 C CA . LEU B 1 177 ? 58.015 3.054 -26.261 1.00 59.01 208 LEU B CA 1
ATOM 2850 C C . LEU B 1 177 ? 57.783 3.391 -24.817 1.00 58.41 208 LEU B C 1
ATOM 2851 O O . LEU B 1 177 ? 57.905 2.552 -23.948 1.00 57.72 208 LEU B O 1
ATOM 2856 N N . THR B 1 178 ? 57.375 4.621 -24.583 1.00 58.87 209 THR B N 1
ATOM 2857 C CA . THR B 1 178 ? 57.066 5.065 -23.252 1.00 59.31 209 THR B CA 1
ATOM 2858 C C . THR B 1 178 ? 55.778 5.872 -23.264 1.00 59.96 209 THR B C 1
ATOM 2859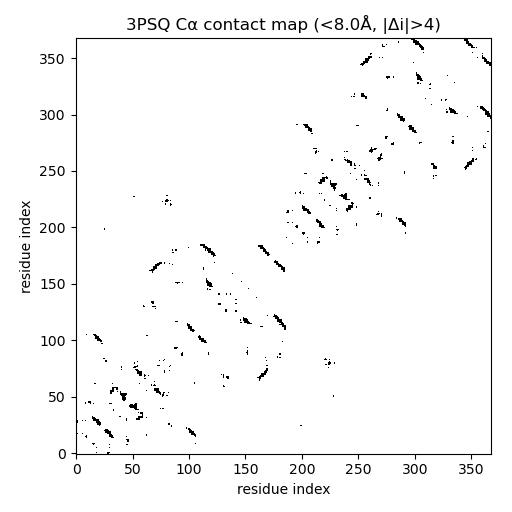 O O . THR B 1 178 ? 55.489 6.592 -24.211 1.00 60.00 209 THR B O 1
ATOM 2863 N N . THR B 1 179 ? 55.023 5.744 -22.180 1.00 60.76 210 THR B N 1
ATOM 2864 C CA . THR B 1 179 ? 53.764 6.457 -21.989 1.00 60.26 210 THR B CA 1
ATOM 2865 C C . THR B 1 179 ? 53.923 7.216 -20.694 1.00 59.84 210 THR B C 1
ATOM 2866 O O . THR B 1 179 ? 54.817 6.905 -19.893 1.00 59.97 210 THR B O 1
ATOM 2870 N N A ASN B 1 180 ? 53.080 8.211 -20.453 0.50 59.72 211 ASN B N 1
ATOM 2871 N N B ASN B 1 180 ? 53.052 8.198 -20.489 0.50 59.54 211 ASN B N 1
ATOM 2872 C CA A ASN B 1 180 ? 53.205 9.007 -19.225 0.50 59.49 211 ASN B CA 1
ATOM 2873 C CA B ASN B 1 180 ? 53.081 9.033 -19.292 0.50 59.15 211 ASN B CA 1
ATOM 2874 C C A ASN B 1 180 ? 53.068 8.169 -17.946 0.50 58.79 211 ASN B C 1
ATOM 2875 C C B ASN B 1 180 ? 52.934 8.236 -17.994 0.50 58.60 211 ASN B C 1
ATOM 2876 O O A ASN B 1 180 ? 53.482 8.583 -16.874 0.50 58.71 211 ASN B O 1
ATOM 2877 O O B ASN B 1 180 ? 53.231 8.743 -16.922 0.50 58.49 211 ASN B O 1
ATOM 2886 N N . GLU B 1 181 ? 52.471 6.992 -18.087 1.00 58.13 212 GLU B N 1
ATOM 2887 C CA A GLU B 1 181 ? 52.277 6.026 -17.015 0.50 57.09 212 GLU B CA 1
ATOM 2888 C CA B GLU B 1 181 ? 52.356 6.179 -16.881 0.50 57.12 212 GLU B CA 1
ATOM 2889 C C . GLU B 1 181 ? 53.580 5.280 -16.687 1.00 56.35 212 GLU B C 1
ATOM 2890 O O . GLU B 1 181 ? 53.681 4.584 -15.689 1.00 55.40 212 GLU B O 1
ATOM 2901 N N . SER B 1 182 ? 54.536 5.348 -17.600 1.00 55.14 213 SER B N 1
ATOM 2902 C CA . SER B 1 182 ? 55.743 4.532 -17.486 1.00 54.48 213 SER B CA 1
ATOM 2903 C C . SER B 1 182 ? 56.584 4.875 -16.238 1.00 52.91 213 SER B C 1
ATOM 2904 O O . SER B 1 182 ? 56.778 6.032 -15.897 1.00 52.25 213 SER B O 1
ATOM 2907 N N . ARG B 1 183 ? 57.053 3.840 -15.570 1.00 51.58 214 ARG B N 1
ATOM 2908 C CA . ARG B 1 183 ? 57.876 3.969 -14.379 1.00 50.91 214 ARG B CA 1
ATOM 2909 C C . ARG B 1 183 ? 59.293 3.457 -14.699 1.00 50.01 214 ARG B C 1
ATOM 2910 O O . ARG B 1 183 ? 59.466 2.527 -15.500 1.00 48.50 214 ARG B O 1
ATOM 2918 N N . PHE B 1 184 ? 60.294 4.067 -14.059 1.00 49.10 215 PHE B N 1
ATOM 2919 C CA . PHE B 1 184 ? 61.695 3.739 -14.340 1.00 48.04 215 PHE B CA 1
ATOM 2920 C C . PHE B 1 184 ? 62.421 3.164 -13.120 1.00 46.32 215 PHE B C 1
ATOM 2921 O O . PHE B 1 184 ? 62.117 3.519 -12.001 1.00 46.58 215 PHE B O 1
ATOM 2929 N N . VAL B 1 185 ? 63.381 2.284 -13.350 1.00 44.82 216 VAL B N 1
ATOM 2930 C CA . VAL B 1 185 ? 64.183 1.732 -12.276 1.00 43.27 216 VAL B CA 1
ATOM 2931 C C . VAL B 1 185 ? 65.623 1.741 -12.720 1.00 43.67 216 VAL B C 1
ATOM 2932 O O . VAL B 1 185 ? 65.926 1.376 -13.852 1.00 44.75 216 VAL B O 1
ATOM 2936 N N . ALA B 1 186 ? 66.517 2.146 -11.822 1.00 42.76 217 ALA B N 1
ATOM 2937 C CA . ALA B 1 186 ? 67.935 2.202 -12.103 1.00 40.76 217 ALA B CA 1
ATOM 2938 C C . ALA B 1 186 ? 68.700 1.256 -11.194 1.00 40.12 217 ALA B C 1
ATOM 2939 O O . ALA B 1 186 ? 68.364 1.104 -10.024 1.00 39.84 217 ALA B O 1
ATOM 2941 N N . LEU B 1 187 ? 69.727 0.620 -11.752 1.00 39.51 218 LEU B N 1
ATOM 2942 C CA . LEU B 1 187 ? 70.713 -0.110 -10.997 1.00 38.92 218 LEU B CA 1
ATOM 2943 C C . LEU B 1 187 ? 72.009 0.675 -11.095 1.00 39.33 218 LEU B C 1
ATOM 2944 O O . LEU B 1 187 ? 72.480 0.909 -12.190 1.00 38.03 218 LEU B O 1
ATOM 2949 N N . SER B 1 188 ? 72.561 1.081 -9.937 1.00 40.34 219 SER B N 1
ATOM 2950 C CA . SER B 1 188 ? 73.758 1.936 -9.854 1.00 40.58 219 SER B CA 1
ATOM 2951 C C . SER B 1 188 ? 74.866 1.283 -9.034 1.00 40.48 219 SER B C 1
ATOM 2952 O O . SER B 1 188 ? 74.613 0.735 -7.982 1.00 40.10 219 SER B O 1
ATOM 2955 N N . THR B 1 189 ? 76.095 1.334 -9.527 1.00 41.63 220 THR B N 1
ATOM 2956 C CA . THR B 1 189 ? 77.271 0.912 -8.738 1.00 42.00 220 THR B CA 1
ATOM 2957 C C . THR B 1 189 ? 77.563 1.978 -7.666 1.00 43.69 220 THR B C 1
ATOM 2958 O O . THR B 1 189 ? 76.952 3.072 -7.668 1.00 42.24 220 THR B O 1
ATOM 2962 N N . CYS B 1 190 ? 78.486 1.642 -6.770 1.00 45.83 221 CYS B N 1
ATOM 2963 C CA . CYS B 1 190 ? 78.839 2.464 -5.599 1.00 49.88 221 CYS B CA 1
ATOM 2964 C C . CYS B 1 190 ? 79.560 3.790 -5.860 1.00 53.80 221 CYS B C 1
ATOM 2965 O O . CYS B 1 190 ? 80.106 4.051 -6.975 1.00 54.05 221 CYS B O 1
ATOM 2968 N N . GLU B 1 191 ? 79.556 4.614 -4.798 1.00 58.77 222 GLU B N 1
ATOM 2969 C CA . GLU B 1 191 ? 80.271 5.911 -4.759 1.00 63.09 222 GLU B CA 1
ATOM 2970 C C . GLU B 1 191 ? 81.732 5.742 -4.344 1.00 63.96 222 GLU B C 1
ATOM 2971 O O . GLU B 1 191 ? 82.573 6.582 -4.650 1.00 65.00 222 GLU B O 1
ATOM 2977 N N . ASP B 1 192 ? 82.020 4.671 -3.617 1.00 64.94 223 ASP B N 1
ATOM 2978 C CA . ASP B 1 192 ? 83.352 4.445 -3.033 1.00 65.82 223 ASP B CA 1
ATOM 2979 C C . ASP B 1 192 ? 84.353 3.790 -4.003 1.00 67.04 223 ASP B C 1
ATOM 2980 O O . ASP B 1 192 ? 85.536 3.638 -3.684 1.00 67.69 223 ASP B O 1
ATOM 2985 N N . MET B 1 193 ? 83.884 3.348 -5.166 1.00 68.53 224 MET B N 1
ATOM 2986 C CA . MET B 1 193 ? 84.764 2.666 -6.125 1.00 69.90 224 MET B CA 1
ATOM 2987 C C . MET B 1 193 ? 84.272 3.088 -7.497 1.00 70.50 224 MET B C 1
ATOM 2988 O O . MET B 1 193 ? 83.496 2.378 -8.173 1.00 71.29 224 MET B O 1
ATOM 2993 N N . THR B 1 194 ? 84.635 4.315 -7.861 1.00 70.48 225 THR B N 1
ATOM 2994 C CA . THR B 1 194 ? 84.125 4.974 -9.062 1.00 70.73 225 THR B CA 1
ATOM 2995 C C . THR B 1 194 ? 85.113 5.149 -10.212 1.00 70.31 225 THR B C 1
ATOM 2996 O O . THR B 1 194 ? 84.859 5.934 -11.126 1.00 70.24 225 THR B O 1
ATOM 3000 N N . THR B 1 195 ? 86.135 4.324 -10.218 1.00 69.61 226 THR B N 1
ATOM 3001 C CA . THR B 1 195 ? 87.153 4.394 -11.230 1.00 69.56 226 THR B CA 1
ATOM 3002 C C . THR B 1 195 ? 86.605 4.207 -12.650 1.00 68.96 226 THR B C 1
ATOM 3003 O O . THR B 1 195 ? 85.927 3.246 -12.947 1.00 69.40 226 THR B O 1
ATOM 3007 N N . ASP B 1 196 ? 86.958 5.154 -13.510 1.00 67.85 227 ASP B N 1
ATOM 3008 C CA . ASP B 1 196 ? 86.541 5.252 -14.905 1.00 66.61 227 ASP B CA 1
ATOM 3009 C C . ASP B 1 196 ? 85.108 5.776 -15.071 1.00 65.41 227 ASP B C 1
ATOM 3010 O O . ASP B 1 196 ? 84.583 5.844 -16.171 1.00 65.34 227 ASP B O 1
ATOM 3015 N N . GLY B 1 197 ? 84.517 6.174 -13.956 1.00 63.24 228 GLY B N 1
ATOM 3016 C CA . GLY B 1 197 ? 83.169 6.677 -13.888 1.00 61.16 228 GLY B CA 1
ATOM 3017 C C . GLY B 1 197 ? 82.235 5.724 -13.125 1.00 59.13 228 GLY B C 1
ATOM 3018 O O . GLY B 1 197 ? 82.438 4.510 -13.124 1.00 59.08 228 GLY B O 1
ATOM 3019 N N . ARG B 1 198 ? 81.222 6.280 -12.453 1.00 56.27 229 ARG B N 1
ATOM 3020 C CA . ARG B 1 198 ? 80.112 5.468 -11.906 1.00 53.03 229 ARG B CA 1
ATOM 3021 C C . ARG B 1 198 ? 79.203 4.863 -13.008 1.00 50.57 229 ARG B C 1
ATOM 3022 O O . ARG B 1 198 ? 78.912 5.536 -13.959 1.00 49.11 229 ARG B O 1
ATOM 3030 N N . ILE B 1 199 ? 78.799 3.591 -12.892 1.00 48.74 230 ILE B N 1
ATOM 3031 C CA . ILE B 1 199 ? 77.910 2.938 -13.894 1.00 46.16 230 ILE B CA 1
ATOM 3032 C C . ILE B 1 199 ? 76.447 2.912 -13.436 1.00 44.76 230 ILE B C 1
ATOM 3033 O O . ILE B 1 199 ? 76.113 2.412 -12.353 1.00 44.07 230 ILE B O 1
ATOM 3038 N N . ILE B 1 200 ? 75.573 3.442 -14.269 1.00 44.23 231 ILE B N 1
ATOM 3039 C CA . ILE B 1 200 ? 74.134 3.294 -14.054 1.00 43.66 231 ILE B CA 1
ATOM 3040 C C . ILE B 1 200 ? 73.379 2.698 -15.251 1.00 42.95 231 ILE B C 1
ATOM 3041 O O . ILE B 1 200 ? 73.626 3.045 -16.400 1.00 42.41 231 ILE B O 1
ATOM 3046 N N . VAL B 1 201 ? 72.556 1.702 -14.948 1.00 41.81 232 VAL B N 1
ATOM 3047 C CA . VAL B 1 201 ? 71.794 0.966 -15.941 1.00 40.96 232 VAL B CA 1
ATOM 3048 C C . VAL B 1 201 ? 70.331 1.238 -15.664 1.00 41.90 232 VAL B C 1
ATOM 3049 O O . VAL B 1 201 ? 69.821 1.005 -14.560 1.00 42.08 232 VAL B O 1
ATOM 3053 N N . ILE B 1 202 ? 69.664 1.803 -16.657 1.00 42.09 233 ILE B N 1
ATOM 3054 C CA . ILE B 1 202 ? 68.305 2.252 -16.467 1.00 42.75 233 ILE B CA 1
ATOM 3055 C C . ILE B 1 202 ? 67.304 1.525 -17.392 1.00 43.68 233 ILE B C 1
ATOM 3056 O O . ILE B 1 202 ? 67.540 1.350 -18.587 1.00 43.33 233 ILE B O 1
ATOM 3061 N N . GLY B 1 203 ? 66.198 1.082 -16.802 1.00 44.38 234 GLY B N 1
ATOM 3062 C CA . GLY B 1 203 ? 65.129 0.467 -17.557 1.00 45.24 234 GLY B CA 1
ATOM 3063 C C . GLY B 1 203 ? 63.736 0.992 -17.230 1.00 45.23 234 GLY B C 1
ATOM 3064 O O . GLY B 1 203 ? 63.554 1.835 -16.346 1.00 44.21 234 GLY B O 1
ATOM 3065 N N . GLN B 1 204 ? 62.747 0.487 -17.975 1.00 46.04 235 GLN B N 1
ATOM 3066 C CA . GLN B 1 204 ? 61.348 0.913 -17.821 1.00 45.64 235 GLN B CA 1
ATOM 3067 C C . GLN B 1 204 ? 60.569 -0.299 -17.385 1.00 45.81 235 GLN B C 1
ATOM 3068 O O . GLN B 1 204 ? 60.724 -1.349 -17.967 1.00 45.37 235 GLN B O 1
ATOM 3074 N N . ILE B 1 205 ? 59.795 -0.200 -16.317 1.00 47.24 236 ILE B N 1
ATOM 3075 C CA . ILE B 1 205 ? 58.992 -1.363 -15.908 1.00 49.00 236 ILE B CA 1
ATOM 3076 C C . ILE B 1 205 ? 58.006 -1.783 -17.025 1.00 50.96 236 ILE B C 1
ATOM 3077 O O . ILE B 1 205 ? 57.290 -0.933 -17.599 1.00 51.22 236 ILE B O 1
ATOM 3082 N N . GLU B 1 206 ? 58.028 -3.077 -17.346 1.00 52.61 237 GLU B N 1
ATOM 3083 C CA . GLU B 1 206 ? 57.165 -3.698 -18.362 1.00 54.93 237 GLU B CA 1
ATOM 3084 C C . GLU B 1 206 ? 55.659 -3.519 -18.111 1.00 55.08 237 GLU B C 1
ATOM 3085 O O . GLU B 1 206 ? 55.197 -3.792 -16.985 1.00 56.04 237 GLU B O 1
#

Radius of gyration: 23.09 Å; Cα contacts (8 Å, |Δi|>4): 821; chains: 2; bounding box: 38×43×71 Å

InterPro domains:
  IPR005754 Sortase family [PF04203] (71-235)
  IPR009835 Sortase B family [TIGR03064] (7-232)
  IPR009835 Sortase B family [cd05826] (65-234)
  IPR015986 Sortase B, Firmicutes [PIRSF030150] (2-236)
  IPR023365 Sortase domain superfamily [G3DSA:2.40.260.10] (52-237)
  IPR023365 Sortase domain superfamily [SSF63817] (8-236)

Secondary structure (DSSP, 8-state):
-HHHHHHHHHHH-TTEEEEEE-TTSS-EEEEEE-SSSSTTSSB-TTSSB-SS---EE-TTS-TTS-SSEEEEE--HHHHHHHSTTGGGGGSHHHHHH--EEEEEETT--EEEEEEEEEEEEETT-TTTT-HHHHHTS-HHHHHHHHHTTEEEE------TT--EEEEEEE-TTSTTEEEEEEEEE-/-HHHHHHHHHHH-TTEEEEEE-TTSS-EEEEEE-SSSSTTSSB-TTS-B-TT--EEE-TTS-TTS-SSEEEEE--B-SSSSBTTTGGGGGSHHHHHH--EEEEEETT--EEEEEEEEEEEESS--TTTSS-B--HHHHHHHHHHHEEEE------TT--EEEEE--SS--TT-EEEEEEEE-